Protein AF-A0A9P7C724-F1 (afdb_monomer)

Nearest PDB structures (foldseek):
  8jfl-assembly1_A  TM=8.679E-01  e=3.039E-15  Homo sapiens
  8jfk-assembly1_M  TM=8.837E-01  e=1.022E-14  Homo sapiens
  5ggl-assembly1_A  TM=8.476E-01  e=5.181E-08  Homo sapiens
  2yop-assembly1_A  TM=8.631E-01  e=8.913E-07  Mus musculus
  8c6i-assembly1_A  TM=7.353E-01  e=2.029E-05  Homo sapiens

Radius of gyration: 26.68 Å; Cα contacts (8 Å, |Δi|>4): 944; chains: 1; bounding box: 59×52×80 Å

InterPro domains:
  IPR008734 Phosphorylase kinase alpha/beta subunit [PTHR10749] (6-528)
  IPR011613 GH15-like domain [PF00723] (13-124)
  IPR039477 ILEI/PANDER domain [PF15711] (225-314)
  IPR045583 Phosphorylase b kinase regulatory subunit alpha/beta, C-terminal domain [PF19292] (360-513)

pLDDT: mean 84.74, std 14.53, range [23.88, 98.0]

Structure (mmCIF, N/CA/C/O backbone):
data_AF-A0A9P7C724-F1
#
_entry.id   AF-A0A9P7C724-F1
#
loop_
_atom_site.group_PDB
_atom_site.id
_atom_site.type_symbol
_atom_site.label_atom_id
_atom_site.label_alt_id
_atom_site.label_comp_id
_atom_site.label_asym_id
_atom_site.label_entity_id
_atom_site.label_seq_id
_atom_site.pdbx_PDB_ins_code
_atom_site.Cartn_x
_atom_site.Cartn_y
_atom_site.Cartn_z
_atom_site.occupancy
_atom_site.B_iso_or_equiv
_atom_site.auth_seq_id
_atom_site.auth_comp_id
_atom_site.auth_asym_id
_atom_site.auth_atom_id
_atom_site.pdbx_PDB_model_num
ATOM 1 N N . MET A 1 1 ? 18.311 12.605 -36.068 1.00 67.56 1 MET A N 1
ATOM 2 C CA . MET A 1 1 ? 19.503 12.811 -35.214 1.00 67.56 1 MET A CA 1
ATOM 3 C C . MET A 1 1 ? 20.821 12.925 -35.975 1.00 67.56 1 MET A C 1
ATOM 5 O O . MET A 1 1 ? 21.706 13.605 -35.483 1.00 67.56 1 MET A O 1
ATOM 9 N N . ASN A 1 2 ? 20.944 12.386 -37.192 1.00 82.69 2 ASN A N 1
ATOM 10 C CA . ASN A 1 2 ? 22.193 12.448 -37.976 1.00 82.69 2 ASN A CA 1
ATOM 11 C C . ASN A 1 2 ? 22.396 13.771 -38.742 1.00 82.69 2 ASN A C 1
ATOM 13 O O . ASN A 1 2 ? 23.100 13.805 -39.747 1.00 82.69 2 ASN A O 1
ATOM 17 N N . TYR A 1 3 ? 21.733 14.851 -38.324 1.00 91.31 3 TYR A N 1
ATOM 18 C CA . TYR A 1 3 ? 21.911 16.151 -38.965 1.00 91.31 3 TYR A CA 1
ATOM 19 C C . TYR A 1 3 ? 23.253 16.739 -38.531 1.00 91.31 3 TYR A C 1
ATOM 21 O O . TYR A 1 3 ? 23.524 16.826 -37.332 1.00 91.31 3 TYR A O 1
ATOM 29 N N . TYR A 1 4 ? 24.079 17.117 -39.503 1.00 93.69 4 TYR A N 1
ATOM 30 C CA . TYR A 1 4 ? 25.421 17.646 -39.282 1.00 93.69 4 TYR A CA 1
ATOM 31 C C . TYR A 1 4 ? 25.404 19.176 -39.269 1.00 93.69 4 TYR A C 1
ATOM 33 O O . TYR A 1 4 ? 24.882 19.803 -40.192 1.00 93.69 4 TYR A O 1
ATOM 41 N N . ILE A 1 5 ? 25.984 19.779 -38.231 1.00 92.25 5 ILE A N 1
ATOM 42 C CA . ILE A 1 5 ? 26.058 21.231 -38.058 1.00 92.25 5 ILE A CA 1
ATOM 43 C C . ILE A 1 5 ? 27.471 21.685 -38.417 1.00 92.25 5 ILE A C 1
ATOM 45 O O . ILE A 1 5 ? 28.419 21.509 -37.654 1.00 92.25 5 ILE A O 1
ATOM 49 N N . GLN A 1 6 ? 27.601 22.290 -39.597 1.00 91.62 6 GLN A N 1
ATOM 50 C CA . GLN A 1 6 ? 28.895 22.625 -40.190 1.00 91.62 6 GLN A CA 1
ATOM 51 C C . GLN A 1 6 ? 29.715 23.621 -39.351 1.00 91.62 6 GLN A C 1
ATOM 53 O O . GLN A 1 6 ? 30.934 23.526 -39.329 1.00 91.62 6 GLN A O 1
ATOM 58 N N . GLN A 1 7 ? 29.068 24.549 -38.637 1.00 92.75 7 GLN A N 1
ATOM 59 C CA . GLN A 1 7 ? 29.736 25.601 -37.857 1.00 92.75 7 GLN A CA 1
ATOM 60 C C . GLN A 1 7 ? 30.507 25.081 -36.634 1.00 92.75 7 GLN A C 1
ATOM 62 O O . GLN A 1 7 ? 31.390 25.773 -36.139 1.00 92.75 7 GLN A O 1
ATOM 67 N N . ILE A 1 8 ? 30.148 23.899 -36.131 1.00 92.38 8 ILE A N 1
ATOM 68 C CA . ILE A 1 8 ? 30.726 23.275 -34.927 1.00 92.38 8 ILE A CA 1
ATOM 69 C C . ILE A 1 8 ? 31.232 21.853 -35.204 1.00 92.38 8 ILE A C 1
ATOM 71 O O . ILE A 1 8 ? 31.504 21.100 -34.274 1.00 92.38 8 ILE A O 1
ATOM 75 N N . GLU A 1 9 ? 31.322 21.485 -36.485 1.00 93.38 9 GLU A N 1
ATOM 76 C CA . GLU A 1 9 ? 31.869 20.215 -36.976 1.00 93.38 9 GLU A CA 1
ATOM 77 C C . GLU A 1 9 ? 31.338 18.960 -36.250 1.00 93.38 9 GLU A C 1
ATOM 79 O O . GLU A 1 9 ? 32.082 18.024 -35.978 1.00 93.38 9 GLU A O 1
ATOM 84 N N . SER A 1 10 ? 30.045 18.942 -35.904 1.00 93.62 10 SER A N 1
ATOM 85 C CA . SER A 1 10 ? 29.434 17.887 -35.076 1.00 93.62 10 SER A CA 1
ATOM 86 C C . SER A 1 10 ? 28.006 17.563 -35.521 1.00 93.62 10 SER A C 1
ATOM 88 O O . SER A 1 10 ? 27.314 18.413 -36.091 1.00 93.62 10 SER A O 1
ATOM 90 N N . THR A 1 11 ? 27.526 16.344 -35.251 1.00 95.25 11 THR A N 1
ATOM 91 C CA . THR A 1 11 ? 26.108 15.994 -35.451 1.00 95.25 11 THR A CA 1
ATOM 92 C C . THR A 1 11 ? 25.255 16.353 -34.234 1.00 95.25 11 THR A C 1
ATOM 94 O O . THR A 1 11 ? 25.755 16.458 -33.118 1.00 95.25 11 THR A O 1
ATOM 97 N N . ILE A 1 12 ? 23.934 16.485 -34.416 1.00 93.56 12 ILE A N 1
ATOM 98 C CA . ILE A 1 12 ? 22.996 16.637 -33.285 1.00 93.56 12 ILE A CA 1
ATOM 99 C C . ILE A 1 12 ? 23.150 15.479 -32.284 1.00 93.56 12 ILE A C 1
ATOM 101 O O . ILE A 1 12 ? 23.068 15.702 -31.080 1.00 93.56 12 ILE A O 1
ATOM 105 N N . MET A 1 13 ? 23.398 14.258 -32.767 1.00 94.44 13 MET A N 1
ATOM 106 C CA . MET A 1 13 ? 23.637 13.095 -31.911 1.00 94.44 13 MET A CA 1
ATOM 107 C C . MET A 1 13 ? 24.878 13.281 -31.026 1.00 94.44 13 MET A C 1
ATOM 109 O O . MET A 1 13 ? 24.787 13.062 -29.822 1.00 94.44 13 MET A O 1
ATOM 113 N N . ASP A 1 14 ? 25.992 13.760 -31.592 1.00 94.62 14 ASP A N 1
ATOM 114 C CA . ASP A 1 14 ? 27.235 14.011 -30.844 1.00 94.62 14 ASP A CA 1
ATOM 115 C C . ASP A 1 14 ? 27.039 15.083 -29.761 1.00 94.62 14 ASP A C 1
ATOM 117 O O . ASP A 1 14 ? 27.524 14.947 -28.639 1.00 94.62 14 ASP A O 1
ATOM 121 N N . LEU A 1 15 ? 26.265 16.127 -30.067 1.00 95.62 15 LEU A N 1
ATOM 122 C CA . LEU A 1 15 ? 25.971 17.203 -29.117 1.00 95.62 15 LEU A CA 1
ATOM 123 C C . LEU A 1 15 ? 25.071 16.729 -27.970 1.00 95.62 15 LEU A C 1
ATOM 125 O O . LEU A 1 15 ? 25.297 17.096 -26.818 1.00 95.62 15 LEU A O 1
ATOM 129 N N . ILE A 1 16 ? 24.063 15.897 -28.252 1.00 96.44 16 ILE A N 1
ATOM 130 C CA . ILE A 1 16 ? 23.216 15.315 -27.200 1.00 96.44 16 ILE A CA 1
ATOM 131 C C . ILE A 1 16 ? 24.024 14.313 -26.362 1.00 96.44 16 ILE A C 1
ATOM 133 O O . ILE A 1 16 ? 23.841 14.261 -25.145 1.00 96.44 16 ILE A O 1
ATOM 137 N N . GLU A 1 17 ? 24.955 13.563 -26.963 1.00 97.25 17 GLU A N 1
ATOM 138 C CA . GLU A 1 17 ? 25.885 12.697 -26.224 1.00 97.25 17 GLU A CA 1
ATOM 139 C C . GLU A 1 17 ? 26.755 13.522 -25.264 1.00 97.25 17 GLU A C 1
ATOM 141 O O . GLU A 1 17 ? 26.913 13.162 -24.095 1.00 97.25 17 GLU A O 1
ATOM 146 N N . GLU A 1 18 ? 27.263 14.672 -25.712 1.00 96.56 18 GLU A N 1
ATOM 147 C CA . GLU A 1 18 ? 28.013 15.589 -24.855 1.00 96.56 18 GLU A CA 1
ATOM 148 C C . GLU A 1 18 ? 27.155 16.112 -23.690 1.00 96.56 18 GLU A C 1
ATOM 150 O O . GLU A 1 18 ? 27.615 16.119 -22.542 1.00 96.56 18 GLU A O 1
ATOM 155 N N . VAL A 1 19 ? 25.899 16.502 -23.954 1.00 97.75 19 VAL A N 1
ATOM 156 C CA . VAL A 1 19 ? 24.939 16.900 -22.910 1.00 97.75 19 VAL A CA 1
ATOM 157 C C . VAL A 1 19 ? 24.717 15.759 -21.920 1.00 97.75 19 VAL A C 1
ATOM 159 O O . VAL A 1 19 ? 24.826 15.979 -20.717 1.00 97.75 19 VAL A O 1
ATOM 162 N N . TYR A 1 20 ? 24.483 14.533 -22.393 1.00 98.00 20 TYR A N 1
ATOM 163 C CA . TYR A 1 20 ? 24.303 13.355 -21.541 1.00 98.00 20 TYR A CA 1
ATOM 164 C C . TYR A 1 20 ? 25.493 13.147 -20.591 1.00 98.00 20 TYR A C 1
ATOM 166 O O . TYR A 1 20 ? 25.314 13.006 -19.376 1.00 98.00 20 TYR A O 1
ATOM 174 N N . LEU A 1 21 ? 26.721 13.181 -21.118 1.00 97.62 21 LEU A N 1
ATOM 175 C CA . LEU A 1 21 ? 27.938 12.983 -20.327 1.00 97.62 21 LEU A CA 1
ATOM 176 C C . LEU A 1 21 ? 28.163 14.116 -19.313 1.00 97.62 21 LEU A C 1
ATOM 178 O O . LEU A 1 21 ? 28.505 13.850 -18.155 1.00 97.62 21 LEU A O 1
ATOM 182 N N . LYS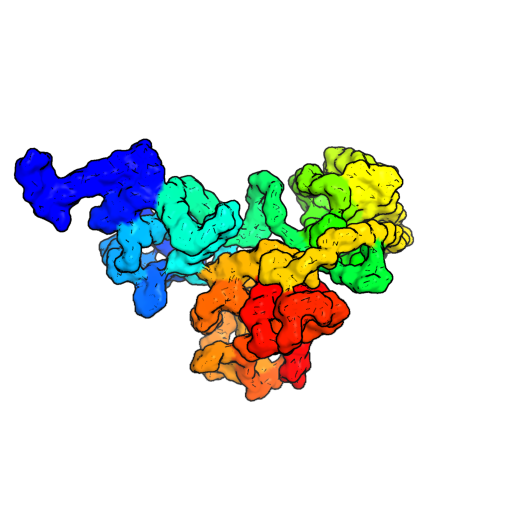 A 1 22 ? 27.946 15.377 -19.711 1.00 97.75 22 LYS A N 1
ATOM 183 C CA . LYS A 1 22 ? 28.072 16.537 -18.812 1.00 97.75 22 LYS A CA 1
ATOM 184 C C . LYS A 1 22 ? 27.015 16.520 -17.713 1.00 97.75 22 LYS A C 1
ATOM 186 O O . LYS A 1 22 ? 27.373 16.720 -16.555 1.00 97.75 22 LYS A O 1
ATOM 191 N N . SER A 1 23 ? 25.759 16.235 -18.048 1.00 97.44 23 SER A N 1
ATOM 192 C CA . SER A 1 23 ? 24.651 16.171 -17.091 1.00 97.44 23 SER A CA 1
ATOM 193 C C . SER A 1 23 ? 24.866 15.085 -16.046 1.00 97.44 23 SER A C 1
ATOM 195 O O . SER A 1 23 ? 24.665 15.343 -14.865 1.00 97.44 23 SER A O 1
ATOM 197 N N . LYS A 1 24 ? 25.392 13.912 -16.428 1.00 92.94 24 LYS A N 1
ATOM 198 C CA . LYS A 1 24 ? 25.783 12.875 -15.456 1.00 92.94 24 LYS A CA 1
ATOM 199 C C . LYS A 1 24 ? 26.879 13.339 -14.502 1.00 92.94 24 LYS A C 1
ATOM 201 O O . LYS A 1 24 ? 26.793 13.080 -13.306 1.00 92.94 24 LYS A O 1
ATOM 206 N N . ARG A 1 25 ? 27.907 14.027 -15.013 1.00 94.69 25 ARG A N 1
ATOM 207 C CA . ARG A 1 25 ? 29.010 14.548 -14.188 1.00 94.69 25 ARG A CA 1
ATOM 208 C C . ARG A 1 25 ? 28.549 15.654 -13.235 1.00 94.69 25 ARG A C 1
ATOM 210 O O . ARG A 1 25 ? 29.036 15.718 -12.114 1.00 94.69 25 ARG A O 1
ATOM 217 N N . LEU A 1 26 ? 27.639 16.513 -13.691 1.00 95.31 26 LEU A N 1
ATOM 218 C CA . LEU A 1 26 ? 27.060 17.613 -12.913 1.00 95.31 26 LEU A CA 1
ATOM 219 C C . LEU A 1 26 ? 25.840 17.191 -12.080 1.00 95.31 26 LEU A C 1
ATOM 221 O O . LEU A 1 26 ? 25.275 18.029 -11.389 1.00 95.31 26 LEU A O 1
ATOM 225 N N . GLN A 1 27 ? 25.444 15.914 -12.135 1.00 91.75 27 GLN A N 1
ATOM 226 C CA . GLN A 1 27 ? 24.295 15.352 -11.414 1.00 91.75 27 GLN A CA 1
ATOM 227 C C . GLN A 1 27 ? 22.937 15.980 -11.792 1.00 91.75 27 GLN A C 1
ATOM 229 O O . GLN A 1 27 ? 21.986 15.971 -11.016 1.00 91.75 27 GLN A O 1
ATOM 234 N N . TYR A 1 28 ? 22.801 16.478 -13.023 1.00 95.50 28 TYR A N 1
ATOM 235 C CA . TYR A 1 28 ? 21.516 16.881 -13.600 1.00 95.50 28 TYR A CA 1
ATOM 236 C C . TYR A 1 28 ? 20.794 15.664 -14.187 1.00 95.50 28 TYR A C 1
ATOM 238 O O . TYR A 1 28 ? 20.782 15.448 -15.401 1.00 95.50 28 TYR A O 1
ATOM 246 N N . TRP A 1 29 ? 20.237 14.824 -13.312 1.00 95.88 29 TRP A N 1
ATOM 247 C CA . TRP A 1 29 ? 19.670 13.524 -13.676 1.00 95.88 29 TRP A CA 1
ATOM 248 C C . TRP A 1 29 ? 18.462 13.611 -14.610 1.00 95.88 29 TRP A C 1
ATOM 250 O O . TRP A 1 29 ? 18.388 12.809 -15.537 1.00 95.88 29 TRP A O 1
ATOM 260 N N . SER A 1 30 ? 17.592 14.616 -14.461 1.00 97.06 30 SER A N 1
ATOM 261 C CA . SER A 1 30 ? 16.447 14.822 -15.366 1.00 97.06 30 SER A CA 1
ATOM 262 C C . SER A 1 30 ? 16.920 15.075 -16.800 1.00 97.06 30 SER A C 1
ATOM 264 O O . SER A 1 30 ? 16.477 14.413 -17.741 1.00 97.06 30 SER A O 1
ATOM 266 N N . ILE A 1 31 ? 17.944 15.923 -16.964 1.00 97.75 31 ILE A N 1
ATOM 267 C CA . ILE A 1 31 ? 18.575 16.194 -18.266 1.00 97.75 31 ILE A CA 1
ATOM 268 C C . ILE A 1 31 ? 19.309 14.952 -18.787 1.00 97.75 31 ILE A C 1
ATOM 270 O O . ILE A 1 31 ? 19.274 14.662 -19.982 1.00 97.75 31 ILE A O 1
ATOM 274 N N . ALA A 1 32 ? 19.974 14.193 -17.910 1.00 97.88 32 ALA A N 1
ATOM 275 C CA . ALA A 1 32 ? 20.644 12.956 -18.302 1.00 97.88 32 ALA A CA 1
ATOM 276 C C . ALA A 1 32 ? 19.646 11.906 -18.822 1.00 97.88 32 ALA A C 1
ATOM 278 O O . ALA A 1 32 ? 19.915 11.287 -19.851 1.00 97.88 32 ALA A O 1
ATOM 279 N N . ARG A 1 33 ? 18.490 11.738 -18.166 1.00 97.44 33 ARG A N 1
ATOM 280 C CA . ARG A 1 33 ? 17.395 10.871 -18.631 1.00 97.44 33 ARG A CA 1
ATOM 281 C C . ARG A 1 33 ? 16.830 11.368 -19.953 1.00 97.44 33 ARG A C 1
ATOM 283 O O . ARG A 1 33 ? 16.719 10.587 -20.888 1.00 97.44 33 ARG A O 1
ATOM 290 N N . GLN A 1 34 ? 16.582 12.669 -20.081 1.00 97.12 34 GLN A N 1
ATOM 291 C CA . GLN A 1 34 ? 16.074 13.257 -21.321 1.00 97.12 34 GLN A CA 1
ATOM 292 C C . GLN A 1 34 ? 17.023 13.006 -22.501 1.00 97.12 34 GLN A C 1
ATOM 294 O O . GLN A 1 34 ? 16.601 12.529 -23.553 1.00 97.12 34 GLN A O 1
ATOM 299 N N . ALA A 1 35 ? 18.321 13.264 -22.317 1.00 97.56 35 ALA A N 1
ATOM 300 C CA . ALA A 1 35 ? 19.332 13.011 -23.336 1.00 97.56 35 ALA A CA 1
ATOM 301 C C . ALA A 1 35 ? 19.464 11.511 -23.655 1.00 97.56 35 ALA A C 1
ATOM 303 O O . ALA A 1 35 ? 19.590 11.143 -24.820 1.00 97.56 35 ALA A O 1
ATOM 304 N N . ALA A 1 36 ? 19.390 10.634 -22.647 1.00 96.31 36 ALA A N 1
ATOM 305 C CA . ALA A 1 36 ? 19.428 9.186 -22.843 1.00 96.31 36 ALA A CA 1
ATOM 306 C C . ALA A 1 36 ? 18.225 8.663 -23.640 1.00 96.31 36 ALA A C 1
ATOM 308 O O . ALA A 1 36 ? 18.411 7.820 -24.516 1.00 96.31 36 ALA A O 1
ATOM 309 N N . GLY A 1 37 ? 17.023 9.173 -23.360 1.00 95.06 37 GLY A N 1
ATOM 310 C CA . GLY A 1 37 ? 15.802 8.813 -24.078 1.00 95.06 37 GLY A CA 1
ATOM 311 C C . GLY A 1 37 ? 15.828 9.286 -25.525 1.00 95.06 37 GLY A C 1
ATOM 312 O O . GLY A 1 37 ? 15.569 8.500 -26.432 1.00 95.06 37 GLY A O 1
ATOM 313 N N . LEU A 1 38 ? 16.261 10.532 -25.754 1.00 94.75 38 LEU A N 1
ATOM 314 C CA . LEU A 1 38 ? 16.469 11.078 -27.095 1.00 94.75 38 LEU A CA 1
ATOM 315 C C . LEU A 1 38 ? 17.455 10.213 -27.898 1.00 94.75 38 LEU A C 1
ATOM 317 O O . LEU A 1 38 ? 17.186 9.876 -29.045 1.00 94.75 38 LEU A O 1
ATOM 321 N N . LEU A 1 39 ? 18.573 9.815 -27.289 1.00 94.44 39 LEU A N 1
ATOM 322 C CA . LEU A 1 39 ? 19.587 8.958 -27.912 1.00 94.44 39 LEU A CA 1
ATOM 323 C C . LEU A 1 39 ? 19.183 7.475 -28.002 1.00 94.44 39 LEU A C 1
ATOM 325 O O . LEU A 1 39 ? 19.990 6.670 -28.468 1.00 94.44 39 LEU A O 1
ATOM 329 N N . CYS A 1 40 ? 17.990 7.101 -27.525 1.00 92.12 40 CYS A N 1
ATOM 330 C CA . CYS A 1 40 ? 17.524 5.717 -27.411 1.00 92.12 40 CYS A CA 1
ATOM 331 C C . CYS A 1 40 ? 18.579 4.794 -26.769 1.00 92.12 40 CYS A C 1
ATOM 333 O O . CYS A 1 40 ? 18.878 3.708 -27.273 1.00 92.12 40 CYS A O 1
ATOM 335 N N . LYS A 1 41 ? 19.210 5.255 -25.678 1.00 93.12 41 LYS A N 1
ATOM 336 C CA . LYS A 1 41 ? 20.235 4.478 -24.969 1.00 93.12 41 LYS A CA 1
ATOM 337 C C . LYS A 1 41 ? 19.615 3.269 -24.275 1.00 93.12 41 LYS A C 1
ATOM 339 O O . LYS A 1 41 ? 18.596 3.386 -23.598 1.00 93.12 41 LYS A O 1
ATOM 344 N N . ASN A 1 42 ? 20.319 2.142 -24.359 1.00 91.19 42 ASN A N 1
ATOM 345 C CA . ASN A 1 42 ? 19.875 0.866 -23.805 1.00 91.19 42 ASN A CA 1
ATOM 346 C C . ASN A 1 42 ? 20.824 0.372 -22.711 1.00 91.19 42 ASN A C 1
ATOM 348 O O . ASN A 1 42 ? 22.048 0.481 -22.834 1.00 91.19 42 ASN A O 1
ATOM 352 N N . VAL A 1 43 ? 20.259 -0.204 -21.652 1.00 91.50 43 VAL A N 1
ATOM 353 C CA . VAL A 1 43 ? 20.996 -0.835 -20.553 1.00 91.50 43 VAL A CA 1
ATOM 354 C C . VAL A 1 43 ? 21.314 -2.294 -20.923 1.00 91.50 43 VAL A C 1
ATOM 356 O O . VAL A 1 43 ? 20.394 -3.104 -21.036 1.00 91.50 43 VAL A O 1
ATOM 359 N N . PRO A 1 44 ? 22.595 -2.695 -21.067 1.00 87.81 44 PRO A N 1
ATOM 360 C CA . PRO A 1 44 ? 22.941 -4.045 -21.535 1.00 87.81 44 PRO A CA 1
ATOM 361 C C . PRO A 1 44 ? 22.438 -5.187 -20.638 1.00 87.81 44 PRO A C 1
ATOM 363 O O . PRO A 1 44 ? 22.165 -6.282 -21.118 1.00 87.81 44 PRO A O 1
ATOM 366 N N . SER A 1 45 ? 22.308 -4.947 -19.330 1.00 90.06 45 SER A N 1
ATOM 367 C CA . SER A 1 45 ? 21.843 -5.938 -18.350 1.00 90.06 45 SER A CA 1
ATOM 368 C C . SER A 1 45 ? 20.317 -6.052 -18.255 1.00 90.06 45 SER A C 1
ATOM 370 O O . SER A 1 45 ? 19.808 -6.847 -17.467 1.00 90.06 45 SER A O 1
ATOM 372 N N . LEU A 1 46 ? 19.556 -5.289 -19.037 1.00 94.25 46 LEU A N 1
ATOM 373 C CA . LEU A 1 46 ? 18.104 -5.235 -18.886 1.00 94.25 46 LEU A CA 1
ATOM 374 C C . LEU A 1 46 ? 17.430 -6.586 -19.166 1.00 94.25 46 LEU A C 1
ATOM 376 O O . LEU A 1 46 ? 16.571 -7.021 -18.402 1.00 94.25 46 LEU A O 1
ATOM 380 N N . THR A 1 47 ? 17.883 -7.299 -20.199 1.00 94.75 47 THR A N 1
ATOM 381 C CA . THR A 1 47 ? 17.343 -8.612 -20.575 1.00 94.75 47 THR A CA 1
ATOM 382 C C . THR A 1 47 ? 17.509 -9.656 -19.472 1.00 94.75 47 THR A C 1
ATOM 384 O O . THR A 1 47 ? 16.590 -10.439 -19.219 1.00 94.75 47 THR A O 1
ATOM 387 N N . ILE A 1 48 ? 18.658 -9.665 -18.782 1.00 95.06 48 ILE A N 1
ATOM 388 C CA . ILE A 1 48 ? 18.884 -10.607 -17.679 1.00 95.06 48 ILE A CA 1
ATOM 389 C C . ILE A 1 48 ? 18.030 -10.240 -16.460 1.00 95.06 48 ILE A C 1
ATOM 391 O O . ILE A 1 48 ? 17.439 -11.131 -15.861 1.00 95.06 48 ILE A O 1
ATOM 395 N N . ASN A 1 49 ? 17.847 -8.944 -16.175 1.00 96.25 49 ASN A N 1
ATOM 396 C CA . ASN A 1 49 ? 16.964 -8.485 -15.100 1.00 96.25 49 ASN A CA 1
ATOM 397 C C . ASN A 1 49 ? 15.491 -8.861 -15.353 1.00 96.25 49 ASN A C 1
ATOM 399 O O . ASN A 1 49 ? 14.820 -9.324 -14.436 1.00 96.25 49 ASN A O 1
ATOM 403 N N . ILE A 1 50 ? 14.989 -8.734 -16.589 1.00 96.12 50 ILE A N 1
ATOM 404 C CA . ILE A 1 50 ? 13.638 -9.212 -16.944 1.00 96.12 50 ILE A CA 1
ATOM 405 C C . ILE A 1 50 ? 13.540 -10.729 -16.817 1.00 96.12 50 ILE A C 1
ATOM 407 O O . ILE A 1 50 ? 12.559 -11.240 -16.279 1.00 96.12 50 ILE A O 1
ATOM 411 N N . THR A 1 51 ? 14.558 -11.451 -17.287 1.00 95.31 51 THR A N 1
ATOM 412 C CA . THR A 1 51 ? 14.599 -12.913 -17.174 1.00 95.31 51 THR A CA 1
ATOM 413 C C . THR A 1 51 ? 14.488 -13.336 -15.710 1.00 95.31 51 THR A C 1
ATOM 415 O O . THR A 1 51 ? 13.661 -14.186 -15.396 1.00 95.31 51 THR A O 1
ATOM 418 N N . ASP A 1 52 ? 15.236 -12.695 -14.805 1.00 95.56 52 ASP A N 1
ATOM 419 C CA . ASP A 1 52 ? 15.189 -12.959 -13.363 1.00 95.56 52 ASP A CA 1
ATOM 420 C C . ASP A 1 52 ? 13.799 -12.768 -12.739 1.00 95.56 52 ASP A C 1
ATOM 422 O O . ASP A 1 52 ? 13.419 -13.538 -11.850 1.00 95.56 52 ASP A O 1
ATOM 426 N N . LEU A 1 53 ? 13.047 -11.762 -13.191 1.00 96.50 53 LEU A N 1
ATOM 427 C CA . LEU A 1 53 ? 11.688 -11.484 -12.719 1.00 96.50 53 LEU A CA 1
ATOM 428 C C . LEU A 1 53 ? 10.704 -12.545 -13.224 1.00 96.50 53 LEU A C 1
ATOM 430 O O . LEU A 1 53 ? 9.988 -13.175 -12.443 1.00 96.50 53 LEU A O 1
ATOM 434 N N . VAL A 1 54 ? 10.728 -12.808 -14.529 1.00 95.31 54 VAL A N 1
ATOM 435 C CA . VAL A 1 54 ? 9.760 -13.684 -15.192 1.00 95.31 54 VAL A CA 1
ATOM 436 C C . VAL A 1 54 ? 9.911 -15.149 -14.775 1.00 95.31 54 VAL A C 1
ATOM 438 O O . VAL A 1 54 ? 8.905 -15.815 -14.534 1.00 95.31 54 VAL A O 1
ATOM 441 N N . ILE A 1 55 ? 11.140 -15.662 -14.619 1.00 93.94 55 ILE A N 1
ATOM 442 C CA . ILE A 1 55 ? 11.354 -17.051 -14.159 1.00 93.94 55 ILE A CA 1
ATOM 443 C C . ILE A 1 55 ? 10.868 -17.277 -12.720 1.00 93.94 55 ILE A C 1
ATOM 445 O O . ILE A 1 55 ? 10.581 -18.408 -12.342 1.00 93.94 55 ILE A O 1
ATOM 449 N N . ARG A 1 56 ? 10.740 -16.205 -11.926 1.00 93.12 56 ARG A N 1
ATOM 450 C CA . ARG A 1 56 ? 10.153 -16.207 -10.574 1.00 93.12 56 ARG A CA 1
ATOM 451 C C . ARG A 1 56 ? 8.657 -15.878 -10.594 1.00 93.12 56 ARG A C 1
ATOM 453 O O . ARG A 1 56 ? 8.107 -15.435 -9.589 1.00 93.12 56 ARG A O 1
ATOM 460 N N . GLN A 1 57 ? 8.016 -16.085 -11.747 1.00 91.94 57 GLN A N 1
ATOM 461 C CA . GLN A 1 57 ? 6.589 -15.868 -11.978 1.00 91.94 57 GLN A CA 1
ATOM 462 C C . GLN A 1 57 ? 6.137 -14.420 -11.730 1.00 91.94 57 GLN A C 1
ATOM 464 O O . GLN A 1 57 ? 4.982 -14.181 -11.384 1.00 91.94 57 GLN A O 1
ATOM 469 N N . LYS A 1 58 ? 7.033 -13.442 -11.930 1.00 94.25 58 LYS A N 1
ATOM 470 C CA . LYS A 1 58 ? 6.690 -12.016 -11.908 1.00 94.25 58 LYS A CA 1
ATOM 471 C C . LYS A 1 58 ? 6.577 -11.499 -13.337 1.00 94.25 58 LYS A C 1
ATOM 473 O O . LYS A 1 58 ? 7.580 -11.344 -14.032 1.00 94.25 58 LYS A O 1
ATOM 478 N N . GLN A 1 59 ? 5.354 -11.256 -13.790 1.00 94.75 59 GLN A N 1
ATOM 479 C CA . GLN A 1 59 ? 5.106 -10.634 -15.090 1.00 94.75 59 GLN A CA 1
ATOM 480 C C . GLN A 1 59 ? 5.453 -9.145 -15.007 1.00 94.75 59 GLN A C 1
ATOM 482 O O . GLN A 1 59 ? 5.091 -8.486 -14.039 1.00 94.75 59 GLN A O 1
ATOM 487 N N . VAL A 1 60 ? 6.140 -8.599 -16.005 1.00 96.00 60 VAL A N 1
ATOM 488 C CA . VAL A 1 60 ? 6.527 -7.175 -16.032 1.00 96.00 60 VAL A CA 1
ATOM 489 C C . VAL A 1 60 ? 5.733 -6.483 -17.126 1.00 96.00 60 VAL A C 1
ATOM 491 O O . VAL A 1 60 ? 5.667 -7.027 -18.223 1.00 96.00 60 VAL A O 1
ATOM 494 N N . SER A 1 61 ? 5.141 -5.316 -16.873 1.00 94.00 61 SER A N 1
ATOM 495 C CA . SER A 1 61 ? 4.529 -4.521 -17.946 1.00 94.00 61 SER A CA 1
ATOM 496 C C . SER A 1 61 ? 5.353 -3.294 -18.306 1.00 94.00 61 SER A C 1
ATOM 498 O O . SER A 1 61 ? 6.063 -2.756 -17.459 1.00 94.00 61 SER A O 1
ATOM 500 N N . ILE A 1 62 ? 5.268 -2.889 -19.572 1.00 94.50 62 ILE A N 1
ATOM 501 C CA . ILE A 1 62 ? 5.870 -1.671 -20.123 1.00 94.50 62 ILE A CA 1
ATOM 502 C C . ILE A 1 62 ? 4.758 -0.872 -20.803 1.00 94.50 62 ILE A C 1
ATOM 504 O O . ILE A 1 62 ? 3.909 -1.456 -21.478 1.00 94.50 62 ILE A O 1
ATOM 508 N N . GLY A 1 63 ? 4.777 0.448 -20.629 1.00 90.69 63 GLY A N 1
ATOM 509 C CA . GLY A 1 63 ? 3.739 1.352 -21.121 1.00 90.69 63 GLY A CA 1
ATOM 510 C C . GLY A 1 63 ? 2.544 1.475 -20.177 1.00 90.69 63 GLY A C 1
ATOM 511 O O . GLY A 1 63 ? 2.556 0.984 -19.044 1.00 90.69 63 GLY A O 1
ATOM 512 N N . SER A 1 64 ? 1.508 2.164 -20.647 1.00 88.00 64 SER A N 1
ATOM 513 C CA . SER A 1 64 ? 0.317 2.496 -19.868 1.00 88.00 64 SER A CA 1
ATOM 514 C C . SER A 1 64 ? -0.958 2.407 -20.714 1.00 88.00 64 SER A C 1
ATOM 516 O O . SER A 1 64 ? -0.925 2.448 -21.948 1.00 88.00 64 SER A O 1
ATOM 518 N N . GLY A 1 65 ? -2.107 2.264 -20.046 1.00 83.94 65 GLY A N 1
ATOM 519 C CA . GLY A 1 65 ? -3.414 2.269 -20.704 1.00 83.94 65 GLY A CA 1
ATOM 520 C C . GLY A 1 65 ? -3.531 1.220 -21.826 1.00 83.94 65 GLY A C 1
ATOM 521 O O . GLY A 1 65 ? -3.123 0.075 -21.637 1.00 83.94 65 GLY A O 1
ATOM 522 N N . PRO A 1 66 ? -4.083 1.574 -23.004 1.00 82.94 66 PRO A N 1
ATOM 523 C CA . PRO A 1 66 ? -4.210 0.656 -24.142 1.00 82.94 66 PRO A CA 1
ATOM 524 C C . PRO A 1 66 ? -2.878 0.194 -24.753 1.00 82.94 66 PRO A C 1
ATOM 526 O O . PRO A 1 66 ? -2.871 -0.770 -25.515 1.00 82.94 66 PRO A O 1
ATOM 529 N N . LEU A 1 67 ? -1.780 0.895 -24.455 1.00 85.31 67 LEU A N 1
ATOM 530 C CA . LEU A 1 67 ? -0.428 0.580 -24.917 1.00 85.31 67 LEU A CA 1
ATOM 531 C C . LEU A 1 67 ? 0.362 -0.214 -23.865 1.00 85.31 67 LEU A C 1
ATOM 533 O O . LEU A 1 67 ? 1.559 -0.421 -24.012 1.00 85.31 67 LEU A O 1
ATOM 537 N N . GLU A 1 68 ? -0.269 -0.664 -22.783 1.00 90.00 68 GLU A N 1
ATOM 538 C CA . GLU A 1 68 ? 0.422 -1.507 -21.820 1.00 90.00 68 GLU A CA 1
ATOM 539 C C . GLU A 1 68 ? 0.668 -2.909 -22.394 1.00 90.00 68 GLU A C 1
ATOM 541 O O . GLU A 1 68 ? -0.255 -3.612 -22.814 1.00 90.00 68 GLU A O 1
ATOM 546 N N . TYR A 1 69 ? 1.926 -3.343 -22.358 1.00 91.50 69 TYR A N 1
ATOM 547 C CA . TYR A 1 69 ? 2.344 -4.656 -22.825 1.00 91.50 69 TYR A CA 1
ATOM 548 C C . TYR A 1 69 ? 2.909 -5.502 -21.683 1.00 91.50 69 TYR A C 1
ATOM 550 O O . TYR A 1 69 ? 3.844 -5.080 -21.004 1.00 91.50 69 TYR A O 1
ATOM 558 N N . PHE A 1 70 ? 2.393 -6.724 -21.502 1.00 91.62 70 PHE A N 1
ATOM 559 C CA . PHE A 1 70 ? 2.863 -7.662 -20.478 1.00 91.62 70 PHE A CA 1
ATOM 560 C C . PHE A 1 70 ? 3.924 -8.626 -21.013 1.00 91.62 70 PHE A C 1
ATOM 562 O O . PHE A 1 70 ? 3.704 -9.392 -21.951 1.00 91.62 70 PHE A O 1
ATOM 569 N N . ILE A 1 71 ? 5.063 -8.646 -20.335 1.00 94.56 71 ILE A N 1
ATOM 570 C CA . ILE A 1 71 ? 6.169 -9.567 -20.544 1.00 94.56 71 ILE A CA 1
ATOM 571 C C . ILE A 1 71 ? 6.037 -10.719 -19.546 1.00 94.56 71 ILE A C 1
ATOM 573 O O . ILE A 1 71 ? 6.243 -10.558 -18.341 1.00 94.56 71 ILE A O 1
ATOM 577 N N . SER A 1 72 ? 5.692 -11.894 -20.067 1.00 92.94 72 SER A N 1
ATOM 578 C CA . SER A 1 72 ? 5.519 -13.140 -19.308 1.00 92.94 72 SER A CA 1
ATOM 579 C C . SER A 1 72 ? 6.548 -14.220 -19.647 1.00 92.94 72 SER A C 1
ATOM 581 O O . SER A 1 72 ? 6.537 -15.285 -19.036 1.00 92.94 72 SER A O 1
ATOM 583 N N . MET A 1 73 ? 7.442 -13.956 -20.605 1.00 92.62 73 MET A N 1
ATOM 584 C CA . MET A 1 73 ? 8.548 -14.833 -21.001 1.00 92.62 73 MET A CA 1
ATOM 585 C C . MET A 1 73 ? 9.807 -13.992 -21.261 1.00 92.62 73 MET A C 1
ATOM 587 O O . MET A 1 73 ? 9.672 -12.806 -21.562 1.00 92.62 73 MET A O 1
ATOM 591 N N . PRO A 1 74 ? 11.023 -14.564 -21.164 1.00 92.56 74 PRO A N 1
ATOM 592 C CA . PRO A 1 74 ? 12.248 -13.863 -21.543 1.00 92.56 74 PRO A CA 1
ATOM 593 C C . PRO A 1 74 ? 12.175 -13.313 -22.975 1.00 92.56 74 PRO A C 1
ATOM 595 O O . PRO A 1 74 ? 11.726 -14.001 -23.892 1.00 92.56 74 PRO A O 1
ATOM 598 N N . VAL A 1 75 ? 12.631 -12.074 -23.162 1.00 93.00 75 VAL A N 1
ATOM 599 C CA . VAL A 1 75 ? 12.539 -11.331 -24.430 1.00 93.00 75 VAL A CA 1
ATOM 600 C C . VAL A 1 75 ? 13.941 -11.030 -24.958 1.00 93.00 75 VAL A C 1
ATOM 602 O O . VAL A 1 75 ? 14.852 -10.755 -24.182 1.00 93.00 75 VAL A O 1
ATOM 605 N N . ALA A 1 76 ? 14.135 -11.068 -26.279 1.00 92.25 76 ALA A N 1
ATOM 606 C CA . ALA A 1 76 ? 15.412 -10.707 -26.894 1.00 92.25 76 ALA A CA 1
ATOM 607 C C . ALA A 1 76 ? 15.724 -9.200 -26.721 1.00 92.25 76 ALA A C 1
ATOM 609 O O . ALA A 1 76 ? 14.792 -8.393 -26.725 1.00 92.25 76 ALA A O 1
ATOM 610 N N . PRO A 1 77 ? 17.009 -8.791 -26.629 1.00 92.62 77 PRO A N 1
ATOM 611 C CA . PRO A 1 77 ? 17.387 -7.394 -26.389 1.00 92.62 77 PRO A CA 1
ATOM 612 C C . PRO A 1 77 ? 16.746 -6.391 -27.360 1.00 92.62 77 PRO A C 1
ATOM 614 O O . PRO A 1 77 ? 16.154 -5.410 -26.921 1.00 92.62 77 PRO A O 1
ATOM 617 N N . ASP A 1 78 ? 16.793 -6.655 -28.668 1.00 91.38 78 ASP A N 1
ATOM 618 C CA . ASP A 1 78 ? 16.257 -5.732 -29.681 1.00 91.38 78 ASP A CA 1
ATOM 619 C C . ASP A 1 78 ? 14.738 -5.572 -29.581 1.00 91.38 78 ASP A C 1
ATOM 621 O O . ASP A 1 78 ? 14.203 -4.474 -29.735 1.00 91.38 78 ASP A O 1
ATOM 625 N N . THR A 1 79 ? 14.036 -6.665 -29.272 1.00 92.00 79 THR A N 1
ATOM 626 C CA . THR A 1 79 ? 12.588 -6.655 -29.058 1.00 92.00 79 THR A CA 1
ATOM 627 C C . THR A 1 79 ? 12.224 -5.839 -27.823 1.00 92.00 79 THR A C 1
ATOM 629 O O . THR A 1 79 ? 11.298 -5.037 -27.883 1.00 92.00 79 THR A O 1
ATOM 632 N N . LEU A 1 80 ? 12.975 -5.991 -26.730 1.00 92.62 80 LEU A N 1
ATOM 633 C CA . LEU A 1 80 ? 12.759 -5.228 -25.504 1.00 92.62 80 LEU A CA 1
ATOM 634 C C . LEU A 1 80 ? 13.014 -3.726 -25.706 1.00 92.62 80 LEU A C 1
ATOM 636 O O . LEU A 1 80 ? 12.205 -2.902 -25.285 1.00 92.62 80 LEU A O 1
ATOM 640 N N . ASN A 1 81 ? 14.095 -3.367 -26.401 1.00 90.94 81 ASN A N 1
ATOM 641 C CA . ASN A 1 81 ? 14.413 -1.970 -26.714 1.00 90.94 81 ASN A CA 1
ATOM 642 C C . ASN A 1 81 ? 13.315 -1.323 -27.568 1.00 90.94 81 ASN A C 1
ATOM 644 O O . ASN A 1 81 ? 12.902 -0.189 -27.315 1.00 90.94 81 ASN A O 1
ATOM 648 N N . LYS A 1 82 ? 12.804 -2.068 -28.556 1.00 91.00 82 LYS A N 1
ATOM 649 C CA . LYS A 1 82 ? 11.665 -1.637 -29.363 1.00 91.00 82 LYS A CA 1
ATOM 650 C C . LYS A 1 82 ? 10.402 -1.466 -28.517 1.00 91.00 82 LYS A C 1
ATOM 652 O O . LYS A 1 82 ? 9.748 -0.442 -28.640 1.00 91.00 82 LYS A O 1
ATOM 657 N N . MET A 1 83 ? 10.094 -2.406 -27.619 1.00 91.88 83 MET A N 1
ATOM 658 C CA . MET A 1 83 ? 8.945 -2.285 -26.712 1.00 91.88 83 MET A CA 1
ATOM 659 C C . MET A 1 83 ? 9.015 -1.006 -25.872 1.00 91.88 83 MET A C 1
ATOM 661 O O . MET A 1 83 ? 8.024 -0.294 -25.788 1.00 91.88 83 MET A O 1
ATOM 665 N N . ILE A 1 84 ? 10.172 -0.678 -25.297 1.00 93.06 84 ILE A N 1
ATOM 666 C CA . ILE A 1 84 ? 10.329 0.549 -24.499 1.00 93.06 84 ILE A CA 1
ATOM 667 C C . ILE A 1 84 ? 10.156 1.795 -25.371 1.00 93.06 84 ILE A C 1
ATOM 669 O O . ILE A 1 84 ? 9.473 2.729 -24.972 1.00 93.06 84 ILE A O 1
ATOM 673 N N . THR A 1 85 ? 10.724 1.797 -26.576 1.00 89.56 85 THR A N 1
ATOM 674 C CA . THR A 1 85 ? 10.618 2.938 -27.499 1.00 89.56 85 THR A CA 1
ATOM 675 C C . THR A 1 85 ? 9.181 3.157 -27.981 1.00 89.56 85 THR A C 1
ATOM 677 O O . THR A 1 85 ? 8.734 4.296 -28.071 1.00 89.56 85 THR A O 1
ATOM 680 N N . ASP A 1 86 ? 8.455 2.075 -28.272 1.00 90.06 86 ASP A N 1
ATOM 681 C CA . ASP A 1 86 ? 7.108 2.133 -28.847 1.00 90.06 86 ASP A CA 1
ATOM 682 C C . ASP A 1 86 ? 6.022 2.428 -27.791 1.00 90.06 86 ASP A C 1
ATOM 684 O O . ASP A 1 86 ? 4.984 2.983 -28.143 1.00 90.06 86 ASP A O 1
ATOM 688 N N . HIS A 1 87 ? 6.237 2.065 -26.516 1.00 91.00 87 HIS A N 1
ATOM 689 C CA . HIS A 1 87 ? 5.204 2.148 -25.468 1.00 91.00 87 HIS A CA 1
ATOM 690 C C . HIS A 1 87 ? 5.481 3.196 -24.366 1.00 91.00 87 HIS A C 1
ATOM 692 O O . HIS A 1 87 ? 4.597 3.436 -23.548 1.00 91.00 87 HIS A O 1
ATOM 698 N N . CYS A 1 88 ? 6.659 3.836 -24.336 1.00 88.31 88 CYS A N 1
ATOM 699 C CA . CYS A 1 88 ? 6.991 4.959 -23.439 1.00 88.31 88 CYS A CA 1
ATOM 700 C C . CYS A 1 88 ? 7.091 6.280 -24.230 1.00 88.31 88 CYS A C 1
ATOM 702 O O . CYS A 1 88 ? 8.178 6.847 -24.365 1.00 88.31 88 CYS A O 1
ATOM 704 N N . SER A 1 89 ? 5.984 6.728 -24.835 1.00 80.38 89 SER A N 1
ATOM 705 C CA . SER A 1 89 ? 5.989 7.845 -25.796 1.00 80.38 89 SER A CA 1
ATOM 706 C C . SER A 1 89 ? 5.619 9.215 -25.225 1.00 80.38 89 SER A C 1
ATOM 708 O O . SER A 1 89 ? 5.863 10.219 -25.893 1.00 80.38 89 SER A O 1
ATOM 710 N N . ASP A 1 90 ? 5.013 9.271 -24.038 1.00 83.88 90 ASP A N 1
ATOM 711 C CA . ASP A 1 90 ? 4.421 10.511 -23.517 1.00 83.88 90 ASP A CA 1
ATOM 712 C C . ASP A 1 90 ? 5.485 11.477 -22.972 1.00 83.88 90 ASP A C 1
ATOM 714 O O . ASP A 1 90 ? 5.429 12.682 -23.221 1.00 83.88 90 ASP A O 1
ATOM 718 N N . ASP A 1 91 ? 6.504 10.944 -22.291 1.00 91.19 91 ASP A N 1
ATOM 719 C CA . ASP A 1 91 ? 7.687 11.678 -21.842 1.00 91.19 91 ASP A CA 1
ATOM 720 C C . ASP A 1 91 ? 8.949 10.929 -22.286 1.00 91.19 91 ASP A C 1
ATOM 722 O O . ASP A 1 91 ? 9.160 9.763 -21.954 1.00 91.19 91 ASP A O 1
ATOM 726 N N . VAL A 1 92 ? 9.849 11.617 -22.991 1.00 93.88 92 VAL A N 1
ATOM 727 C CA . VAL A 1 92 ? 11.122 11.045 -23.456 1.00 93.88 92 VAL A CA 1
ATOM 728 C C . VAL A 1 92 ? 12.006 10.520 -22.312 1.00 93.88 92 VAL A C 1
ATOM 730 O O . VAL A 1 92 ? 12.880 9.682 -22.533 1.00 93.88 92 VAL A O 1
ATOM 733 N N . ARG A 1 93 ? 11.792 10.989 -21.077 1.00 95.62 93 ARG A N 1
ATOM 734 C CA . ARG A 1 93 ? 12.491 10.534 -19.866 1.00 95.62 93 ARG A CA 1
ATOM 735 C C . ARG A 1 93 ? 11.947 9.208 -19.324 1.00 95.62 93 ARG A C 1
ATOM 737 O O . ARG A 1 93 ? 12.664 8.534 -18.582 1.00 95.62 93 ARG A O 1
ATOM 744 N N . GLU A 1 94 ? 10.730 8.812 -19.701 1.00 94.00 94 GLU A N 1
ATOM 745 C CA . GLU A 1 94 ? 10.056 7.615 -19.185 1.00 94.00 94 GLU A CA 1
ATOM 746 C C . GLU A 1 94 ? 10.794 6.329 -19.570 1.00 94.00 94 GLU A C 1
ATOM 748 O O . GLU A 1 94 ? 11.037 5.482 -18.715 1.00 94.00 94 GLU A O 1
ATOM 753 N N . GLY A 1 95 ? 11.225 6.193 -20.828 1.00 95.25 95 GLY A N 1
ATOM 754 C CA . GLY A 1 95 ? 11.949 5.003 -21.289 1.00 95.25 95 GLY A CA 1
ATOM 755 C C . GLY A 1 95 ? 13.201 4.695 -20.446 1.00 95.25 95 GLY A C 1
ATOM 756 O O . GLY A 1 95 ? 13.325 3.587 -19.918 1.00 95.25 95 GLY A O 1
ATOM 757 N N . PRO A 1 96 ? 14.127 5.655 -20.260 1.00 96.00 96 PRO A N 1
ATOM 758 C CA . PRO A 1 96 ? 15.256 5.511 -19.338 1.00 96.00 96 PRO A CA 1
ATOM 759 C C . PRO A 1 96 ? 14.843 5.172 -17.898 1.00 96.00 96 PRO A C 1
ATOM 761 O O . PRO A 1 96 ? 15.439 4.280 -17.293 1.00 96.00 96 PRO A O 1
ATOM 764 N N . MET A 1 97 ? 13.793 5.815 -17.380 1.00 95.94 97 MET A N 1
ATOM 765 C CA . MET A 1 97 ? 13.268 5.562 -16.035 1.00 95.94 97 MET A CA 1
ATOM 766 C C . MET A 1 97 ? 12.771 4.115 -15.868 1.00 95.94 97 MET A C 1
ATOM 768 O O . MET A 1 97 ? 13.094 3.445 -14.887 1.00 95.94 97 MET A O 1
ATOM 772 N N . VAL A 1 98 ? 12.039 3.594 -16.856 1.00 96.38 98 VAL A N 1
ATOM 773 C CA . VAL A 1 98 ? 11.576 2.199 -16.901 1.00 96.38 98 VAL A CA 1
ATOM 774 C C . VAL A 1 98 ? 12.761 1.229 -16.908 1.00 96.38 98 VAL A C 1
ATOM 776 O O . VAL A 1 98 ? 12.745 0.237 -16.175 1.00 96.38 98 VAL A O 1
ATOM 779 N N . GLN A 1 99 ? 13.821 1.524 -17.670 1.00 97.00 99 GLN A N 1
ATOM 780 C CA . GLN A 1 99 ? 15.037 0.701 -17.679 1.00 97.00 99 GLN A CA 1
ATOM 781 C C . GLN A 1 99 ? 15.736 0.672 -16.310 1.00 97.00 99 GLN A C 1
ATOM 783 O O . GLN A 1 99 ? 16.193 -0.392 -15.878 1.00 97.00 99 GLN A O 1
ATOM 788 N N . GLU A 1 100 ? 15.808 1.809 -15.613 1.00 96.94 100 GLU A N 1
ATOM 789 C CA . GLU A 1 100 ? 16.350 1.897 -14.250 1.00 96.94 100 GLU A CA 1
ATOM 790 C C . GLU A 1 100 ? 15.503 1.080 -13.262 1.00 96.94 100 GLU A C 1
ATOM 792 O O . GLU A 1 100 ? 16.046 0.230 -12.554 1.00 96.94 100 GLU A O 1
ATOM 797 N N . ILE A 1 101 ? 14.176 1.255 -13.274 1.00 97.31 101 ILE A N 1
ATOM 798 C CA . ILE A 1 101 ? 13.243 0.520 -12.405 1.00 97.31 101 ILE A CA 1
ATOM 799 C C . ILE A 1 101 ? 13.378 -0.990 -12.613 1.00 97.31 101 ILE A C 1
ATOM 801 O O . ILE A 1 101 ? 13.604 -1.714 -11.647 1.00 97.31 101 ILE A O 1
ATOM 805 N N . ILE A 1 102 ? 13.311 -1.484 -13.855 1.00 97.56 102 ILE A N 1
ATOM 806 C CA . ILE A 1 102 ? 13.461 -2.920 -14.154 1.00 97.56 102 ILE A CA 1
ATOM 807 C C . ILE A 1 102 ? 14.828 -3.434 -13.690 1.00 97.56 102 ILE A C 1
ATOM 809 O O . ILE A 1 102 ? 14.929 -4.537 -13.148 1.00 97.56 102 ILE A O 1
ATOM 813 N N . THR A 1 103 ? 15.882 -2.634 -13.862 1.00 97.38 103 THR A N 1
ATOM 814 C CA . THR A 1 103 ? 17.226 -2.993 -13.397 1.00 97.38 103 THR A CA 1
ATOM 815 C C . THR A 1 103 ? 17.272 -3.161 -11.881 1.00 97.38 103 THR A C 1
ATOM 817 O O . THR A 1 103 ? 17.859 -4.125 -11.382 1.00 97.38 103 THR A O 1
ATOM 820 N N . TYR A 1 104 ? 16.628 -2.265 -11.135 1.00 96.50 104 TYR A N 1
ATOM 821 C CA . TYR A 1 104 ? 16.555 -2.360 -9.681 1.00 96.50 104 TYR A CA 1
ATOM 822 C C . TYR A 1 104 ? 15.649 -3.497 -9.219 1.00 96.50 104 TYR A C 1
ATOM 824 O O . TYR A 1 104 ? 16.055 -4.240 -8.333 1.00 96.50 104 TYR A O 1
ATOM 832 N N . LEU A 1 105 ? 14.497 -3.713 -9.856 1.00 96.94 105 LEU A N 1
ATOM 833 C CA . LEU A 1 105 ? 13.619 -4.850 -9.573 1.00 96.94 105 LEU A CA 1
ATOM 834 C C . LEU A 1 105 ? 14.347 -6.185 -9.779 1.00 96.94 105 LEU A C 1
ATOM 836 O O . LEU A 1 105 ? 14.305 -7.048 -8.905 1.00 96.94 105 LEU A O 1
ATOM 840 N N . GLY A 1 106 ? 15.076 -6.341 -10.889 1.00 96.25 106 GLY A N 1
ATOM 841 C CA . GLY A 1 106 ? 15.870 -7.542 -11.164 1.00 96.25 106 GLY A CA 1
ATOM 842 C C . GLY A 1 106 ? 17.034 -7.747 -10.187 1.00 96.25 106 GLY A C 1
ATOM 843 O O . GLY A 1 106 ? 17.431 -8.881 -9.915 1.00 96.25 106 GLY A O 1
ATOM 844 N N . ASN A 1 107 ? 17.587 -6.673 -9.616 1.00 94.12 107 ASN A N 1
ATOM 845 C CA . ASN A 1 107 ? 18.549 -6.774 -8.517 1.00 94.12 107 ASN A CA 1
ATOM 846 C C . ASN A 1 107 ? 17.863 -7.193 -7.208 1.00 94.12 107 ASN A C 1
ATOM 848 O O . ASN A 1 107 ? 18.299 -8.160 -6.586 1.00 94.12 107 ASN A O 1
ATOM 852 N N . LEU A 1 108 ? 16.775 -6.514 -6.837 1.00 92.25 108 LEU A N 1
ATOM 853 C CA . LEU A 1 108 ? 16.039 -6.737 -5.595 1.00 92.25 108 LEU A CA 1
ATOM 854 C C . LEU A 1 108 ? 15.448 -8.143 -5.525 1.00 92.25 108 LEU A C 1
ATOM 856 O O . LEU A 1 108 ? 15.574 -8.784 -4.493 1.00 92.25 108 LEU A O 1
ATOM 860 N N . ILE A 1 109 ? 14.887 -8.686 -6.608 1.00 94.06 109 ILE A N 1
ATOM 861 C CA . ILE A 1 109 ? 14.315 -10.041 -6.568 1.00 94.06 109 ILE A CA 1
ATOM 862 C C . ILE A 1 109 ? 15.378 -11.127 -6.335 1.00 94.06 109 ILE A C 1
ATOM 864 O O . ILE A 1 109 ? 15.071 -12.212 -5.843 1.00 94.06 109 ILE A O 1
ATOM 868 N N . ARG A 1 110 ? 16.643 -10.848 -6.686 1.00 91.62 110 ARG A N 1
ATOM 869 C CA . ARG A 1 110 ? 17.771 -11.749 -6.421 1.00 91.62 110 ARG A CA 1
ATOM 870 C C . ARG A 1 110 ? 18.283 -11.624 -4.991 1.00 91.62 110 ARG A C 1
ATOM 872 O O . ARG A 1 110 ? 18.672 -12.634 -4.417 1.00 91.62 110 ARG A O 1
ATOM 879 N N . THR A 1 111 ? 18.327 -10.410 -4.443 1.00 88.19 111 THR A N 1
ATOM 880 C CA . THR A 1 111 ? 18.918 -10.144 -3.121 1.00 88.19 111 THR A CA 1
ATOM 881 C C . THR A 1 111 ? 17.911 -10.207 -1.974 1.00 88.19 111 THR A C 1
ATOM 883 O O . THR A 1 111 ? 18.283 -10.556 -0.862 1.00 88.19 111 THR A O 1
ATOM 886 N N . GLN A 1 112 ? 16.654 -9.850 -2.231 1.00 87.69 112 GLN A N 1
ATOM 887 C CA . GLN A 1 112 ? 15.565 -9.684 -1.264 1.00 87.69 112 GLN A CA 1
ATOM 888 C C . GLN A 1 112 ? 14.227 -10.150 -1.888 1.00 87.69 112 GLN A C 1
ATOM 890 O O . GLN A 1 112 ? 13.343 -9.337 -2.161 1.00 87.69 112 GLN A O 1
ATOM 895 N N . PRO A 1 113 ? 14.058 -11.460 -2.160 1.00 87.19 113 PRO A N 1
ATOM 896 C CA . PRO A 1 113 ? 12.867 -11.991 -2.833 1.00 87.19 113 PRO A CA 1
ATOM 897 C C . PRO A 1 113 ? 11.562 -11.778 -2.049 1.00 87.19 113 PRO A C 1
ATOM 899 O O . PRO A 1 113 ? 10.508 -11.651 -2.671 1.00 87.19 113 PRO A O 1
ATOM 902 N N . TYR A 1 114 ? 11.637 -11.688 -0.717 1.00 84.31 114 TYR A N 1
ATOM 903 C CA . TYR A 1 114 ? 10.492 -11.470 0.174 1.00 84.31 114 TYR A CA 1
ATOM 904 C C . TYR A 1 114 ? 9.724 -10.169 -0.140 1.00 84.31 114 TYR A C 1
ATOM 906 O O . TYR A 1 114 ? 8.505 -10.121 -0.029 1.00 84.31 114 TYR A O 1
ATOM 914 N N . LEU A 1 115 ? 10.399 -9.138 -0.671 1.00 84.94 115 LEU A N 1
ATOM 915 C CA . LEU A 1 115 ? 9.774 -7.866 -1.077 1.00 84.94 115 LEU A CA 1
ATOM 916 C C . LEU A 1 115 ? 8.680 -8.041 -2.146 1.00 84.94 115 LEU A C 1
ATOM 918 O O . LEU A 1 115 ? 7.810 -7.183 -2.312 1.00 84.94 115 LEU A O 1
ATOM 922 N N . PHE A 1 116 ? 8.737 -9.151 -2.886 1.00 90.94 116 PHE A N 1
ATOM 923 C CA . PHE A 1 116 ? 7.829 -9.489 -3.978 1.00 90.94 116 PHE A CA 1
ATOM 924 C C . PHE A 1 116 ? 6.731 -10.474 -3.555 1.00 90.94 116 PHE A C 1
ATOM 926 O O . PHE A 1 116 ? 5.984 -10.965 -4.412 1.00 90.94 116 PHE A O 1
ATOM 933 N N . GLU A 1 117 ? 6.634 -10.807 -2.267 1.00 85.44 117 GLU A N 1
ATOM 934 C CA . GLU A 1 117 ? 5.530 -11.606 -1.746 1.00 85.44 117 GLU A CA 1
ATOM 935 C C . GLU A 1 117 ? 4.197 -10.883 -1.960 1.00 85.44 117 GLU A C 1
ATOM 937 O O . GLU A 1 117 ? 4.083 -9.663 -1.826 1.00 85.44 117 GLU A O 1
ATOM 942 N N . GLY A 1 118 ? 3.199 -11.648 -2.404 1.00 87.38 118 GLY A N 1
ATOM 943 C CA . GLY A 1 118 ? 1.883 -11.121 -2.762 1.00 87.38 118 GLY A CA 1
ATOM 944 C C . GLY A 1 118 ? 1.818 -10.308 -4.063 1.00 87.38 118 GLY A C 1
ATOM 945 O O . GLY A 1 118 ? 0.745 -9.823 -4.392 1.00 87.38 118 GLY A O 1
ATOM 946 N N . ILE A 1 119 ? 2.906 -10.153 -4.827 1.00 91.94 119 ILE A N 1
ATOM 947 C CA . ILE A 1 119 ? 2.911 -9.404 -6.103 1.00 91.94 119 ILE A CA 1
ATOM 948 C C . ILE A 1 119 ? 3.073 -10.380 -7.272 1.00 91.94 119 ILE A C 1
ATOM 950 O O . ILE A 1 119 ? 4.073 -11.096 -7.297 1.00 91.94 119 ILE A O 1
ATOM 954 N N . LEU A 1 120 ? 2.173 -10.412 -8.266 1.00 91.88 120 LEU A N 1
ATOM 955 C CA . LEU A 1 120 ? 2.376 -11.225 -9.487 1.00 91.88 120 LEU A CA 1
ATOM 956 C C . LEU A 1 120 ? 2.791 -10.380 -10.693 1.00 91.88 120 LEU A C 1
ATOM 958 O O . LEU A 1 120 ? 3.634 -10.817 -11.480 1.00 91.88 120 LEU A O 1
ATOM 962 N N . ARG A 1 121 ? 2.229 -9.174 -10.840 1.00 92.56 121 ARG A N 1
ATOM 963 C CA . ARG A 1 121 ? 2.569 -8.237 -11.923 1.00 92.56 121 ARG A CA 1
ATOM 964 C C . ARG A 1 121 ? 3.292 -6.992 -11.420 1.00 92.56 121 ARG A C 1
ATOM 966 O O . ARG A 1 121 ? 2.795 -6.250 -10.583 1.00 92.56 121 ARG A O 1
ATOM 973 N N . LEU A 1 122 ? 4.447 -6.717 -12.014 1.00 94.88 122 LEU A N 1
ATOM 974 C CA . LEU A 1 122 ? 5.241 -5.509 -11.821 1.00 94.88 122 LEU A CA 1
ATOM 975 C C . LEU A 1 122 ? 4.953 -4.544 -12.966 1.00 94.88 122 LEU A C 1
ATOM 977 O O . LEU A 1 122 ? 5.554 -4.633 -14.039 1.00 94.88 122 LEU A O 1
ATOM 981 N N . ARG A 1 123 ? 4.000 -3.639 -12.747 1.00 93.56 123 ARG A N 1
ATOM 982 C CA . ARG A 1 123 ? 3.560 -2.687 -13.768 1.00 93.56 123 ARG A CA 1
ATOM 983 C C . ARG A 1 123 ? 4.353 -1.395 -13.653 1.00 93.56 123 ARG A C 1
ATOM 985 O O . ARG A 1 123 ? 4.126 -0.625 -12.721 1.00 93.56 123 ARG A O 1
ATOM 992 N N . THR A 1 124 ? 5.296 -1.149 -14.564 1.00 94.56 124 THR A N 1
ATOM 993 C CA . THR A 1 124 ? 6.270 -0.053 -14.397 1.00 94.56 124 THR A CA 1
ATOM 994 C C . THR A 1 124 ? 5.601 1.314 -14.326 1.00 94.56 124 THR A C 1
ATOM 996 O O . THR A 1 124 ? 6.013 2.139 -13.518 1.00 94.56 124 THR A O 1
ATOM 999 N N . HIS A 1 125 ? 4.526 1.530 -15.086 1.00 92.50 125 HIS A N 1
ATOM 1000 C CA . HIS A 1 125 ? 3.748 2.767 -15.032 1.00 92.50 125 HIS A CA 1
ATOM 1001 C C . HIS A 1 125 ? 3.143 3.024 -13.640 1.00 92.50 125 HIS A C 1
ATOM 1003 O O . HIS A 1 125 ? 3.307 4.103 -13.077 1.00 92.50 125 HIS A O 1
ATOM 1009 N N . TYR A 1 126 ? 2.515 2.015 -13.027 1.00 91.94 126 TYR A N 1
ATOM 1010 C CA . TYR A 1 126 ? 1.958 2.148 -11.676 1.00 91.94 126 TYR A CA 1
ATOM 1011 C C . TYR A 1 126 ? 3.042 2.276 -10.600 1.00 91.94 126 TYR A C 1
ATOM 1013 O O . TYR A 1 126 ? 2.839 2.976 -9.611 1.00 91.94 126 TYR A O 1
ATOM 1021 N N . ILE A 1 127 ? 4.213 1.667 -10.801 1.00 94.31 127 ILE A N 1
ATOM 1022 C CA . ILE A 1 127 ? 5.373 1.878 -9.924 1.00 94.31 127 ILE A CA 1
ATOM 1023 C C . ILE A 1 127 ? 5.845 3.337 -10.001 1.00 94.31 127 ILE A C 1
ATOM 1025 O O . ILE A 1 127 ? 6.114 3.935 -8.964 1.00 94.31 127 ILE A O 1
ATOM 1029 N N . ILE A 1 128 ? 5.901 3.936 -11.196 1.00 93.75 128 ILE A N 1
ATOM 1030 C CA . ILE A 1 128 ? 6.231 5.361 -11.373 1.00 93.75 128 ILE A CA 1
ATOM 1031 C C . ILE A 1 128 ? 5.207 6.251 -10.659 1.00 93.75 128 ILE A C 1
ATOM 1033 O O . ILE A 1 128 ? 5.605 7.181 -9.958 1.00 93.75 128 ILE A O 1
ATOM 1037 N N . ILE A 1 129 ? 3.910 5.940 -10.769 1.00 90.81 129 ILE A N 1
ATOM 1038 C CA . ILE A 1 129 ? 2.858 6.651 -10.025 1.00 90.81 129 ILE A CA 1
ATOM 1039 C C . ILE A 1 129 ? 3.106 6.542 -8.517 1.00 90.81 129 ILE A C 1
ATOM 1041 O O . ILE A 1 129 ? 3.121 7.564 -7.840 1.00 90.81 129 ILE A O 1
ATOM 1045 N N . ALA A 1 130 ? 3.367 5.346 -7.986 1.00 90.06 130 ALA A N 1
ATOM 1046 C CA . ALA A 1 130 ? 3.642 5.168 -6.559 1.00 90.06 130 ALA A CA 1
ATOM 1047 C C . ALA A 1 130 ? 4.882 5.965 -6.098 1.00 90.06 130 ALA A C 1
ATOM 1049 O O . ALA A 1 130 ? 4.834 6.637 -5.071 1.00 90.06 130 ALA A O 1
ATOM 1050 N N . LEU A 1 131 ? 5.972 5.957 -6.881 1.00 90.31 131 LEU A N 1
ATOM 1051 C CA . LEU A 1 131 ? 7.182 6.753 -6.615 1.00 90.31 131 LEU A CA 1
ATOM 1052 C C . LEU A 1 131 ? 6.874 8.254 -6.549 1.00 90.31 131 LEU A C 1
ATOM 1054 O O . LEU A 1 131 ? 7.325 8.947 -5.638 1.00 90.31 131 LEU A O 1
ATOM 1058 N N . ARG A 1 132 ? 6.080 8.753 -7.498 1.00 91.69 132 ARG A N 1
ATOM 1059 C CA . ARG A 1 132 ? 5.645 10.150 -7.541 1.00 91.69 132 ARG A CA 1
ATOM 1060 C C . ARG A 1 132 ? 4.773 10.516 -6.339 1.00 91.69 132 ARG A C 1
ATOM 1062 O O . ARG A 1 132 ? 4.994 11.558 -5.730 1.00 91.69 132 ARG A O 1
ATOM 1069 N N . GLU A 1 133 ? 3.791 9.684 -5.994 1.00 83.25 133 GLU A N 1
ATOM 1070 C CA . GLU A 1 133 ? 2.913 9.924 -4.838 1.00 83.25 133 GLU A CA 1
ATOM 1071 C C . GLU A 1 133 ? 3.713 9.963 -3.528 1.00 83.25 133 GLU A C 1
ATOM 1073 O O . GLU A 1 133 ? 3.437 10.789 -2.658 1.00 83.25 133 GLU A O 1
ATOM 1078 N N . GLU A 1 134 ? 4.742 9.122 -3.403 1.00 80.19 134 GLU A N 1
ATOM 1079 C CA . GLU A 1 134 ? 5.630 9.113 -2.241 1.00 80.19 134 GLU A CA 1
ATOM 1080 C C . GLU A 1 134 ? 6.456 10.410 -2.140 1.00 80.19 134 GLU A C 1
ATOM 1082 O O . GLU A 1 134 ? 6.578 10.989 -1.061 1.00 80.19 134 GLU A O 1
ATOM 1087 N N . ILE A 1 135 ? 6.951 10.936 -3.265 1.00 78.81 135 ILE A N 1
ATOM 1088 C CA . ILE A 1 135 ? 7.640 12.238 -3.312 1.00 78.81 135 ILE A CA 1
ATOM 1089 C C . ILE A 1 135 ? 6.693 13.380 -2.946 1.00 78.81 135 ILE A C 1
ATOM 1091 O O . ILE A 1 135 ? 7.067 14.236 -2.141 1.00 78.81 135 ILE A O 1
ATOM 1095 N N . SER A 1 136 ? 5.478 13.377 -3.505 1.00 80.44 136 SER A N 1
ATOM 1096 C CA . SER A 1 136 ? 4.440 14.369 -3.200 1.00 80.44 136 SER A CA 1
ATOM 1097 C C . SER A 1 136 ? 4.126 14.400 -1.705 1.00 80.44 136 SER A C 1
ATOM 1099 O O . SER A 1 136 ? 4.043 15.477 -1.115 1.00 80.44 136 SER A O 1
ATOM 1101 N N . ARG A 1 137 ? 4.055 13.231 -1.058 1.00 76.75 137 ARG A N 1
ATOM 1102 C CA . ARG A 1 137 ? 3.860 13.102 0.392 1.00 76.75 137 ARG A CA 1
ATOM 1103 C C . ARG A 1 137 ? 5.020 13.690 1.193 1.00 76.75 137 ARG A C 1
ATOM 1105 O O . ARG A 1 137 ? 4.783 14.467 2.113 1.00 76.75 137 ARG A O 1
ATOM 1112 N N . ILE A 1 138 ? 6.256 13.313 0.860 1.00 72.06 138 ILE A N 1
ATOM 1113 C CA . ILE A 1 138 ? 7.455 13.723 1.610 1.00 72.06 138 ILE A CA 1
ATOM 1114 C C . ILE A 1 138 ? 7.674 15.239 1.525 1.00 72.06 138 ILE A C 1
ATOM 1116 O O . ILE A 1 138 ? 8.057 15.859 2.515 1.00 72.06 138 ILE A O 1
ATOM 1120 N N . HIS A 1 139 ? 7.413 15.841 0.363 1.00 72.88 139 HIS A N 1
ATOM 1121 C CA . HIS A 1 139 ? 7.710 17.255 0.112 1.00 72.88 139 HIS A CA 1
ATOM 1122 C C . HIS A 1 139 ? 6.481 18.171 0.171 1.00 72.88 139 HIS A C 1
ATOM 1124 O O . HIS A 1 139 ? 6.637 19.389 0.113 1.00 72.88 139 HIS A O 1
ATOM 1130 N N . GLY A 1 140 ? 5.270 17.617 0.279 1.00 75.81 140 GLY A N 1
ATOM 1131 C CA . GLY A 1 140 ? 4.022 18.384 0.258 1.00 75.81 140 GLY A CA 1
ATOM 1132 C C . GLY A 1 140 ? 3.783 19.118 -1.066 1.00 75.81 140 GLY A C 1
ATOM 1133 O O . GLY A 1 140 ? 3.207 20.204 -1.058 1.00 75.81 140 GLY A O 1
ATOM 1134 N N . CYS A 1 141 ? 4.259 18.561 -2.183 1.00 81.56 141 CYS A N 1
ATOM 1135 C CA . CYS A 1 141 ? 4.207 19.187 -3.506 1.00 81.56 141 CYS A CA 1
ATOM 1136 C C . CYS A 1 141 ? 3.078 18.626 -4.383 1.00 81.56 141 CYS A C 1
ATOM 1138 O O . CYS A 1 141 ? 2.527 17.554 -4.112 1.00 81.56 141 CYS A O 1
ATOM 1140 N N . ASN A 1 142 ? 2.717 19.365 -5.435 1.00 88.50 142 ASN A N 1
ATOM 1141 C CA . ASN A 1 142 ? 1.700 18.920 -6.392 1.00 88.50 142 ASN A CA 1
ATOM 1142 C C . ASN A 1 142 ? 2.241 17.835 -7.350 1.00 88.50 142 ASN A C 1
ATOM 1144 O O . ASN A 1 142 ? 3.422 17.493 -7.335 1.00 88.50 142 ASN A O 1
ATOM 1148 N N . GLU A 1 143 ? 1.360 17.274 -8.181 1.00 88.75 143 GLU A N 1
ATOM 1149 C CA . GLU A 1 143 ? 1.689 16.170 -9.092 1.00 88.75 143 GLU A CA 1
ATOM 1150 C C . GLU A 1 143 ? 2.803 16.515 -10.094 1.00 88.75 143 GLU A C 1
ATOM 1152 O O . GLU A 1 143 ? 3.704 15.704 -10.308 1.00 88.75 143 GLU A O 1
ATOM 1157 N N . GLU A 1 144 ? 2.768 17.714 -10.677 1.00 92.25 144 GLU A N 1
ATOM 1158 C CA . GLU A 1 144 ? 3.740 18.172 -11.677 1.00 92.25 144 GLU A CA 1
ATOM 1159 C C . GLU A 1 144 ? 5.124 18.378 -11.045 1.00 92.25 144 GLU A C 1
ATOM 1161 O O . GLU A 1 144 ? 6.131 17.865 -11.536 1.00 92.25 144 GLU A O 1
ATOM 1166 N N . GLU A 1 145 ? 5.167 19.036 -9.885 1.00 93.38 145 GLU A N 1
ATOM 1167 C CA . GLU A 1 145 ? 6.389 19.220 -9.099 1.00 93.38 145 GLU A CA 1
ATOM 1168 C C . GLU A 1 145 ? 6.986 17.882 -8.649 1.00 93.38 145 GLU A C 1
ATOM 1170 O O . GLU A 1 145 ? 8.206 17.700 -8.689 1.00 93.38 145 GLU A O 1
ATOM 1175 N N . ALA A 1 146 ? 6.143 16.929 -8.242 1.00 92.12 146 ALA A N 1
ATOM 1176 C CA . ALA A 1 146 ? 6.581 15.601 -7.833 1.00 92.12 146 ALA A CA 1
ATOM 1177 C C . ALA A 1 146 ? 7.190 14.806 -8.998 1.00 92.12 146 ALA A C 1
ATOM 1179 O O . ALA A 1 146 ? 8.176 14.096 -8.794 1.00 92.12 146 ALA A O 1
ATOM 1180 N N . ILE A 1 147 ? 6.653 14.937 -10.219 1.00 94.56 147 ILE A N 1
ATOM 1181 C CA . ILE A 1 147 ? 7.226 14.310 -11.423 1.00 94.56 147 ILE A CA 1
ATOM 1182 C C . ILE A 1 147 ? 8.599 14.901 -11.734 1.00 94.56 147 ILE A C 1
ATOM 1184 O O . ILE A 1 147 ? 9.544 14.147 -11.964 1.00 94.56 147 ILE A O 1
ATOM 1188 N N . GLU A 1 148 ? 8.751 16.225 -11.703 1.00 94.75 148 GLU A N 1
ATOM 1189 C CA . GLU A 1 148 ? 10.050 16.848 -11.977 1.00 94.75 148 GLU A CA 1
ATOM 1190 C C . GLU A 1 148 ? 11.106 16.466 -10.932 1.00 94.75 148 GLU A C 1
ATOM 1192 O O . GLU A 1 148 ? 12.252 16.165 -11.282 1.00 94.75 148 GLU A O 1
ATOM 1197 N N . GLN A 1 149 ? 10.718 16.376 -9.657 1.00 92.69 149 GLN A N 1
ATOM 1198 C CA . GLN A 1 149 ? 11.594 15.863 -8.603 1.00 92.69 149 GLN A CA 1
ATOM 1199 C C . GLN A 1 149 ? 11.943 14.383 -8.808 1.00 92.69 149 GLN A C 1
ATOM 1201 O O . GLN A 1 149 ? 13.116 14.021 -8.700 1.00 92.69 149 GLN A O 1
ATOM 1206 N N . LEU A 1 150 ? 10.968 13.540 -9.171 1.00 95.19 150 LEU A N 1
ATOM 1207 C CA . LEU A 1 150 ? 11.193 12.126 -9.490 1.00 95.19 150 LEU A CA 1
ATOM 1208 C C . LEU A 1 150 ? 12.220 11.971 -10.615 1.00 95.19 150 LEU A C 1
ATOM 1210 O O . LEU A 1 150 ? 13.182 11.211 -10.490 1.00 95.19 150 LEU A O 1
ATOM 1214 N N . MET A 1 151 ? 12.050 12.737 -11.694 1.00 96.12 151 MET A N 1
ATOM 1215 C CA . MET A 1 151 ? 12.948 12.727 -12.847 1.00 96.12 151 MET A CA 1
ATOM 1216 C C . MET A 1 151 ? 14.342 13.258 -12.515 1.00 96.12 151 MET A C 1
ATOM 1218 O O . MET A 1 151 ? 15.294 12.939 -13.226 1.00 96.12 151 MET A O 1
ATOM 1222 N N . GLN A 1 152 ? 14.495 14.025 -11.437 1.00 93.25 152 GLN A N 1
ATOM 1223 C CA . GLN A 1 152 ? 15.769 14.571 -10.983 1.00 93.25 152 GLN A CA 1
ATOM 1224 C C . GLN A 1 152 ? 16.459 13.715 -9.904 1.00 93.25 152 GLN A C 1
ATOM 1226 O O . GLN A 1 152 ? 17.613 13.994 -9.579 1.00 93.25 152 GLN A O 1
ATOM 1231 N N . LEU A 1 153 ? 15.831 12.641 -9.408 1.00 90.38 153 LEU A N 1
ATOM 1232 C CA . LEU A 1 153 ? 16.464 11.735 -8.443 1.00 90.38 153 LEU A CA 1
ATOM 1233 C C . LEU A 1 153 ? 17.727 11.083 -9.010 1.00 90.38 153 LEU A C 1
ATOM 1235 O O . LEU A 1 153 ? 17.747 10.596 -10.146 1.00 90.38 153 LEU A O 1
ATOM 1239 N N . SER A 1 154 ? 18.770 10.990 -8.192 1.00 89.06 154 SER A N 1
ATOM 1240 C CA . SER A 1 154 ? 19.945 10.186 -8.513 1.00 89.06 154 SER A CA 1
ATOM 1241 C C . SER A 1 154 ? 19.607 8.687 -8.580 1.00 89.06 154 SER A C 1
ATOM 1243 O O . SER A 1 154 ? 18.619 8.240 -7.991 1.00 89.06 154 SER A O 1
ATOM 1245 N N . PRO A 1 155 ? 20.450 7.864 -9.235 1.00 86.00 155 PRO A N 1
ATOM 1246 C CA . PRO A 1 155 ? 20.271 6.409 -9.270 1.00 86.00 155 PRO A CA 1
ATOM 1247 C C . PRO A 1 155 ? 20.121 5.766 -7.879 1.00 86.00 155 PRO A C 1
ATOM 1249 O O . PRO A 1 155 ? 19.370 4.809 -7.700 1.00 86.00 155 PRO A O 1
ATOM 1252 N N . PHE A 1 156 ? 20.838 6.287 -6.877 1.00 81.06 156 PHE A N 1
ATOM 1253 C CA . PHE A 1 156 ? 20.774 5.780 -5.505 1.00 81.06 156 PHE A CA 1
ATOM 1254 C C . PHE A 1 156 ? 19.473 6.171 -4.797 1.00 81.06 156 PHE A C 1
ATOM 1256 O O . PHE A 1 156 ? 18.858 5.324 -4.147 1.00 81.06 156 PHE A O 1
ATOM 1263 N N . GLU A 1 157 ? 19.036 7.423 -4.937 1.00 81.81 157 GLU A N 1
ATOM 1264 C CA . GLU A 1 157 ? 17.770 7.894 -4.363 1.00 81.81 157 GLU A CA 1
ATOM 1265 C C . GLU A 1 157 ? 16.582 7.156 -4.978 1.00 81.81 157 GLU A C 1
ATOM 1267 O O . GLU A 1 157 ? 15.727 6.670 -4.244 1.00 81.81 157 GLU A O 1
ATOM 1272 N N . LEU A 1 158 ? 16.574 6.972 -6.304 1.00 88.75 158 LEU A N 1
ATOM 1273 C CA . LEU A 1 158 ? 15.531 6.210 -6.986 1.00 88.75 158 LEU A CA 1
ATOM 1274 C C . LEU A 1 158 ? 15.484 4.754 -6.507 1.00 88.75 158 LEU A C 1
ATOM 1276 O O . LEU A 1 158 ? 14.414 4.245 -6.173 1.00 88.75 158 LEU A O 1
ATOM 1280 N N . LYS A 1 159 ? 16.640 4.082 -6.430 1.00 83.06 159 LYS A N 1
ATOM 1281 C CA . LYS A 1 159 ? 16.714 2.716 -5.893 1.00 83.06 159 LYS A CA 1
ATOM 1282 C C . LYS A 1 159 ? 16.178 2.650 -4.460 1.00 83.06 159 LYS A C 1
ATOM 1284 O O . LYS A 1 159 ? 15.448 1.717 -4.134 1.00 83.06 159 LYS A O 1
ATOM 1289 N N . SER A 1 160 ? 16.545 3.616 -3.620 1.00 79.44 160 SER A N 1
ATOM 1290 C CA . SER A 1 160 ? 16.125 3.659 -2.215 1.00 79.44 160 SER A CA 1
ATOM 1291 C C . SER A 1 160 ? 14.617 3.862 -2.096 1.00 79.44 160 SER A C 1
ATOM 1293 O O . SER A 1 160 ? 13.960 3.095 -1.402 1.00 79.44 160 SER A O 1
ATOM 1295 N N . LEU A 1 161 ? 14.055 4.812 -2.847 1.00 82.62 161 LEU A N 1
ATOM 1296 C CA . LEU A 1 161 ? 12.619 5.082 -2.871 1.00 82.62 161 LEU A CA 1
ATOM 1297 C C . LEU A 1 161 ? 11.816 3.876 -3.383 1.00 82.62 161 LEU A C 1
ATOM 1299 O O . LEU A 1 161 ? 10.812 3.497 -2.784 1.00 82.62 161 LEU A O 1
ATOM 1303 N N . LEU A 1 162 ? 12.292 3.220 -4.448 1.00 87.88 162 LEU A N 1
ATOM 1304 C CA . LEU A 1 162 ? 11.685 1.989 -4.957 1.00 87.88 162 LEU A CA 1
ATOM 1305 C C . LEU A 1 162 ? 11.718 0.871 -3.912 1.00 87.88 162 LEU A C 1
ATOM 1307 O O . LEU A 1 162 ? 10.724 0.168 -3.738 1.00 87.88 162 LEU A O 1
ATOM 1311 N N . SER A 1 163 ? 12.840 0.719 -3.202 1.00 80.50 163 SER A N 1
ATOM 1312 C CA . SER A 1 163 ? 12.944 -0.236 -2.100 1.00 80.50 163 SER A CA 1
ATOM 1313 C C . SER A 1 163 ? 11.916 0.074 -1.015 1.00 80.50 163 SER A C 1
ATOM 1315 O O . SER A 1 163 ? 11.225 -0.842 -0.588 1.00 80.50 163 SER A O 1
ATOM 1317 N N . THR A 1 164 ? 11.751 1.338 -0.614 1.00 78.69 164 THR A N 1
ATOM 1318 C CA . THR A 1 164 ? 10.747 1.753 0.381 1.00 78.69 164 THR A CA 1
ATOM 1319 C C . THR A 1 164 ? 9.332 1.349 -0.035 1.00 78.69 164 THR A C 1
ATOM 1321 O O . THR A 1 164 ? 8.613 0.744 0.754 1.00 78.69 164 THR A O 1
ATOM 1324 N N . ILE A 1 165 ? 8.949 1.588 -1.293 1.00 84.06 165 ILE A N 1
ATOM 1325 C CA . ILE A 1 165 ? 7.615 1.231 -1.806 1.00 84.06 165 ILE A CA 1
ATOM 1326 C C . ILE A 1 165 ? 7.411 -0.289 -1.871 1.00 84.06 165 ILE A C 1
ATOM 1328 O O . ILE A 1 165 ? 6.343 -0.797 -1.529 1.00 84.06 165 ILE A O 1
ATOM 1332 N N . LEU A 1 166 ? 8.433 -1.039 -2.293 1.00 81.81 166 LEU A N 1
ATOM 1333 C CA . LEU A 1 166 ? 8.367 -2.502 -2.390 1.00 81.81 166 LEU A CA 1
ATOM 1334 C C . LEU A 1 166 ? 8.452 -3.210 -1.047 1.00 81.81 166 LEU A C 1
ATOM 1336 O O . LEU A 1 166 ? 8.040 -4.362 -0.946 1.00 81.81 166 LEU A O 1
ATOM 1340 N N . SER A 1 167 ? 8.989 -2.563 -0.027 1.00 70.31 167 SER A N 1
ATOM 1341 C CA . SER A 1 167 ? 9.173 -3.219 1.259 1.00 70.31 167 SER A CA 1
ATOM 1342 C C . SER A 1 167 ? 7.895 -3.346 2.058 1.00 70.31 167 SER A C 1
ATOM 1344 O O . SER A 1 167 ? 7.870 -4.162 2.976 1.00 70.31 167 SER A O 1
ATOM 1346 N N . GLY A 1 168 ? 6.830 -2.625 1.678 1.00 60.31 168 GLY A N 1
ATOM 1347 C CA . GLY A 1 168 ? 5.533 -2.724 2.342 1.00 60.31 168 GLY A CA 1
ATOM 1348 C C . GLY A 1 168 ? 5.697 -2.779 3.872 1.00 60.31 168 GLY A C 1
ATOM 1349 O O . GLY A 1 168 ? 6.610 -2.145 4.399 1.00 60.31 168 GLY A O 1
ATOM 1350 N N . PRO A 1 169 ? 4.891 -3.552 4.611 1.00 41.53 169 PRO A N 1
ATOM 1351 C CA . PRO A 1 169 ? 4.955 -3.595 6.077 1.00 41.53 169 PRO A CA 1
ATOM 1352 C C . PRO A 1 169 ? 6.290 -4.079 6.688 1.00 41.53 169 PRO A C 1
ATOM 1354 O O . PRO A 1 16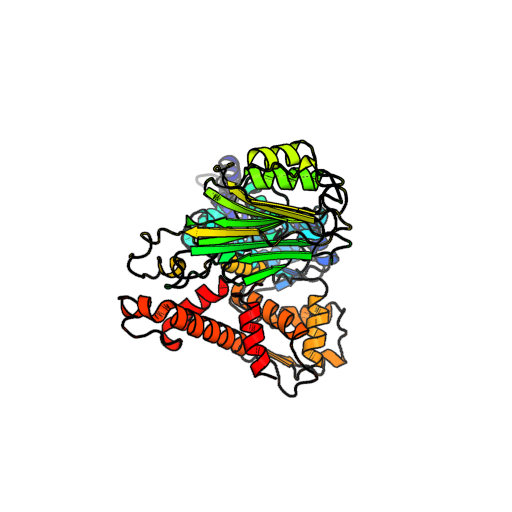9 ? 6.451 -4.005 7.903 1.00 41.53 169 PRO A O 1
ATOM 1357 N N . GLU A 1 170 ? 7.264 -4.562 5.907 1.00 36.91 170 GLU A N 1
ATOM 1358 C CA . GLU A 1 170 ? 8.506 -5.130 6.450 1.00 36.91 170 GLU A CA 1
ATOM 1359 C C . GLU A 1 170 ? 9.655 -4.119 6.600 1.00 36.91 170 GLU A C 1
ATOM 1361 O O . GLU A 1 170 ? 10.520 -4.327 7.455 1.00 36.91 170 GLU A O 1
ATOM 1366 N N . LEU A 1 171 ? 9.650 -2.971 5.903 1.00 32.62 171 LEU A N 1
ATOM 1367 C CA . LEU A 1 171 ? 10.592 -1.877 6.231 1.00 32.62 171 LEU A CA 1
ATOM 1368 C C . LEU A 1 171 ? 10.126 -0.974 7.374 1.00 32.62 171 LEU A C 1
ATOM 1370 O O . LEU A 1 171 ? 10.925 -0.183 7.862 1.00 32.62 171 LEU A O 1
ATOM 1374 N N . SER A 1 172 ? 8.901 -1.151 7.866 1.00 31.12 172 SER A N 1
ATOM 1375 C CA . SER A 1 172 ? 8.521 -0.694 9.208 1.00 31.12 172 SER A CA 1
ATOM 1376 C C . SER A 1 172 ? 9.227 -1.518 10.297 1.00 31.12 172 SER A C 1
ATOM 1378 O O . SER A 1 172 ? 9.294 -1.090 11.442 1.00 31.12 172 SER A O 1
ATOM 1380 N N . SER A 1 173 ? 9.775 -2.696 9.957 1.00 27.00 173 SER A N 1
ATOM 1381 C CA . SER A 1 173 ? 10.439 -3.585 10.920 1.00 27.00 173 SER A CA 1
ATOM 1382 C C . SER A 1 173 ? 11.972 -3.581 10.840 1.00 27.00 173 SER A C 1
ATOM 1384 O O . SER A 1 173 ? 12.622 -3.865 11.847 1.00 27.00 173 SER A O 1
ATOM 1386 N N . LYS A 1 174 ? 12.573 -3.259 9.681 1.00 25.84 174 LYS A N 1
ATOM 1387 C CA . LYS A 1 174 ? 14.038 -3.264 9.486 1.00 25.84 174 LYS A CA 1
ATOM 1388 C C . LYS A 1 174 ? 14.526 -2.203 8.484 1.00 25.84 174 LYS A C 1
ATOM 1390 O O . LYS A 1 174 ? 15.045 -2.541 7.424 1.00 25.84 174 LYS A O 1
ATOM 1395 N N . ALA A 1 175 ? 14.429 -0.921 8.830 1.00 23.88 175 ALA A N 1
ATOM 1396 C CA . ALA A 1 175 ? 15.381 0.094 8.368 1.00 23.88 175 ALA A CA 1
ATOM 1397 C C . ALA A 1 175 ? 15.463 1.243 9.379 1.00 23.88 175 ALA A C 1
ATOM 1399 O O . ALA A 1 175 ? 14.466 1.760 9.864 1.00 23.88 175 ALA A O 1
ATOM 1400 N N . THR A 1 176 ? 16.698 1.575 9.726 1.00 28.56 176 THR A N 1
ATOM 1401 C CA . THR A 1 176 ? 17.133 2.522 10.746 1.00 28.56 176 THR A CA 1
ATOM 1402 C C . THR A 1 176 ? 16.633 3.949 10.462 1.00 28.56 176 THR A C 1
ATOM 1404 O O . THR A 1 176 ? 16.656 4.386 9.314 1.00 28.56 176 THR A O 1
ATOM 1407 N N . VAL A 1 177 ? 16.307 4.673 11.544 1.00 26.17 177 VAL A N 1
ATOM 1408 C CA . VAL A 1 177 ? 15.789 6.058 11.694 1.00 26.17 177 VAL A CA 1
ATOM 1409 C C . VAL A 1 177 ? 14.260 6.123 11.934 1.00 26.17 177 VAL A C 1
ATOM 1411 O O . VAL A 1 177 ? 13.485 5.707 11.079 1.00 26.17 177 VAL A O 1
ATOM 1414 N N . PRO A 1 178 ? 13.814 6.639 13.102 1.00 27.92 178 PRO A N 1
ATOM 1415 C CA . PRO A 1 178 ? 12.429 6.556 13.553 1.00 27.92 178 PRO A CA 1
ATOM 1416 C C . PRO A 1 178 ? 11.545 7.577 12.832 1.00 27.92 178 PRO A C 1
ATOM 1418 O O . PRO A 1 178 ? 11.596 8.774 13.112 1.00 27.92 178 PRO A O 1
ATOM 1421 N N . SER A 1 179 ? 10.689 7.099 11.936 1.00 28.00 179 SER A N 1
ATOM 1422 C CA . SER A 1 179 ? 9.489 7.827 11.534 1.00 28.00 179 SER A CA 1
ATOM 1423 C C . SER A 1 179 ? 8.331 6.866 11.247 1.00 28.00 179 SER A C 1
ATOM 1425 O O . SER A 1 179 ? 8.234 6.256 10.190 1.00 28.00 179 SER A O 1
ATOM 1427 N N . GLU A 1 180 ? 7.455 6.767 12.252 1.00 34.44 180 GLU A N 1
ATOM 1428 C CA . GLU A 1 180 ? 5.992 6.679 12.141 1.00 34.44 180 GLU A CA 1
ATOM 1429 C C . GLU A 1 180 ? 5.425 5.767 11.032 1.00 34.44 180 GLU A C 1
ATOM 1431 O O . GLU A 1 180 ? 5.067 6.252 9.961 1.00 34.44 180 GLU A O 1
ATOM 1436 N N . GLN A 1 181 ? 5.231 4.470 11.307 1.00 35.94 181 GLN A N 1
ATOM 1437 C CA . GLN A 1 181 ? 4.322 3.627 10.516 1.00 35.94 181 GLN A CA 1
ATOM 1438 C C . GLN A 1 181 ? 3.820 2.437 11.333 1.00 35.94 181 GLN A C 1
ATOM 1440 O O . GLN A 1 181 ? 4.290 1.311 11.206 1.00 35.94 181 GLN A O 1
ATOM 1445 N N . ASN A 1 182 ? 2.825 2.707 12.171 1.00 36.34 182 ASN A N 1
ATOM 1446 C CA . ASN A 1 182 ? 2.189 1.709 13.013 1.00 36.34 182 ASN A CA 1
ATOM 1447 C C . ASN A 1 182 ? 0.678 1.826 12.945 1.00 36.34 182 ASN A C 1
ATOM 1449 O O . ASN A 1 182 ? 0.170 2.893 12.638 1.00 36.34 182 ASN A O 1
ATOM 1453 N N . SER A 1 183 ? -0.058 0.743 13.191 1.00 38.59 183 SER A N 1
ATOM 1454 C CA . SER A 1 183 ? -1.524 0.743 13.158 1.00 38.59 183 SER A CA 1
ATOM 1455 C C . SER A 1 183 ? -2.090 1.862 14.041 1.00 38.59 183 SER A C 1
ATOM 1457 O O . SER A 1 183 ? -2.099 1.748 15.265 1.00 38.59 183 SER A O 1
ATOM 1459 N N . TYR A 1 184 ? -2.529 2.955 13.418 1.00 46.75 184 TYR A N 1
ATOM 1460 C CA . TYR A 1 184 ? -3.185 4.059 14.105 1.00 46.75 184 TYR A CA 1
ATOM 1461 C C . TYR A 1 184 ? -4.614 3.630 14.404 1.00 46.75 184 TYR A C 1
ATOM 1463 O O . TYR A 1 184 ? -5.408 3.451 13.477 1.00 46.75 184 TYR A O 1
ATOM 1471 N N . ILE A 1 185 ? -4.929 3.441 15.685 1.00 46.25 185 ILE A N 1
ATOM 1472 C CA . ILE A 1 185 ? -6.313 3.288 16.124 1.00 46.25 185 ILE A CA 1
ATOM 1473 C C . ILE A 1 185 ? -6.713 4.624 16.729 1.00 46.25 185 ILE A C 1
ATOM 1475 O O . ILE A 1 185 ? -6.065 5.120 17.645 1.00 46.25 185 ILE A O 1
ATOM 1479 N N . PRO A 1 186 ? -7.762 5.260 16.239 1.00 48.16 186 PRO A N 1
ATOM 1480 C CA . PRO A 1 186 ? -8.208 6.508 16.830 1.00 48.16 186 PRO A CA 1
ATOM 1481 C C . PRO A 1 186 ? -8.733 6.357 18.256 1.00 48.16 186 PRO A C 1
ATOM 1483 O O . PRO A 1 186 ? -9.414 5.385 18.582 1.00 48.16 186 PRO A O 1
ATOM 1486 N N . LEU A 1 187 ? -8.518 7.365 19.100 1.00 55.19 187 LEU A N 1
ATOM 1487 C CA . LEU A 1 187 ? -9.267 7.460 20.348 1.00 55.19 187 LEU A CA 1
ATOM 1488 C C . LEU A 1 187 ? -10.604 8.131 20.064 1.00 55.19 187 LEU A C 1
ATOM 1490 O O . LEU A 1 187 ? -10.686 9.346 19.890 1.00 55.19 187 LEU A O 1
ATOM 1494 N N . VAL A 1 188 ? -11.675 7.337 20.036 1.00 50.47 188 VAL A N 1
ATOM 1495 C CA . VAL A 1 188 ? -13.033 7.884 20.044 1.00 50.47 188 VAL A CA 1
ATOM 1496 C C . VAL A 1 188 ? -13.274 8.493 21.427 1.00 50.47 188 VAL A C 1
ATOM 1498 O O . VAL A 1 188 ? -13.422 7.784 22.424 1.00 50.47 188 VAL A O 1
ATOM 1501 N N . ILE A 1 189 ? -13.263 9.824 21.488 1.00 55.31 189 ILE A N 1
ATOM 1502 C CA . ILE A 1 189 ? -13.582 10.608 22.683 1.00 55.31 189 ILE A CA 1
ATOM 1503 C C . ILE A 1 189 ? -14.985 11.181 22.482 1.00 55.31 189 ILE A C 1
ATOM 1505 O O . ILE A 1 189 ? -15.208 12.030 21.617 1.00 55.31 189 ILE A O 1
ATOM 1509 N N . THR A 1 190 ? -15.955 10.696 23.254 1.00 49.78 190 THR A N 1
ATOM 1510 C CA . THR A 1 190 ? -17.322 11.228 23.230 1.00 49.78 190 THR A CA 1
ATOM 1511 C C . THR A 1 190 ? -17.382 12.559 23.982 1.00 49.78 190 THR A C 1
ATOM 1513 O O . THR A 1 190 ? -16.598 12.809 24.894 1.00 49.78 190 THR A O 1
ATOM 1516 N N . GLN A 1 191 ? -18.342 13.429 23.647 1.00 46.84 191 GLN A N 1
ATOM 1517 C CA . GLN A 1 191 ? -18.508 14.729 24.324 1.00 46.84 191 GLN A CA 1
ATOM 1518 C C . GLN A 1 191 ? -18.778 14.615 25.838 1.00 46.84 191 GLN A C 1
ATOM 1520 O O . GLN A 1 191 ? -18.618 15.596 26.563 1.00 46.84 191 GLN A O 1
ATOM 1525 N N . GLU A 1 192 ? -19.192 13.437 26.306 1.00 47.94 192 GLU A N 1
ATOM 1526 C CA . GLU A 1 192 ? -19.469 13.150 27.715 1.00 47.94 192 GLU A CA 1
ATOM 1527 C C . GLU A 1 192 ? -18.230 12.638 28.464 1.00 47.94 192 GLU A C 1
ATOM 1529 O O . GLU A 1 192 ? -18.103 12.880 29.664 1.00 47.94 192 GLU A O 1
ATOM 1534 N N . SER A 1 193 ? -17.271 12.015 27.766 1.00 53.28 193 SER A N 1
ATOM 1535 C CA . SER A 1 193 ? -16.023 11.535 28.358 1.00 53.28 193 SER A CA 1
ATOM 1536 C C . SER A 1 193 ? -14.882 12.506 28.070 1.00 53.28 193 SER A C 1
ATOM 1538 O O . SER A 1 193 ? -14.188 12.397 27.066 1.00 53.28 193 SER A O 1
ATOM 1540 N N . LYS A 1 194 ? -14.623 13.439 28.994 1.00 64.94 194 LYS A N 1
ATOM 1541 C CA . LYS A 1 194 ? -13.383 14.248 28.991 1.00 64.94 194 LYS A CA 1
ATOM 1542 C C . LYS A 1 194 ? -12.142 13.445 29.400 1.00 64.94 194 LYS A C 1
ATOM 1544 O O . LYS A 1 194 ? -11.084 14.026 29.622 1.00 64.94 194 LYS A O 1
ATOM 1549 N N . ALA A 1 195 ? -12.273 12.130 29.530 1.00 72.31 195 ALA A N 1
ATOM 1550 C CA . ALA A 1 195 ? -11.216 11.255 29.980 1.00 72.31 195 ALA A CA 1
ATOM 1551 C C . ALA A 1 195 ? -10.988 10.107 28.998 1.00 72.31 195 ALA A C 1
ATOM 1553 O O . ALA A 1 195 ? -11.927 9.604 28.375 1.00 72.31 195 ALA A O 1
ATOM 1554 N N . VAL A 1 196 ? -9.733 9.686 28.896 1.00 77.06 196 VAL A N 1
ATOM 1555 C CA . VAL A 1 196 ? -9.348 8.409 28.303 1.00 77.06 196 VAL A CA 1
ATOM 1556 C C . VAL A 1 196 ? -9.204 7.402 29.436 1.00 77.06 196 VAL A C 1
ATOM 1558 O O . VAL A 1 196 ? -8.443 7.640 30.375 1.00 77.06 196 VAL A O 1
ATOM 1561 N N . VAL A 1 197 ? -9.951 6.303 29.357 1.00 83.06 197 VAL A N 1
ATOM 1562 C CA . VAL A 1 197 ? -9.887 5.193 30.315 1.00 83.06 197 VAL A CA 1
ATOM 1563 C C . VAL A 1 197 ? -9.112 4.057 29.668 1.00 83.06 197 VAL A C 1
ATOM 1565 O O . VAL A 1 197 ? -9.502 3.569 28.609 1.00 83.06 197 VAL A O 1
ATOM 1568 N N . ILE A 1 198 ? -8.017 3.652 30.300 1.00 89.38 198 ILE A N 1
ATOM 1569 C CA . ILE A 1 198 ? -7.110 2.609 29.824 1.00 89.38 198 ILE A CA 1
ATOM 1570 C C . ILE A 1 198 ? -7.112 1.506 30.867 1.00 89.38 198 ILE A C 1
ATOM 1572 O O . ILE A 1 198 ? -6.756 1.765 32.013 1.00 89.38 198 ILE A O 1
ATOM 1576 N N . LYS A 1 199 ? -7.463 0.285 30.482 1.00 91.88 199 LYS A N 1
ATOM 1577 C CA . LYS A 1 199 ? -7.334 -0.900 31.327 1.00 91.88 199 LYS A CA 1
ATOM 1578 C C . LYS A 1 199 ? -6.437 -1.916 30.657 1.00 91.88 199 LYS A C 1
ATOM 1580 O O . LYS A 1 199 ? -6.505 -2.066 29.445 1.00 91.88 199 LYS A O 1
ATOM 1585 N N . ALA A 1 200 ? -5.632 -2.644 31.412 1.00 95.12 200 ALA A N 1
ATOM 1586 C CA . ALA A 1 200 ? -4.759 -3.663 30.843 1.00 95.12 200 ALA A CA 1
ATOM 1587 C C . ALA A 1 200 ? -4.679 -4.893 31.745 1.00 95.12 200 ALA A C 1
ATOM 1589 O O . ALA A 1 200 ? -4.750 -4.784 32.968 1.00 95.12 200 ALA A O 1
ATOM 1590 N N . GLN A 1 201 ? -4.544 -6.068 31.131 1.00 96.50 201 GLN A N 1
ATOM 1591 C CA . GLN A 1 201 ? -4.415 -7.338 31.835 1.00 96.50 201 GLN A CA 1
ATOM 1592 C C . GLN A 1 201 ? -3.553 -8.318 31.035 1.00 96.50 201 GLN A C 1
ATOM 1594 O O . GLN A 1 201 ? -3.703 -8.442 29.817 1.00 96.50 201 GLN A O 1
ATOM 1599 N N . SER A 1 202 ? -2.698 -9.057 31.737 1.00 96.31 202 SER A N 1
ATOM 1600 C CA . SER A 1 202 ? -1.914 -10.162 31.184 1.00 96.31 202 SER A CA 1
ATOM 1601 C C . SER A 1 202 ? -2.310 -11.476 31.857 1.00 96.31 202 SER A C 1
ATOM 1603 O O . SER A 1 202 ? -2.577 -11.521 33.058 1.00 96.31 202 SER A O 1
ATOM 1605 N N . GLY A 1 203 ? -2.351 -12.545 31.071 1.00 90.00 203 GLY A N 1
ATOM 1606 C CA . GLY A 1 203 ? -2.404 -13.924 31.527 1.00 90.00 203 GLY A CA 1
ATOM 1607 C C . GLY A 1 203 ? -1.255 -14.698 30.891 1.00 90.00 203 GLY A C 1
ATOM 1608 O O . GLY A 1 203 ? -1.286 -14.976 29.692 1.00 90.00 203 GLY A O 1
ATOM 1609 N N . GLY A 1 204 ? -0.258 -15.064 31.696 1.00 78.19 204 GLY A N 1
ATOM 1610 C CA . GLY A 1 204 ? 0.854 -15.931 31.315 1.00 78.19 204 GLY A CA 1
ATOM 1611 C C . GLY A 1 204 ? 0.391 -17.312 30.840 1.00 78.19 204 GLY A C 1
ATOM 1612 O O . GLY A 1 204 ? -0.806 -17.616 30.786 1.00 78.19 204 GLY A O 1
ATOM 1613 N N . TYR A 1 205 ? 1.338 -18.184 30.490 1.00 80.62 205 TYR A N 1
ATOM 1614 C CA . TYR A 1 205 ? 1.042 -19.438 29.780 1.00 80.62 205 TYR A CA 1
ATOM 1615 C C . TYR A 1 205 ? -0.045 -20.307 30.446 1.00 80.62 205 TYR A C 1
ATOM 1617 O O . TYR A 1 205 ? -0.969 -20.769 29.777 1.00 80.62 205 TYR A O 1
ATOM 1625 N N . HIS A 1 206 ? 0.028 -20.507 31.767 1.00 82.25 206 HIS A N 1
ATOM 1626 C CA . HIS A 1 206 ? -0.943 -21.328 32.506 1.00 82.25 206 HIS A CA 1
ATOM 1627 C C . HIS A 1 206 ? -2.196 -20.554 32.954 1.00 82.25 206 HIS A C 1
ATOM 1629 O O . HIS A 1 206 ? -3.164 -21.163 33.406 1.00 82.25 206 HIS A O 1
ATOM 1635 N N . ALA A 1 207 ? -2.212 -19.233 32.777 1.00 78.56 207 ALA A N 1
ATOM 1636 C CA . ALA A 1 207 ? -3.273 -18.323 33.202 1.00 78.56 207 ALA A CA 1
ATOM 1637 C C . ALA A 1 207 ? -4.221 -17.923 32.053 1.00 78.56 207 ALA A C 1
ATOM 1639 O O . ALA A 1 207 ? -4.818 -16.849 32.066 1.00 78.56 207 ALA A O 1
ATOM 1640 N N . GLY A 1 208 ? -4.354 -18.789 31.045 1.00 81.94 208 GLY A N 1
ATOM 1641 C CA . GLY A 1 208 ? -5.195 -18.565 29.867 1.00 81.94 208 GLY A CA 1
ATOM 1642 C C . GLY A 1 208 ? -4.449 -18.025 28.645 1.00 81.94 208 GLY A C 1
ATOM 1643 O O . GLY A 1 208 ? -5.063 -17.935 27.587 1.00 81.94 208 GLY A O 1
ATOM 1644 N N . ASN A 1 209 ? -3.150 -17.722 28.769 1.00 86.94 209 ASN A N 1
ATOM 1645 C CA . ASN A 1 209 ? -2.272 -17.302 27.677 1.00 86.94 209 ASN A CA 1
ATOM 1646 C C . ASN A 1 209 ? -2.869 -16.185 26.801 1.00 86.94 209 ASN A C 1
ATOM 1648 O O . ASN A 1 209 ? -3.125 -16.360 25.606 1.00 86.94 209 ASN A O 1
ATOM 1652 N N . PHE A 1 210 ? -3.109 -15.027 27.405 1.00 85.88 210 PHE A N 1
ATOM 1653 C CA . PHE A 1 210 ? -3.665 -13.863 26.728 1.00 85.88 210 PHE A CA 1
ATOM 1654 C C . PHE A 1 210 ? -2.981 -12.589 27.212 1.00 85.88 210 PHE A C 1
ATOM 1656 O O . PHE A 1 210 ? -2.448 -12.522 28.312 1.00 85.88 210 PHE A O 1
ATOM 1663 N N . ALA A 1 211 ? -3.051 -11.540 26.409 1.00 88.44 211 ALA A N 1
ATOM 1664 C CA . ALA A 1 211 ? -2.763 -10.193 26.869 1.00 88.44 211 ALA A CA 1
ATOM 1665 C C . ALA A 1 211 ? -3.787 -9.276 26.231 1.00 88.44 211 ALA A C 1
ATOM 1667 O O . ALA A 1 211 ? -4.079 -9.431 25.044 1.00 88.44 211 ALA A O 1
ATOM 1668 N N . LYS A 1 212 ? -4.371 -8.367 27.004 1.00 87.19 212 LYS A N 1
ATOM 1669 C CA . LYS A 1 212 ? -5.408 -7.479 26.493 1.00 87.19 212 LYS A CA 1
ATOM 1670 C C . LYS A 1 212 ? -5.316 -6.095 27.101 1.00 87.19 212 LYS A C 1
ATOM 1672 O O . LYS A 1 212 ? -5.007 -5.939 28.282 1.00 87.19 212 LYS A O 1
ATOM 1677 N N . VAL A 1 213 ? -5.652 -5.107 26.290 1.00 86.56 213 VAL A N 1
ATOM 1678 C CA . VAL A 1 213 ? -5.855 -3.727 26.714 1.00 86.56 213 VAL A CA 1
ATOM 1679 C C . VAL A 1 213 ? -7.260 -3.298 26.311 1.00 86.56 213 VAL A C 1
ATOM 1681 O O . VAL A 1 213 ? -7.719 -3.606 25.218 1.00 86.56 213 VAL A O 1
ATOM 1684 N N . GLU A 1 214 ? -7.960 -2.598 27.189 1.00 80.44 214 GLU A N 1
ATOM 1685 C CA . GLU A 1 214 ? -9.241 -1.961 26.919 1.00 80.44 214 GLU A CA 1
ATOM 1686 C C . GLU A 1 214 ? -9.042 -0.445 26.973 1.00 80.44 214 GLU A C 1
ATOM 1688 O O . GLU A 1 214 ? -8.670 0.100 28.008 1.00 80.44 214 GLU A O 1
ATOM 1693 N N . ILE A 1 215 ? -9.281 0.250 25.864 1.00 77.94 215 ILE A N 1
ATOM 1694 C CA . ILE A 1 215 ? -9.173 1.709 25.783 1.00 77.94 215 ILE A CA 1
ATOM 1695 C C . ILE A 1 215 ? -10.547 2.267 25.421 1.00 77.94 215 ILE A C 1
ATOM 1697 O O . ILE A 1 215 ? -11.092 1.936 24.370 1.00 77.94 215 ILE A O 1
ATOM 1701 N N . ASN A 1 216 ? -11.130 3.092 26.296 1.00 71.12 216 ASN A N 1
ATOM 1702 C CA . ASN A 1 216 ? -12.492 3.629 26.154 1.00 71.12 216 ASN A CA 1
ATOM 1703 C C . ASN A 1 216 ? -13.544 2.543 25.825 1.00 71.12 216 ASN A C 1
ATOM 1705 O O . ASN A 1 216 ? -14.424 2.748 24.991 1.00 71.12 216 ASN A O 1
ATOM 1709 N N . GLY A 1 217 ? -13.432 1.363 26.447 1.00 64.31 217 GLY A N 1
ATOM 1710 C CA . GLY A 1 217 ? -14.327 0.221 26.217 1.00 64.31 217 GLY A CA 1
ATOM 1711 C C . GLY A 1 217 ? -13.982 -0.647 24.999 1.00 64.31 217 GLY A C 1
ATOM 1712 O O . GLY A 1 217 ? -14.573 -1.710 24.825 1.00 64.31 217 GLY A O 1
ATOM 1713 N N . THR A 1 218 ? -13.014 -0.247 24.166 1.00 61.19 218 THR A N 1
ATOM 1714 C CA . THR A 1 218 ? -12.514 -1.070 23.053 1.00 61.19 218 THR A CA 1
ATOM 1715 C C . THR A 1 218 ? -11.426 -2.012 23.542 1.00 61.19 218 THR A C 1
ATOM 1717 O O . THR A 1 218 ? -10.349 -1.553 23.913 1.00 61.19 218 THR A O 1
ATOM 1720 N N . THR A 1 219 ? -11.681 -3.320 23.498 1.00 72.25 219 THR A N 1
ATOM 1721 C CA . THR A 1 219 ? -10.685 -4.342 23.854 1.00 72.25 219 THR A CA 1
ATOM 1722 C C . THR A 1 219 ? -9.827 -4.715 22.645 1.00 72.25 219 THR A C 1
ATOM 1724 O O . THR A 1 219 ? -10.344 -5.021 21.574 1.00 72.25 219 THR A O 1
ATOM 1727 N N . MET A 1 220 ? -8.511 -4.710 22.826 1.00 72.94 220 MET A N 1
ATOM 1728 C CA . MET A 1 220 ? -7.507 -5.204 21.892 1.00 72.94 220 MET A CA 1
ATOM 1729 C C . MET A 1 220 ? -6.738 -6.333 22.566 1.00 72.94 220 MET A C 1
ATOM 1731 O O . MET A 1 220 ? -6.209 -6.154 23.661 1.00 72.94 220 MET A O 1
ATOM 1735 N N . GLU A 1 221 ? -6.651 -7.482 21.906 1.00 79.94 221 GLU A N 1
ATOM 1736 C CA . GLU A 1 221 ? -5.986 -8.673 22.438 1.00 79.94 221 GLU A CA 1
ATOM 1737 C C . GLU A 1 221 ? -4.739 -8.995 21.634 1.00 79.94 221 GLU A C 1
ATOM 1739 O O . GLU A 1 221 ? -4.773 -8.885 20.417 1.00 79.94 221 GLU A O 1
ATOM 1744 N N . ALA A 1 222 ? -3.664 -9.418 22.291 1.00 78.12 222 ALA A N 1
ATOM 1745 C CA . ALA A 1 222 ? -2.426 -9.886 21.685 1.00 78.12 222 ALA A CA 1
ATOM 1746 C C . ALA A 1 222 ? -2.614 -11.210 20.925 1.00 78.12 222 ALA A C 1
ATOM 1748 O O . ALA A 1 222 ? -3.168 -12.178 21.451 1.00 78.12 222 ALA A O 1
ATOM 1749 N N . ASN A 1 223 ? -2.056 -11.294 19.712 1.00 76.00 223 ASN A N 1
ATOM 1750 C CA . ASN A 1 223 ? -2.233 -12.451 18.824 1.00 76.00 223 ASN A CA 1
ATOM 1751 C C . ASN A 1 223 ? -1.011 -13.384 18.833 1.00 76.00 223 ASN A C 1
ATOM 1753 O O . ASN A 1 223 ? -1.170 -14.586 18.657 1.00 76.00 223 ASN A O 1
ATOM 1757 N N . SER A 1 224 ? 0.179 -12.862 19.128 1.00 79.00 224 SER A N 1
ATOM 1758 C CA . SER A 1 224 ? 1.453 -13.594 19.176 1.00 79.00 224 SER A CA 1
ATOM 1759 C C . SER A 1 224 ? 2.034 -13.653 20.594 1.00 79.00 224 SER A C 1
ATOM 1761 O O . SER A 1 224 ? 1.575 -12.946 21.489 1.00 79.00 224 SER A O 1
ATOM 1763 N N . ARG A 1 225 ? 3.035 -14.508 20.810 1.00 82.94 225 ARG A N 1
ATOM 1764 C CA . ARG A 1 225 ? 3.849 -14.549 22.037 1.00 82.94 225 ARG A CA 1
ATOM 1765 C C . ARG A 1 225 ? 4.711 -13.284 22.176 1.00 82.94 225 ARG A C 1
ATOM 1767 O O . ARG A 1 225 ? 4.994 -12.634 21.170 1.00 82.94 225 ARG A O 1
ATOM 1774 N N . GLY A 1 226 ? 5.115 -12.958 23.404 1.00 90.00 226 GLY A N 1
ATOM 1775 C CA . GLY A 1 226 ? 6.106 -11.923 23.697 1.00 90.00 226 GLY A CA 1
ATOM 1776 C C . GLY A 1 226 ? 5.536 -10.704 24.416 1.00 90.00 226 GLY A C 1
ATOM 1777 O O . GLY A 1 226 ? 4.482 -10.758 25.060 1.00 90.00 226 GLY A O 1
ATOM 1778 N N . ILE A 1 227 ? 6.253 -9.587 24.296 1.00 91.69 227 ILE A N 1
ATOM 1779 C CA . ILE A 1 227 ? 5.838 -8.270 24.786 1.00 91.69 227 ILE A CA 1
ATOM 1780 C C . ILE A 1 227 ? 4.905 -7.634 23.766 1.00 91.69 227 ILE A C 1
ATOM 1782 O O . ILE A 1 227 ? 5.286 -7.507 22.608 1.00 91.69 227 ILE A O 1
ATOM 1786 N N . HIS A 1 228 ? 3.739 -7.158 24.197 1.00 88.06 228 HIS A N 1
ATOM 1787 C CA . HIS A 1 228 ? 2.859 -6.322 23.378 1.00 88.06 228 HIS A CA 1
ATOM 1788 C C . HIS A 1 228 ? 2.792 -4.920 23.954 1.00 88.06 228 HIS A C 1
ATOM 1790 O O . HIS A 1 228 ? 2.590 -4.765 25.158 1.00 88.06 228 HIS A O 1
ATOM 1796 N N . VAL A 1 229 ? 2.954 -3.913 23.100 1.00 86.38 229 VAL A N 1
ATOM 1797 C CA . VAL A 1 229 ? 2.969 -2.507 23.497 1.00 86.38 229 VAL A CA 1
ATOM 1798 C C . VAL A 1 229 ? 1.960 -1.707 22.691 1.00 86.38 229 VAL A C 1
ATOM 1800 O O . VAL A 1 229 ? 2.003 -1.715 21.463 1.00 86.38 229 VAL A O 1
ATOM 1803 N N . TRP A 1 230 ? 1.097 -0.975 23.390 1.00 84.25 230 TRP A N 1
ATOM 1804 C CA . TRP A 1 230 ? 0.199 0.024 22.825 1.00 84.25 230 TRP A CA 1
ATOM 1805 C C . TRP A 1 230 ? 0.632 1.409 23.277 1.00 84.25 230 TRP A C 1
ATOM 1807 O O . TRP A 1 230 ? 0.773 1.650 24.476 1.00 84.25 230 TRP A O 1
ATOM 1817 N N . VAL A 1 231 ? 0.823 2.333 22.340 1.00 80.44 231 VAL A N 1
ATOM 1818 C CA . VAL A 1 231 ? 1.181 3.717 22.659 1.00 80.44 231 VAL A CA 1
ATOM 1819 C C . VAL A 1 231 ? -0.020 4.614 22.405 1.00 80.44 231 VAL A C 1
ATOM 1821 O O . VAL A 1 231 ? -0.783 4.444 21.469 1.00 80.44 231 VAL A O 1
ATOM 1824 N N . ILE A 1 232 ? -0.240 5.595 23.259 1.00 78.31 232 ILE A N 1
ATOM 1825 C CA . ILE A 1 232 ? -1.345 6.534 23.161 1.00 78.31 232 ILE A CA 1
ATOM 1826 C C . ILE A 1 232 ? -0.742 7.927 23.097 1.00 78.31 232 ILE A C 1
ATOM 1828 O O . ILE A 1 232 ? -0.127 8.411 24.049 1.00 78.31 232 ILE A O 1
ATOM 1832 N N . ASN A 1 233 ? -0.935 8.585 21.958 1.00 71.25 233 ASN A N 1
ATOM 1833 C CA . ASN A 1 233 ? -0.631 9.993 21.806 1.00 71.25 233 ASN A CA 1
ATOM 1834 C C . ASN A 1 233 ? -1.857 10.809 22.201 1.00 71.25 233 ASN A C 1
ATOM 1836 O O . ASN A 1 233 ? -2.823 10.935 21.442 1.00 71.25 233 ASN A O 1
ATOM 1840 N N . LEU A 1 234 ? -1.791 11.382 23.400 1.00 70.44 234 LEU A N 1
ATOM 1841 C CA . LEU A 1 234 ? -2.897 12.144 23.955 1.00 70.44 234 LEU A CA 1
ATOM 1842 C C . LEU A 1 234 ? -3.141 13.461 23.197 1.00 70.44 234 LEU A C 1
ATOM 1844 O O . LEU A 1 234 ? -4.287 13.861 23.025 1.00 70.44 234 LEU A O 1
ATOM 1848 N N . GLN A 1 235 ? -2.085 14.104 22.683 1.00 62.38 235 GLN A N 1
ATOM 1849 C CA . GLN A 1 235 ? -2.188 15.368 21.937 1.00 62.38 235 GLN A CA 1
ATOM 1850 C C . GLN A 1 235 ? -2.894 15.192 20.589 1.00 62.38 235 GLN A C 1
ATOM 1852 O O . GLN A 1 235 ? -3.672 16.047 20.174 1.00 62.38 235 GLN A O 1
ATOM 1857 N N . LYS A 1 236 ? -2.612 14.079 19.905 1.00 55.59 236 LYS A N 1
ATOM 1858 C CA . LYS A 1 236 ? -3.193 13.739 18.601 1.00 55.59 236 LYS A CA 1
ATOM 1859 C C . LYS A 1 236 ? -4.472 12.886 18.720 1.00 55.59 236 LYS A C 1
ATOM 1861 O O . LYS A 1 236 ? -5.024 12.512 17.692 1.00 55.59 236 LYS A O 1
ATOM 1866 N N . ALA A 1 237 ? -4.927 12.566 19.940 1.00 60.25 237 ALA A N 1
ATOM 1867 C CA . ALA A 1 237 ? -6.066 11.682 20.223 1.00 60.25 237 ALA A CA 1
ATOM 1868 C C . ALA A 1 237 ? -6.042 10.369 19.407 1.00 60.25 237 ALA A C 1
ATOM 1870 O O . ALA A 1 237 ? -7.043 9.937 18.835 1.00 60.25 237 ALA A O 1
ATOM 1871 N N . MET A 1 238 ? -4.880 9.718 19.356 1.00 59.62 238 MET A N 1
ATOM 1872 C CA . MET A 1 238 ? -4.676 8.464 18.625 1.00 59.62 238 MET A CA 1
ATOM 1873 C C . MET A 1 238 ? -3.885 7.462 19.461 1.00 59.62 238 MET A C 1
ATOM 1875 O O . MET A 1 238 ? -2.955 7.828 20.177 1.00 59.62 238 MET A O 1
ATOM 1879 N N . ILE A 1 239 ? -4.246 6.192 19.353 1.00 62.50 239 ILE A N 1
ATOM 1880 C CA . ILE A 1 239 ? -3.411 5.065 19.746 1.00 62.50 239 ILE A CA 1
ATOM 1881 C C . ILE A 1 239 ? -2.408 4.884 18.611 1.00 62.50 239 ILE A C 1
ATOM 1883 O O . ILE A 1 239 ? -2.760 4.539 17.481 1.00 62.50 239 ILE A O 1
ATOM 1887 N N . LEU A 1 240 ? -1.163 5.204 18.916 1.00 54.88 240 LEU A N 1
ATOM 1888 C CA . LEU A 1 240 ? -0.016 4.850 18.115 1.00 54.88 240 LEU A CA 1
ATOM 1889 C C . LEU A 1 240 ? 0.322 3.395 18.437 1.00 54.88 240 LEU A C 1
ATOM 1891 O O . LEU A 1 240 ? 0.722 3.092 19.550 1.00 54.88 240 LEU A O 1
ATOM 1895 N N . GLU A 1 241 ? 0.219 2.513 17.450 1.00 52.66 241 GLU A N 1
ATOM 1896 C CA . GLU A 1 241 ? 0.938 1.237 17.456 1.00 52.66 241 GLU A CA 1
ATOM 1897 C C . GLU A 1 241 ? 0.472 0.130 18.397 1.00 52.66 241 GLU A C 1
ATOM 1899 O O . GLU A 1 241 ? -0.041 0.332 19.492 1.00 52.66 241 GLU A O 1
ATOM 1904 N N . ARG A 1 242 ? 0.698 -1.084 17.901 1.00 61.91 242 ARG A N 1
ATOM 1905 C CA . ARG A 1 242 ? 0.601 -2.359 18.590 1.00 61.91 242 ARG A CA 1
ATOM 1906 C C . ARG A 1 242 ? 1.883 -3.115 18.246 1.00 61.91 242 ARG A C 1
ATOM 1908 O O . ARG A 1 242 ? 1.901 -3.926 17.324 1.00 61.91 242 ARG A O 1
ATOM 1915 N N . ALA A 1 243 ? 2.979 -2.754 18.900 1.00 65.25 243 ALA A N 1
ATOM 1916 C CA . ALA A 1 243 ? 4.264 -3.395 18.671 1.00 65.25 243 ALA A CA 1
ATOM 1917 C C . ALA A 1 243 ? 4.280 -4.728 19.418 1.00 65.25 243 ALA A C 1
ATOM 1919 O O . ALA A 1 243 ? 3.844 -4.790 20.568 1.00 65.25 243 ALA A O 1
ATOM 1920 N N . SER A 1 244 ? 4.773 -5.785 18.776 1.00 76.94 244 SER A N 1
ATOM 1921 C CA . SER A 1 244 ? 5.010 -7.065 19.440 1.00 76.94 244 SER A CA 1
ATOM 1922 C C . SER A 1 244 ? 6.469 -7.464 19.303 1.00 76.94 244 SER A C 1
ATOM 1924 O O . SER A 1 244 ? 6.983 -7.501 18.184 1.00 76.94 244 SER A O 1
ATOM 1926 N N . PHE A 1 245 ? 7.105 -7.800 20.418 1.00 82.69 245 PHE A N 1
ATOM 1927 C CA . PHE A 1 245 ? 8.499 -8.224 20.473 1.00 82.69 245 PHE A CA 1
ATOM 1928 C C . PHE A 1 245 ? 8.543 -9.634 21.047 1.00 82.69 245 PHE A C 1
ATOM 1930 O O . PHE A 1 245 ? 8.217 -9.833 22.219 1.00 82.69 245 PHE A O 1
ATOM 1937 N N . ASP A 1 246 ? 8.910 -10.616 20.223 1.00 83.25 246 ASP A N 1
ATOM 1938 C CA . ASP A 1 246 ? 8.999 -12.014 20.660 1.00 83.25 246 ASP A CA 1
ATOM 1939 C C . ASP A 1 246 ? 10.359 -12.258 21.319 1.00 83.25 246 ASP A C 1
ATOM 1941 O O . ASP A 1 246 ? 11.206 -12.983 20.811 1.00 83.25 246 ASP A O 1
ATOM 1945 N N . THR A 1 247 ? 10.587 -11.633 22.472 1.00 87.06 247 THR A N 1
ATOM 1946 C CA . THR A 1 247 ? 11.834 -11.737 23.251 1.00 87.06 247 THR A CA 1
ATOM 1947 C C . THR A 1 247 ? 12.103 -13.140 23.805 1.00 87.06 247 THR A C 1
ATOM 1949 O O . THR A 1 247 ? 13.080 -13.339 24.518 1.00 87.06 247 THR A O 1
ATOM 1952 N N . HIS A 1 248 ? 11.280 -14.128 23.457 1.00 84.69 248 HIS A N 1
ATOM 1953 C CA . HIS A 1 248 ? 11.579 -15.543 23.629 1.00 84.69 248 HIS A CA 1
ATOM 1954 C C . HIS A 1 248 ? 12.469 -16.112 22.509 1.00 84.69 248 HIS A C 1
ATOM 1956 O O . HIS A 1 248 ? 13.140 -17.113 22.725 1.00 84.69 248 HIS A O 1
ATOM 1962 N N . ILE A 1 249 ? 12.481 -15.526 21.299 1.00 69.19 249 ILE A N 1
ATOM 1963 C CA . ILE A 1 249 ? 13.186 -16.110 20.140 1.00 69.19 249 ILE A CA 1
ATOM 1964 C C . ILE A 1 249 ? 14.622 -15.602 19.961 1.00 69.19 249 ILE A C 1
ATOM 1966 O O . ILE A 1 249 ? 15.466 -16.352 19.471 1.00 69.19 249 ILE A O 1
ATOM 1970 N N . SER A 1 250 ? 14.911 -14.343 20.315 1.00 81.38 250 SER A N 1
ATOM 1971 C CA . SER A 1 250 ? 16.272 -13.798 20.259 1.00 81.38 250 SER A CA 1
ATOM 1972 C C . SER A 1 250 ? 16.449 -12.500 21.053 1.00 81.38 250 SER A C 1
ATOM 1974 O O . SER A 1 250 ? 15.500 -11.759 21.309 1.00 81.38 250 SER A O 1
ATOM 1976 N N . GLU A 1 251 ? 17.702 -12.187 21.395 1.00 87.00 251 GLU A N 1
ATOM 1977 C CA . GLU A 1 251 ? 18.086 -10.907 22.013 1.00 87.00 251 GLU A CA 1
ATOM 1978 C C . GLU A 1 251 ? 17.914 -9.715 21.054 1.00 87.00 251 GLU A C 1
ATOM 1980 O O . GLU A 1 251 ? 17.791 -8.571 21.496 1.00 87.00 251 GLU A O 1
ATOM 1985 N N . GLU A 1 252 ? 17.861 -9.956 19.739 1.00 72.94 252 GLU A N 1
ATOM 1986 C CA . GLU A 1 252 ? 17.619 -8.897 18.754 1.00 72.94 252 GLU A CA 1
ATOM 1987 C C . GLU A 1 252 ? 16.225 -8.293 18.945 1.00 72.94 252 GLU A C 1
ATOM 1989 O O . GLU A 1 252 ? 16.072 -7.079 18.842 1.00 72.94 252 GLU A O 1
ATOM 1994 N N . GLU A 1 253 ? 15.228 -9.104 19.311 1.00 77.25 253 GLU A N 1
ATOM 1995 C CA . GLU A 1 253 ? 13.886 -8.634 19.673 1.00 77.25 253 GLU A CA 1
ATOM 1996 C C . GLU A 1 253 ? 13.907 -7.717 20.896 1.00 77.25 253 GLU A C 1
ATOM 1998 O O . GLU A 1 253 ? 13.202 -6.709 20.931 1.00 77.25 253 GLU A O 1
ATOM 2003 N N . SER A 1 254 ? 14.761 -8.027 21.874 1.00 84.62 254 SER A N 1
ATOM 2004 C CA . SER A 1 254 ? 14.946 -7.195 23.063 1.00 84.62 254 SER A CA 1
ATOM 2005 C C . SER A 1 254 ? 15.593 -5.859 22.705 1.00 84.62 254 SER A C 1
ATOM 2007 O O . SER A 1 254 ? 15.186 -4.813 23.212 1.00 84.62 254 SER A O 1
ATOM 2009 N N . GLN A 1 255 ? 16.554 -5.857 21.777 1.00 74.81 255 GLN A N 1
ATOM 2010 C CA . GLN A 1 255 ? 17.132 -4.614 21.271 1.00 74.81 255 GLN A CA 1
ATOM 2011 C C . GLN A 1 255 ? 16.101 -3.791 20.486 1.00 74.81 255 GLN A C 1
ATOM 2013 O O . GLN A 1 255 ? 15.991 -2.588 20.716 1.00 74.81 255 GLN A O 1
ATOM 2018 N N . ARG A 1 256 ? 15.284 -4.430 19.632 1.00 77.38 256 ARG A N 1
ATOM 2019 C CA . ARG A 1 256 ? 14.181 -3.753 18.925 1.00 77.38 256 ARG A CA 1
ATOM 2020 C C . ARG A 1 256 ? 13.194 -3.117 19.902 1.00 77.38 256 ARG A C 1
ATOM 2022 O O . ARG A 1 256 ? 12.743 -2.002 19.658 1.00 77.38 256 ARG A O 1
ATOM 2029 N N . PHE A 1 257 ? 12.897 -3.789 21.012 1.00 83.44 257 PHE A N 1
ATOM 2030 C CA . PHE A 1 257 ? 12.047 -3.252 22.071 1.00 83.44 257 PHE A CA 1
ATOM 2031 C C . PHE A 1 257 ? 12.656 -2.009 22.744 1.00 83.44 257 PHE A C 1
ATOM 2033 O O . PHE A 1 257 ? 11.960 -1.014 22.947 1.00 83.44 257 PHE A O 1
ATOM 2040 N N . VAL A 1 258 ? 13.958 -2.018 23.042 1.00 81.69 258 VAL A N 1
ATOM 2041 C CA . VAL A 1 258 ? 14.662 -0.848 23.605 1.00 81.69 258 VAL A CA 1
ATOM 2042 C C . VAL A 1 258 ? 14.654 0.328 22.633 1.00 81.69 258 VAL A C 1
ATOM 2044 O O . VAL A 1 258 ? 14.303 1.443 23.024 1.00 81.69 258 VAL A O 1
ATOM 2047 N N . ASP A 1 259 ? 15.021 0.081 21.376 1.00 73.88 259 ASP A N 1
ATOM 2048 C CA . ASP A 1 259 ? 15.069 1.107 20.331 1.00 73.88 259 ASP A CA 1
ATOM 2049 C C . ASP A 1 259 ? 13.681 1.721 20.116 1.00 73.88 259 ASP A C 1
ATOM 2051 O O . ASP A 1 259 ? 13.539 2.939 19.974 1.00 73.88 259 ASP A O 1
ATOM 2055 N N . PHE A 1 260 ? 12.647 0.877 20.170 1.00 75.81 260 PHE A N 1
ATOM 2056 C CA . PHE A 1 260 ? 11.258 1.293 20.106 1.00 75.81 260 PHE A CA 1
ATOM 2057 C C . PHE A 1 260 ? 10.895 2.258 21.238 1.00 75.81 260 PHE A C 1
ATOM 2059 O O . PHE A 1 260 ? 10.471 3.380 20.958 1.00 75.81 260 PHE A O 1
ATOM 2066 N N . LEU A 1 261 ? 11.118 1.877 22.501 1.00 79.81 261 LEU A N 1
ATOM 2067 C CA . LEU A 1 261 ? 10.837 2.747 23.648 1.00 79.81 261 LEU A CA 1
ATOM 2068 C C . LEU A 1 261 ? 11.604 4.076 23.568 1.00 79.81 261 LEU A C 1
ATOM 2070 O O . LEU A 1 261 ? 11.047 5.130 23.876 1.00 79.81 261 LEU A O 1
ATOM 2074 N N . GLY A 1 262 ? 12.859 4.040 23.112 1.00 75.25 262 GLY A N 1
ATOM 2075 C CA . GLY A 1 262 ? 13.695 5.230 22.9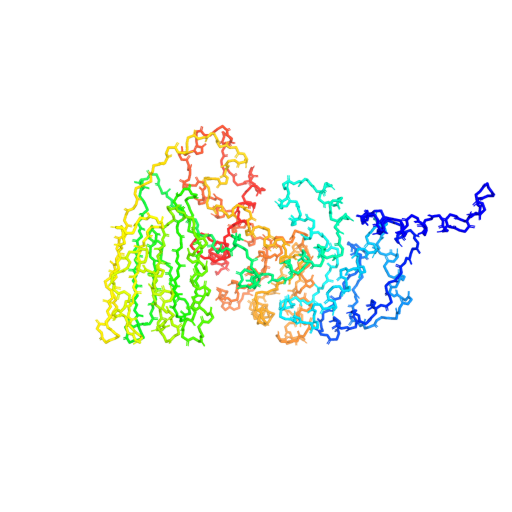37 1.00 75.25 262 GLY A CA 1
ATOM 2076 C C . GLY A 1 262 ? 13.210 6.191 21.846 1.00 75.25 262 GLY A C 1
ATOM 2077 O O . GLY A 1 262 ? 13.558 7.371 21.876 1.00 75.25 262 GLY A O 1
ATOM 2078 N N . SER A 1 263 ? 12.395 5.716 20.901 1.00 71.50 263 SER A N 1
ATOM 2079 C CA . SER A 1 263 ? 11.825 6.537 19.825 1.00 71.50 263 SER A CA 1
ATOM 2080 C C . SER A 1 263 ? 10.564 7.312 20.231 1.00 71.50 263 SER A C 1
ATOM 2082 O O . SER A 1 263 ? 10.125 8.203 19.499 1.00 71.50 263 SER A O 1
ATOM 2084 N N . LEU A 1 264 ? 9.969 6.990 21.385 1.00 72.75 264 LEU A N 1
ATOM 2085 C CA . LEU A 1 264 ? 8.684 7.546 21.800 1.00 72.75 264 LEU A CA 1
ATOM 2086 C C . LEU A 1 264 ? 8.806 8.998 22.284 1.00 72.75 264 LEU A C 1
ATOM 2088 O O . LEU A 1 264 ? 9.719 9.373 23.020 1.00 72.75 264 LEU A O 1
ATOM 2092 N N . MET A 1 265 ? 7.837 9.830 21.892 1.00 69.06 265 MET A N 1
ATOM 2093 C CA . MET A 1 265 ? 7.763 11.231 22.316 1.00 69.06 265 MET A CA 1
ATOM 2094 C C . MET A 1 265 ? 7.399 11.358 23.802 1.00 69.06 265 MET A C 1
ATOM 2096 O O . MET A 1 265 ? 6.586 10.596 24.325 1.00 69.06 265 MET A O 1
ATOM 2100 N N . GLN A 1 266 ? 7.940 12.383 24.469 1.00 76.88 266 GLN A N 1
ATOM 2101 C CA . GLN A 1 266 ? 7.540 12.729 25.837 1.00 76.88 266 GLN A CA 1
ATOM 2102 C C . GLN A 1 266 ? 6.035 13.025 25.922 1.00 76.88 266 GLN A C 1
ATOM 2104 O O . GLN A 1 266 ? 5.461 13.638 25.020 1.00 76.88 266 GLN A O 1
ATOM 2109 N N . GLY A 1 267 ? 5.400 12.584 27.009 1.00 77.38 267 GLY A N 1
ATOM 2110 C CA . GLY A 1 267 ? 3.955 12.687 27.228 1.00 77.38 267 GLY A CA 1
ATOM 2111 C C . GLY A 1 267 ? 3.117 11.624 26.505 1.00 77.38 267 GLY A C 1
ATOM 2112 O O . GLY A 1 267 ? 1.895 11.617 26.643 1.00 77.38 267 GLY A O 1
ATOM 2113 N N . ALA A 1 268 ? 3.733 10.717 25.736 1.00 80.94 268 ALA A N 1
ATOM 2114 C CA . ALA A 1 268 ? 3.040 9.537 25.228 1.00 80.94 268 ALA A CA 1
ATOM 2115 C C . ALA A 1 268 ? 2.768 8.546 26.368 1.00 80.94 268 ALA A C 1
ATOM 2117 O O . ALA A 1 268 ? 3.610 8.352 27.246 1.00 80.94 268 ALA A O 1
ATOM 2118 N N . VAL A 1 269 ? 1.608 7.893 26.345 1.00 88.38 269 VAL A N 1
ATOM 2119 C CA . VAL A 1 269 ? 1.252 6.861 27.327 1.00 88.38 269 VAL A CA 1
ATOM 2120 C C . VAL A 1 269 ? 1.513 5.496 26.716 1.00 88.38 269 VAL A C 1
ATOM 2122 O O . VAL A 1 269 ? 1.050 5.217 25.620 1.00 88.38 269 VAL A O 1
ATOM 2125 N N . VAL A 1 270 ? 2.251 4.649 27.414 1.00 90.25 270 VAL A N 1
ATOM 2126 C CA . VAL A 1 270 ? 2.661 3.319 26.971 1.00 90.25 270 VAL A CA 1
ATOM 2127 C C . VAL A 1 270 ? 1.964 2.282 27.827 1.00 90.25 270 VAL A C 1
ATOM 2129 O O . VAL A 1 270 ? 2.052 2.333 29.051 1.00 90.25 270 VAL A O 1
ATOM 2132 N N . VAL A 1 271 ? 1.295 1.334 27.184 1.00 92.88 271 VAL A N 1
ATOM 2133 C CA . VAL A 1 271 ? 0.692 0.162 27.811 1.00 92.88 271 VAL A CA 1
ATOM 2134 C C . VAL A 1 271 ? 1.440 -1.067 27.330 1.00 92.88 271 VAL A C 1
ATOM 2136 O O . VAL A 1 271 ? 1.448 -1.342 26.138 1.00 92.88 271 VAL A O 1
ATOM 2139 N N . MET A 1 272 ? 2.053 -1.812 28.239 1.00 94.00 272 MET A N 1
ATOM 2140 C CA . MET A 1 272 ? 2.730 -3.075 27.967 1.00 94.00 272 MET A CA 1
ATOM 2141 C C . MET A 1 272 ? 1.941 -4.221 28.589 1.00 94.00 272 MET A C 1
ATOM 2143 O O . MET A 1 272 ? 1.549 -4.128 29.749 1.00 94.00 272 MET A O 1
ATOM 2147 N N . ALA A 1 273 ? 1.755 -5.319 27.861 1.00 94.62 273 ALA A N 1
ATOM 2148 C CA . ALA A 1 273 ? 1.240 -6.566 28.419 1.00 94.62 273 ALA A CA 1
ATOM 2149 C C . ALA A 1 273 ? 1.967 -7.769 27.803 1.00 94.62 273 ALA A C 1
ATOM 2151 O O . ALA A 1 273 ? 2.178 -7.815 26.589 1.00 94.62 273 ALA A O 1
ATOM 2152 N N . SER A 1 274 ? 2.356 -8.744 28.625 1.00 93.88 274 SER A N 1
ATOM 2153 C CA . SER A 1 274 ? 3.011 -9.970 28.159 1.00 93.88 274 SER A CA 1
ATOM 2154 C C . SER A 1 274 ? 2.002 -11.062 27.803 1.00 93.88 274 SER A C 1
ATOM 2156 O O . SER A 1 274 ? 0.981 -11.214 28.480 1.00 93.88 274 SER A O 1
ATOM 2158 N N . LYS A 1 275 ? 2.299 -11.847 26.759 1.00 92.31 275 LYS A N 1
ATOM 2159 C CA . LYS A 1 275 ? 1.570 -13.072 26.393 1.00 92.31 275 LYS A CA 1
ATOM 2160 C C . LYS A 1 275 ? 2.545 -14.244 26.278 1.00 92.31 275 LYS A C 1
ATOM 2162 O O . LYS A 1 275 ? 3.556 -14.134 25.588 1.00 92.31 275 LYS A O 1
ATOM 2167 N N . ASP A 1 276 ? 2.189 -15.372 26.888 1.00 90.69 276 ASP A N 1
ATOM 2168 C CA . ASP A 1 276 ? 2.998 -16.597 26.979 1.00 90.69 276 ASP A CA 1
ATOM 2169 C C . ASP A 1 276 ? 4.346 -16.396 27.691 1.00 90.69 276 ASP A C 1
ATOM 2171 O O . ASP A 1 276 ? 4.425 -16.624 28.894 1.00 90.69 276 ASP A O 1
ATOM 2175 N N . GLU A 1 277 ? 5.382 -15.965 26.971 1.00 91.75 277 GLU A N 1
ATOM 2176 C CA . GLU A 1 277 ? 6.772 -15.878 27.429 1.00 91.75 277 GLU A CA 1
ATOM 2177 C C . GLU A 1 277 ? 7.437 -14.655 26.786 1.00 91.75 277 GLU A C 1
ATOM 2179 O O . GLU A 1 277 ? 7.232 -14.399 25.600 1.00 91.75 277 GLU A O 1
ATOM 2184 N N . PHE A 1 278 ? 8.206 -13.893 27.564 1.00 93.50 278 PHE A N 1
ATOM 2185 C CA . PHE A 1 278 ? 8.945 -12.732 27.061 1.00 93.50 278 PHE A CA 1
ATOM 2186 C C . PHE A 1 278 ? 10.282 -12.478 27.780 1.00 93.50 278 PHE A C 1
ATOM 2188 O O . PHE A 1 278 ? 10.966 -11.499 27.490 1.00 93.50 278 PHE A O 1
ATOM 2195 N N . THR A 1 279 ? 10.644 -13.299 28.757 1.00 95.62 279 THR A N 1
ATOM 2196 C CA . THR A 1 279 ? 11.779 -13.065 29.655 1.00 95.62 279 THR A CA 1
ATOM 2197 C C . THR A 1 279 ? 13.061 -13.752 29.191 1.00 95.62 279 THR A C 1
ATOM 2199 O O . THR A 1 279 ? 14.135 -13.311 29.586 1.00 95.62 279 THR A O 1
ATOM 2202 N N . GLU A 1 280 ? 12.985 -14.787 28.343 1.00 92.94 280 GLU A N 1
ATOM 2203 C CA . GLU A 1 280 ? 14.130 -15.663 28.031 1.00 92.94 280 GLU A CA 1
ATOM 2204 C C . GLU A 1 280 ? 15.332 -14.934 27.409 1.00 92.94 280 GLU A C 1
ATOM 2206 O O . GLU A 1 280 ? 16.468 -15.172 27.822 1.00 92.94 280 GLU A O 1
ATOM 2211 N N . HIS A 1 281 ? 15.097 -14.009 26.474 1.00 94.00 281 HIS A N 1
ATOM 2212 C CA . HIS A 1 281 ? 16.137 -13.165 25.874 1.00 94.00 281 HIS A CA 1
ATOM 2213 C C . HIS A 1 281 ? 15.932 -11.668 26.148 1.00 94.00 281 HIS A C 1
ATOM 2215 O O . HIS A 1 281 ? 16.432 -10.821 25.402 1.00 94.00 281 HIS A O 1
ATOM 2221 N N . LEU A 1 282 ? 15.206 -11.316 27.215 1.00 94.38 282 LEU A N 1
ATOM 2222 C CA . LEU A 1 282 ? 15.061 -9.924 27.634 1.00 94.38 282 LEU A CA 1
ATOM 2223 C C . LEU A 1 282 ? 16.361 -9.433 28.283 1.00 94.38 282 LEU A C 1
ATOM 2225 O O . LEU A 1 282 ? 16.773 -9.908 29.339 1.00 94.38 282 LEU A O 1
ATOM 2229 N N . THR A 1 283 ? 17.019 -8.472 27.644 1.00 95.75 283 THR A N 1
ATOM 2230 C CA . THR A 1 283 ? 18.350 -8.004 28.044 1.00 95.75 283 THR A CA 1
ATOM 2231 C C . THR A 1 283 ? 18.300 -7.046 29.237 1.00 95.75 283 THR A C 1
ATOM 2233 O O . THR A 1 283 ? 17.314 -6.343 29.460 1.00 95.75 283 THR A O 1
ATOM 2236 N N . ASP A 1 284 ? 19.412 -6.925 29.972 1.00 95.25 284 ASP A N 1
ATOM 2237 C CA . ASP A 1 284 ? 19.544 -5.953 31.073 1.00 95.25 284 ASP A CA 1
ATOM 2238 C C . ASP A 1 284 ? 19.294 -4.503 30.631 1.00 95.25 284 ASP A C 1
ATOM 2240 O O . ASP A 1 284 ? 18.812 -3.687 31.417 1.00 95.25 284 ASP A O 1
ATOM 2244 N N . VAL A 1 285 ? 19.585 -4.183 29.366 1.00 93.44 285 VAL A N 1
ATOM 2245 C CA . VAL A 1 285 ? 19.297 -2.870 28.773 1.00 93.44 285 VAL A CA 1
ATOM 2246 C C . VAL A 1 285 ? 17.786 -2.638 28.676 1.00 93.44 285 VAL A C 1
ATOM 2248 O O . VAL A 1 285 ? 17.317 -1.549 29.001 1.00 93.44 285 VAL A O 1
ATOM 2251 N N . ALA A 1 286 ? 17.012 -3.655 28.288 1.00 92.38 286 ALA A N 1
ATOM 2252 C CA . ALA A 1 286 ? 15.552 -3.582 28.252 1.00 92.38 286 ALA A CA 1
ATOM 2253 C C . ALA A 1 286 ? 14.947 -3.452 29.652 1.00 92.38 286 ALA A C 1
ATOM 2255 O O . ALA A 1 286 ? 14.083 -2.599 29.865 1.00 92.38 286 ALA A O 1
ATOM 2256 N N . LEU A 1 287 ? 15.449 -4.231 30.616 1.00 95.81 287 LEU A N 1
ATOM 2257 C CA . LEU A 1 287 ? 15.060 -4.108 32.023 1.00 95.81 287 LEU A CA 1
ATOM 2258 C C . LEU A 1 287 ? 15.312 -2.687 32.538 1.00 95.81 287 LEU A C 1
ATOM 2260 O O . LEU A 1 287 ? 14.413 -2.071 33.103 1.00 95.81 287 LEU A O 1
ATOM 2264 N N . PHE A 1 288 ? 16.498 -2.136 32.269 1.00 93.69 288 PHE A N 1
ATOM 2265 C CA . PHE A 1 288 ? 16.842 -0.773 32.663 1.00 93.69 288 PHE A CA 1
ATOM 2266 C C . PHE A 1 288 ? 15.934 0.277 32.006 1.00 93.69 288 PHE A C 1
ATOM 2268 O O . PHE A 1 288 ? 15.485 1.200 32.680 1.00 93.69 288 PHE A O 1
ATOM 2275 N N . SER A 1 289 ? 15.595 0.140 30.720 1.00 91.69 289 SER A N 1
ATOM 2276 C CA . SER A 1 289 ? 14.643 1.045 30.057 1.00 91.69 289 SER A CA 1
ATOM 2277 C C . SER A 1 289 ? 13.263 1.035 30.721 1.00 91.69 289 SER A C 1
ATOM 2279 O O . SER A 1 289 ? 12.659 2.094 30.894 1.00 91.69 289 SER A O 1
ATOM 2281 N N . LEU A 1 290 ? 12.776 -0.137 31.140 1.00 93.75 290 LEU A N 1
ATOM 2282 C CA . LEU A 1 290 ? 11.517 -0.264 31.880 1.00 93.75 290 LEU A CA 1
ATOM 2283 C C . L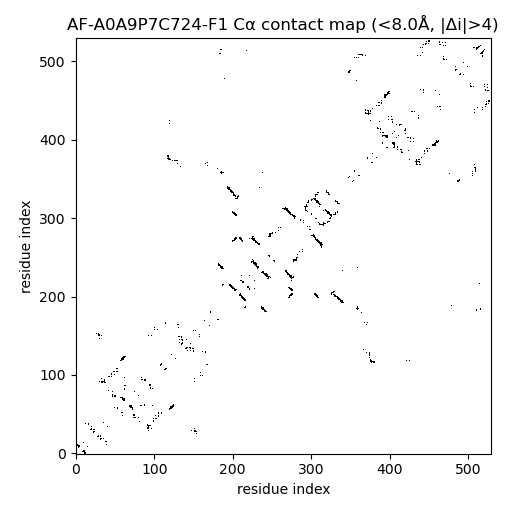EU A 1 290 ? 11.605 0.392 33.269 1.00 93.75 290 LEU A C 1
ATOM 2285 O O . LEU A 1 290 ? 10.694 1.122 33.665 1.00 93.75 290 LEU A O 1
ATOM 2289 N N . GLU A 1 291 ? 12.715 0.200 33.985 1.00 94.81 291 GLU A N 1
ATOM 2290 C CA . GLU A 1 291 ? 12.982 0.849 35.279 1.00 94.81 291 GLU A CA 1
ATOM 2291 C C . GLU A 1 291 ? 13.022 2.380 35.156 1.00 94.81 291 GLU A C 1
ATOM 2293 O O . GLU A 1 291 ? 12.444 3.087 35.981 1.00 94.81 291 GLU A O 1
ATOM 2298 N N . GLN A 1 292 ? 13.618 2.910 34.085 1.00 89.75 292 GLN A N 1
ATOM 2299 C CA . GLN A 1 292 ? 13.659 4.352 33.812 1.00 89.75 292 GLN A CA 1
ATOM 2300 C C . GLN A 1 292 ? 12.276 4.951 33.522 1.00 89.75 292 GLN A C 1
ATOM 2302 O O . GLN A 1 292 ? 12.063 6.144 33.748 1.00 89.75 292 GLN A O 1
ATOM 2307 N N . MET A 1 293 ? 11.321 4.138 33.063 1.00 88.75 293 MET A N 1
ATOM 2308 C CA . MET A 1 293 ? 9.912 4.527 32.941 1.00 88.75 293 MET A CA 1
ATOM 2309 C C . MET A 1 293 ? 9.119 4.363 34.246 1.00 88.75 293 MET A C 1
ATOM 2311 O O . MET A 1 293 ? 7.944 4.726 34.289 1.00 88.75 293 MET A O 1
ATOM 2315 N N . GLY A 1 294 ? 9.749 3.853 35.306 1.00 92.62 294 GLY A N 1
ATOM 2316 C CA . GLY A 1 294 ? 9.186 3.757 36.650 1.00 92.62 294 GLY A CA 1
ATOM 2317 C C . GLY A 1 294 ? 8.909 2.339 37.143 1.00 92.62 294 GLY A C 1
ATOM 2318 O O . GLY A 1 294 ? 8.536 2.199 38.304 1.00 92.62 294 GLY A O 1
ATOM 2319 N N . SER A 1 295 ? 9.082 1.298 36.320 1.00 95.44 295 SER A N 1
ATOM 2320 C CA . SER A 1 295 ? 8.812 -0.082 36.754 1.00 95.44 295 SER A CA 1
ATOM 2321 C C . SER A 1 295 ? 9.650 -0.462 37.981 1.00 95.44 295 SER A C 1
ATOM 2323 O O . SER A 1 295 ? 10.871 -0.312 37.988 1.00 95.44 295 SER A O 1
ATOM 2325 N N . THR A 1 296 ? 8.997 -1.042 38.983 1.00 95.31 296 THR A N 1
ATOM 2326 C CA . THR A 1 296 ? 9.604 -1.586 40.205 1.00 95.31 296 THR A CA 1
ATOM 2327 C C . THR A 1 296 ? 9.501 -3.111 40.290 1.00 95.31 296 THR A C 1
ATOM 2329 O O . THR A 1 296 ? 10.227 -3.735 41.070 1.00 95.31 296 THR A O 1
ATOM 2332 N N . MET A 1 297 ? 8.636 -3.729 39.476 1.00 96.19 297 MET A N 1
ATOM 2333 C CA . MET A 1 297 ? 8.378 -5.172 39.506 1.00 96.19 297 MET A CA 1
ATOM 2334 C C . MET A 1 297 ? 9.099 -5.954 38.405 1.00 96.19 297 MET A C 1
ATOM 2336 O O . MET A 1 297 ? 9.290 -7.153 38.581 1.00 96.19 297 MET A O 1
ATOM 2340 N N . ILE A 1 298 ? 9.557 -5.325 37.312 1.00 95.94 298 ILE A N 1
ATOM 2341 C CA . ILE A 1 298 ? 10.083 -6.056 36.139 1.00 95.94 298 ILE A CA 1
ATOM 2342 C C . ILE A 1 298 ? 11.188 -7.077 36.459 1.00 95.94 298 ILE A C 1
ATOM 2344 O O . ILE A 1 298 ? 11.185 -8.173 35.911 1.00 95.94 298 ILE A O 1
ATOM 2348 N N . ARG A 1 299 ? 12.106 -6.775 37.390 1.00 95.12 299 ARG A N 1
ATOM 2349 C CA . ARG A 1 299 ? 13.190 -7.706 37.770 1.00 95.12 299 ARG A CA 1
ATOM 2350 C C . ARG A 1 299 ? 12.720 -8.939 38.548 1.00 95.12 299 ARG A C 1
ATOM 2352 O O . ARG A 1 299 ? 13.516 -9.842 38.780 1.00 95.12 299 ARG A O 1
ATOM 2359 N N . GLN A 1 300 ? 11.468 -8.952 38.992 1.00 95.12 300 GLN A N 1
ATOM 2360 C CA . GLN A 1 300 ? 10.855 -10.051 39.740 1.00 95.12 300 GLN A CA 1
ATOM 2361 C C . GLN A 1 300 ? 10.053 -10.988 38.826 1.00 95.12 300 GLN A C 1
ATOM 2363 O O . GLN A 1 300 ? 9.617 -12.045 39.279 1.00 95.12 300 GLN A O 1
ATOM 2368 N N . VAL A 1 301 ? 9.855 -10.604 37.560 1.00 95.75 301 VAL A N 1
ATOM 2369 C CA . VAL A 1 301 ? 9.084 -11.368 36.578 1.00 95.75 301 VAL A CA 1
ATOM 2370 C C . VAL A 1 301 ? 9.916 -12.547 36.082 1.00 95.75 301 VAL A C 1
ATOM 2372 O O . VAL A 1 301 ? 11.018 -12.365 35.567 1.00 95.75 301 VAL A O 1
ATOM 2375 N N . ASN A 1 302 ? 9.387 -13.758 36.238 1.00 94.44 302 ASN A N 1
ATOM 2376 C CA . ASN A 1 302 ? 10.051 -14.997 35.845 1.00 94.44 302 ASN A CA 1
ATOM 2377 C C . ASN A 1 302 ? 9.465 -15.566 34.548 1.00 94.44 302 ASN A C 1
ATOM 2379 O O . ASN A 1 302 ? 8.481 -15.073 33.995 1.00 94.44 302 ASN A O 1
ATOM 2383 N N . TYR A 1 303 ? 10.076 -16.655 34.087 1.00 94.44 303 TYR A N 1
ATOM 2384 C CA . TYR A 1 303 ? 9.660 -17.389 32.899 1.00 94.44 303 TYR A CA 1
ATOM 2385 C C . TYR A 1 303 ? 8.158 -17.709 32.914 1.00 94.44 303 TYR A C 1
ATOM 2387 O O . TYR A 1 303 ? 7.673 -18.429 33.790 1.00 94.44 303 TYR A O 1
ATOM 2395 N N . ARG A 1 304 ? 7.445 -17.204 31.899 1.00 93.25 304 ARG A N 1
ATOM 2396 C CA . ARG A 1 304 ? 5.988 -17.345 31.684 1.00 93.25 304 ARG A CA 1
ATOM 2397 C C . ARG A 1 304 ? 5.067 -16.697 32.720 1.00 93.25 304 ARG A C 1
ATOM 2399 O O . ARG A 1 304 ? 3.871 -17.006 32.748 1.00 93.25 304 ARG A O 1
ATOM 2406 N N . ASP A 1 305 ? 5.591 -15.806 33.552 1.00 96.06 305 ASP A N 1
ATOM 2407 C CA . ASP A 1 305 ? 4.773 -15.007 34.460 1.00 96.06 305 ASP A CA 1
ATOM 2408 C C . ASP A 1 305 ? 3.883 -14.012 33.696 1.00 96.06 305 ASP A C 1
ATOM 2410 O O . ASP A 1 305 ? 4.185 -13.565 32.583 1.00 96.06 305 ASP A O 1
ATOM 2414 N N . SER A 1 306 ? 2.769 -13.642 34.324 1.00 95.75 306 SER A N 1
ATOM 2415 C CA . SER A 1 306 ? 1.866 -12.612 33.814 1.00 95.75 306 SER A CA 1
ATOM 2416 C C . SER A 1 306 ? 2.410 -11.238 34.210 1.00 95.75 306 SER A C 1
ATOM 2418 O O . SER A 1 306 ? 2.646 -10.997 35.396 1.00 95.75 306 SER A O 1
ATOM 2420 N N . TYR A 1 307 ? 2.584 -10.320 33.257 1.00 97.12 307 TYR A N 1
ATOM 2421 C CA . TYR A 1 307 ? 3.067 -8.967 33.543 1.00 97.12 307 TYR A CA 1
ATOM 2422 C C . TYR A 1 307 ? 2.373 -7.914 32.679 1.00 97.12 307 TYR A C 1
ATOM 2424 O O . TYR A 1 307 ? 2.198 -8.080 31.468 1.00 97.12 307 TYR A O 1
ATOM 2432 N N . VAL A 1 308 ? 1.977 -6.813 33.311 1.00 96.75 308 VAL A N 1
ATOM 2433 C CA . VAL A 1 308 ? 1.330 -5.677 32.657 1.00 96.75 308 VAL A CA 1
ATOM 2434 C C . VAL A 1 308 ? 1.797 -4.365 33.278 1.00 96.75 308 VAL A C 1
ATOM 2436 O O . VAL A 1 308 ? 2.048 -4.292 34.479 1.00 96.75 308 VAL A O 1
ATOM 2439 N N . PHE A 1 309 ? 1.899 -3.322 32.460 1.00 95.12 309 PHE A N 1
ATOM 2440 C CA . PHE A 1 309 ? 2.415 -2.015 32.849 1.00 95.12 309 PHE A CA 1
ATOM 2441 C C . PHE A 1 309 ? 1.744 -0.896 32.038 1.00 95.12 309 PHE A C 1
ATOM 2443 O O . PHE A 1 309 ? 1.491 -1.052 30.847 1.00 95.12 309 PHE A O 1
ATOM 2450 N N . ILE A 1 310 ? 1.460 0.244 32.668 1.00 95.62 310 ILE A N 1
ATOM 2451 C CA . ILE A 1 310 ? 0.992 1.481 32.036 1.00 95.62 310 ILE A CA 1
ATOM 2452 C C . ILE A 1 310 ? 1.858 2.634 32.553 1.00 95.62 310 ILE A C 1
ATOM 2454 O O . ILE A 1 310 ? 1.765 2.978 33.730 1.00 95.62 310 ILE A O 1
ATOM 2458 N N . ALA A 1 311 ? 2.632 3.295 31.693 1.00 92.56 311 ALA A N 1
ATOM 2459 C CA . ALA A 1 311 ? 3.403 4.488 32.056 1.00 92.56 311 ALA A CA 1
ATOM 2460 C C . ALA A 1 311 ? 3.215 5.639 31.079 1.00 92.56 311 ALA A C 1
ATOM 2462 O O . ALA A 1 311 ? 2.656 5.490 30.001 1.00 92.56 311 ALA A O 1
ATOM 2463 N N . GLU A 1 312 ? 3.690 6.810 31.477 1.00 90.19 312 GLU A N 1
ATOM 2464 C CA . GLU A 1 312 ? 3.772 7.990 30.628 1.00 90.19 312 GLU A CA 1
ATOM 2465 C C . GLU A 1 312 ? 5.246 8.368 30.442 1.00 90.19 312 GLU A C 1
ATOM 2467 O O . GLU A 1 312 ? 5.995 8.496 31.415 1.00 90.19 312 GLU A O 1
ATOM 2472 N N . ILE A 1 313 ? 5.675 8.517 29.188 1.00 84.06 313 ILE A N 1
ATOM 2473 C CA . ILE A 1 313 ? 7.066 8.814 28.841 1.00 84.06 313 ILE A CA 1
ATOM 2474 C C . ILE A 1 313 ? 7.447 10.185 29.400 1.00 84.06 313 ILE A C 1
ATOM 2476 O O . ILE A 1 313 ? 6.879 11.208 29.021 1.00 84.06 313 ILE A O 1
ATOM 2480 N N . GLY A 1 314 ? 8.441 10.204 30.290 1.00 82.06 314 GLY A N 1
ATOM 2481 C CA . GLY A 1 314 ? 8.886 11.408 30.999 1.00 82.06 314 GLY A CA 1
ATOM 2482 C C . GLY A 1 314 ? 8.208 11.646 32.355 1.00 82.06 314 GLY A C 1
ATOM 2483 O O . GLY A 1 314 ? 8.585 12.588 33.046 1.00 82.06 314 GLY A O 1
ATOM 2484 N N . ALA A 1 315 ? 7.270 10.787 32.775 1.00 87.25 315 ALA A N 1
ATOM 2485 C CA . ALA A 1 315 ? 6.584 10.875 34.067 1.00 87.25 315 ALA A CA 1
ATOM 2486 C C . ALA A 1 315 ? 6.646 9.541 34.852 1.00 87.25 315 ALA A C 1
ATOM 2488 O O . ALA A 1 315 ? 5.606 8.916 35.105 1.00 87.25 315 ALA A O 1
ATOM 2489 N N . PRO A 1 316 ? 7.847 9.108 35.295 1.00 84.12 316 PRO A N 1
ATOM 2490 C CA . PRO A 1 316 ? 8.079 7.775 35.871 1.00 84.12 316 PRO A CA 1
ATOM 2491 C C . PRO A 1 316 ? 7.327 7.509 37.184 1.00 84.12 316 PRO A C 1
ATOM 2493 O O . PRO A 1 316 ? 7.131 6.367 37.577 1.00 84.12 316 PRO A O 1
ATOM 2496 N N . HIS A 1 317 ? 6.851 8.550 37.868 1.00 85.56 317 HIS A N 1
ATOM 2497 C CA . HIS A 1 317 ? 6.080 8.417 39.111 1.00 85.56 317 HIS A CA 1
ATOM 2498 C C . HIS A 1 317 ? 4.593 8.089 38.893 1.00 85.56 317 HIS A C 1
ATOM 2500 O O . HIS A 1 317 ? 3.850 7.972 39.863 1.00 85.56 317 HIS A O 1
ATOM 2506 N N . THR A 1 318 ? 4.139 7.980 37.639 1.00 86.38 318 THR A N 1
ATOM 2507 C CA . THR A 1 318 ? 2.726 7.744 37.279 1.00 86.38 318 THR A CA 1
ATOM 2508 C C . THR A 1 318 ? 2.465 6.339 36.733 1.00 86.38 318 THR A C 1
ATOM 2510 O O . THR A 1 318 ? 1.412 6.092 36.131 1.00 86.38 318 THR A O 1
ATOM 2513 N N . VAL A 1 319 ? 3.447 5.448 36.886 1.00 92.62 319 VAL A N 1
ATOM 2514 C CA . VAL A 1 319 ? 3.369 4.069 36.419 1.00 92.62 319 VAL A CA 1
ATOM 2515 C C . VAL A 1 319 ? 2.352 3.270 37.230 1.00 92.62 319 VAL A C 1
ATOM 2517 O O . VAL A 1 319 ? 2.251 3.414 38.448 1.00 92.62 319 VAL A O 1
ATOM 2520 N N . LEU A 1 320 ? 1.612 2.410 36.542 1.00 95.94 320 LEU A N 1
ATOM 2521 C CA . LEU A 1 320 ? 0.845 1.323 37.134 1.00 95.94 320 LEU A CA 1
ATOM 2522 C C . LEU A 1 320 ? 1.409 0.020 36.590 1.00 95.94 320 LEU A C 1
ATOM 2524 O O . LEU A 1 320 ? 1.638 -0.085 35.391 1.00 95.94 320 LEU A O 1
ATOM 2528 N N . GLU A 1 321 ? 1.614 -0.972 37.438 1.00 97.06 321 GLU A N 1
ATOM 2529 C CA . GLU A 1 321 ? 2.081 -2.288 37.013 1.00 97.06 321 GLU A CA 1
ATOM 2530 C C . GLU A 1 321 ? 1.436 -3.375 37.867 1.00 97.06 321 GLU A C 1
ATOM 2532 O O . GLU A 1 321 ? 1.058 -3.136 39.015 1.00 97.06 321 GLU A O 1
ATOM 2537 N N . ALA A 1 322 ? 1.287 -4.561 37.288 1.00 97.12 322 ALA A N 1
ATOM 2538 C CA . ALA A 1 322 ? 0.868 -5.752 38.004 1.00 97.12 322 ALA A CA 1
ATOM 2539 C C . ALA A 1 322 ? 1.623 -6.973 37.476 1.00 97.12 322 ALA A C 1
ATOM 2541 O O . ALA A 1 322 ? 1.874 -7.111 36.277 1.00 97.12 322 ALA A O 1
ATOM 2542 N N . HIS A 1 323 ? 1.962 -7.868 38.396 1.00 96.38 323 HIS A N 1
ATOM 2543 C CA . HIS A 1 323 ? 2.696 -9.105 38.156 1.00 96.38 323 HIS A CA 1
ATOM 2544 C C . HIS A 1 323 ? 2.002 -10.246 38.895 1.00 96.38 323 HIS A C 1
ATOM 2546 O O . HIS A 1 323 ? 1.517 -10.054 40.010 1.00 96.38 323 HIS A O 1
ATOM 2552 N N . GLN A 1 324 ? 1.941 -11.418 38.267 1.00 96.19 324 GLN A N 1
ATOM 2553 C CA . GLN A 1 324 ? 1.552 -12.666 38.917 1.00 96.19 324 GLN A CA 1
ATOM 2554 C C . GLN A 1 324 ? 2.443 -13.804 38.437 1.00 96.19 324 GLN A C 1
ATOM 2556 O O . G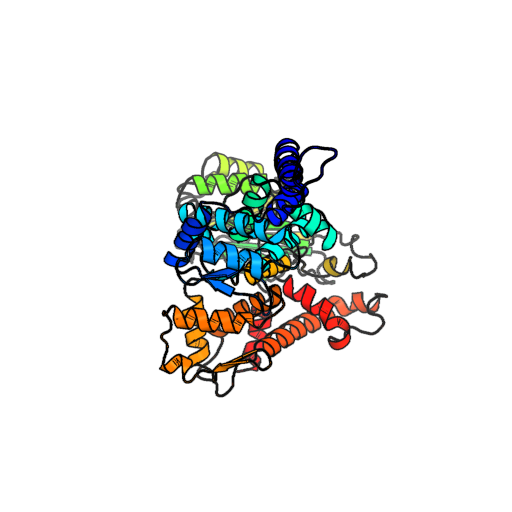LN A 1 324 ? 2.813 -13.860 37.260 1.00 96.19 324 GLN A O 1
ATOM 2561 N N . LEU A 1 325 ? 2.735 -14.738 39.343 1.00 93.94 325 LEU A N 1
ATOM 2562 C CA . LEU A 1 325 ? 3.439 -15.965 38.993 1.00 93.94 325 LEU A CA 1
ATOM 2563 C C . LEU A 1 325 ? 2.624 -16.766 37.978 1.00 93.94 325 LEU A C 1
ATOM 2565 O O . LEU A 1 325 ? 1.392 -16.772 38.018 1.00 93.94 325 LEU A O 1
ATOM 2569 N N . SER A 1 326 ? 3.309 -17.498 37.102 1.00 89.50 326 SER A N 1
ATOM 2570 C CA . SER A 1 326 ? 2.668 -18.314 36.064 1.00 89.50 326 SER A CA 1
ATOM 2571 C C . SER A 1 326 ? 1.581 -19.264 36.598 1.00 89.50 326 SER A C 1
ATOM 2573 O O . SER A 1 326 ? 0.639 -19.573 35.872 1.00 89.50 326 SER A O 1
ATOM 2575 N N . THR A 1 327 ? 1.660 -19.696 37.862 1.00 87.75 327 THR A N 1
ATOM 2576 C CA . THR A 1 327 ? 0.690 -20.589 38.520 1.00 87.75 327 THR A CA 1
ATOM 2577 C C . THR A 1 327 ? -0.489 -19.890 39.189 1.00 87.75 327 THR A C 1
ATOM 2579 O O . THR A 1 327 ? -1.489 -20.548 39.473 1.00 87.75 327 THR A O 1
ATOM 2582 N N . ASP A 1 328 ? -0.390 -18.587 39.439 1.00 90.25 328 ASP A N 1
ATOM 2583 C CA . ASP A 1 328 ? -1.289 -17.869 40.354 1.00 90.25 328 ASP A CA 1
ATOM 2584 C C . ASP A 1 328 ? -2.402 -17.114 39.610 1.00 90.25 328 ASP A C 1
ATOM 2586 O O . ASP A 1 328 ? -3.249 -16.455 40.214 1.00 90.25 328 ASP A O 1
ATOM 2590 N N . GLY A 1 329 ? -2.455 -17.286 38.286 1.00 88.19 329 GLY A N 1
ATOM 2591 C CA . GLY A 1 329 ? -3.496 -16.747 37.421 1.00 88.19 329 GLY A CA 1
ATOM 2592 C C . GLY A 1 329 ? -3.099 -15.442 36.723 1.00 88.19 329 GLY A C 1
ATOM 2593 O O . GLY A 1 329 ? -1.922 -15.069 36.681 1.00 88.19 329 GLY A O 1
ATOM 2594 N N . PRO A 1 330 ? -4.069 -14.775 36.074 1.00 93.75 330 PRO A N 1
ATOM 2595 C CA . PRO A 1 330 ? -3.815 -13.527 35.370 1.00 93.75 330 PRO A CA 1
ATOM 2596 C C . PRO A 1 330 ? -3.565 -12.389 36.362 1.00 93.75 330 PRO A C 1
ATOM 2598 O O . PRO A 1 330 ? -4.009 -12.439 37.511 1.00 93.75 330 PRO A O 1
ATOM 2601 N N . THR A 1 331 ? -2.902 -11.330 35.902 1.00 96.62 331 THR A N 1
ATOM 2602 C CA . THR A 1 331 ? -2.738 -10.110 36.697 1.00 96.62 331 THR A CA 1
ATOM 2603 C C . THR A 1 331 ? -4.096 -9.515 37.072 1.00 96.62 331 THR A C 1
ATOM 2605 O O . THR A 1 331 ? -5.112 -9.735 36.397 1.00 96.62 331 THR A O 1
ATOM 2608 N N . GLU A 1 332 ? -4.113 -8.674 38.107 1.00 94.19 332 GLU A N 1
ATOM 2609 C CA . GLU A 1 332 ? -5.214 -7.726 38.269 1.00 94.19 332 GLU A CA 1
ATOM 2610 C C . GLU A 1 332 ? -5.325 -6.838 37.017 1.00 94.19 332 GLU A C 1
ATOM 2612 O O . GLU A 1 332 ? -4.341 -6.600 36.306 1.00 94.19 332 GLU A O 1
ATOM 2617 N N . MET A 1 333 ? -6.543 -6.383 36.720 1.00 94.12 333 MET A N 1
ATOM 2618 C CA . MET A 1 333 ? -6.774 -5.442 35.631 1.00 94.12 333 MET A CA 1
ATOM 2619 C C . MET A 1 333 ? -6.443 -4.036 36.127 1.00 94.12 333 MET A C 1
ATOM 2621 O O . MET A 1 333 ? -7.217 -3.441 36.875 1.00 94.12 333 MET A O 1
ATOM 2625 N N . ILE A 1 334 ? -5.284 -3.521 35.723 1.00 96.19 334 ILE A N 1
ATOM 2626 C CA . ILE A 1 334 ? -4.853 -2.171 36.090 1.00 96.19 334 ILE A CA 1
ATOM 2627 C C . ILE A 1 334 ? -5.602 -1.141 35.245 1.00 96.19 334 ILE A C 1
ATOM 2629 O O . ILE A 1 334 ? -5.788 -1.360 34.051 1.00 96.19 334 ILE A O 1
ATOM 2633 N N . GLU A 1 335 ? -6.025 -0.028 35.851 1.00 94.38 335 GLU A N 1
ATOM 2634 C CA . GLU A 1 335 ? -6.809 1.031 35.200 1.00 94.38 335 GLU A CA 1
ATOM 2635 C C . GLU A 1 335 ? -6.156 2.409 35.391 1.00 94.38 335 GLU A C 1
ATOM 2637 O O . GLU A 1 335 ? -5.893 2.830 36.517 1.00 94.38 335 GLU A O 1
ATOM 2642 N N . LYS A 1 336 ? -5.934 3.138 34.290 1.00 91.12 336 LYS A N 1
ATOM 2643 C CA . LYS A 1 336 ? -5.474 4.533 34.275 1.00 91.12 336 LYS A CA 1
ATOM 2644 C C . LYS A 1 336 ? -6.518 5.418 33.599 1.00 91.12 336 LYS A C 1
ATOM 2646 O O . LYS A 1 336 ? -6.912 5.169 32.461 1.00 91.12 336 LYS A O 1
ATOM 2651 N N . VAL A 1 337 ? -6.924 6.484 34.286 1.00 87.94 337 VAL A N 1
ATOM 2652 C CA . VAL A 1 337 ? -7.858 7.493 33.767 1.00 87.94 337 VAL A CA 1
ATOM 2653 C C . VAL A 1 337 ? -7.107 8.799 33.542 1.00 87.94 337 VAL A C 1
ATOM 2655 O O . VAL A 1 337 ? -6.536 9.357 34.477 1.00 87.94 337 VAL A O 1
ATOM 2658 N N . ILE A 1 338 ? -7.116 9.299 32.308 1.00 83.44 338 ILE A N 1
ATOM 2659 C CA . ILE A 1 338 ? -6.375 10.499 31.906 1.00 83.44 338 ILE A CA 1
ATOM 2660 C C . ILE A 1 338 ? -7.354 11.567 31.443 1.00 83.44 338 ILE A C 1
ATOM 2662 O O . ILE A 1 338 ? -8.085 11.358 30.479 1.00 83.44 338 ILE A O 1
ATOM 2666 N N . GLN A 1 339 ? -7.366 12.715 32.119 1.00 77.44 339 GLN A N 1
ATOM 2667 C CA . GLN A 1 339 ? -8.205 13.854 31.741 1.00 77.44 339 GLN A CA 1
ATOM 2668 C C . GLN A 1 339 ? -7.587 14.602 30.554 1.00 77.44 339 GLN A C 1
ATOM 2670 O O . GLN A 1 339 ? -6.406 14.938 30.574 1.00 77.44 339 GLN A O 1
ATOM 2675 N N . MET A 1 340 ? -8.397 14.886 29.538 1.00 65.62 340 MET A N 1
ATOM 2676 C CA . MET A 1 340 ? -8.003 15.622 28.338 1.00 65.62 340 MET A CA 1
ATOM 2677 C C . MET A 1 340 ? -8.451 17.079 28.431 1.00 65.62 340 MET A C 1
ATOM 2679 O O . MET A 1 340 ? -9.642 17.366 28.587 1.00 65.62 340 MET A O 1
ATOM 2683 N N . ASP A 1 341 ? -7.514 18.009 28.258 1.00 53.91 341 ASP A N 1
ATOM 2684 C CA . ASP A 1 341 ? -7.840 19.418 28.043 1.00 53.91 341 ASP A CA 1
ATOM 2685 C C . ASP A 1 341 ? -8.180 19.638 26.556 1.00 53.91 341 ASP A C 1
ATOM 2687 O O . ASP A 1 341 ? -7.318 19.847 25.706 1.00 53.91 341 ASP A O 1
ATOM 2691 N N . LEU A 1 342 ? -9.464 19.512 26.211 1.00 51.72 342 LEU A N 1
ATOM 2692 C CA . LEU A 1 342 ? -9.971 19.576 24.830 1.00 51.72 342 LEU A CA 1
ATOM 2693 C C . LEU A 1 342 ? -10.022 21.000 24.233 1.00 51.72 342 LEU A C 1
ATOM 2695 O O . LEU A 1 342 ? -10.640 21.200 23.181 1.00 51.72 342 LEU A O 1
ATOM 2699 N N . THR A 1 343 ? -9.370 21.989 24.854 1.00 46.41 343 THR A N 1
ATOM 2700 C CA . THR A 1 343 ? -9.326 23.393 24.392 1.00 46.41 343 THR A CA 1
ATOM 2701 C C . THR A 1 343 ? -8.782 23.573 22.964 1.00 46.41 343 THR A C 1
ATOM 2703 O O . THR A 1 343 ? -8.990 24.618 22.352 1.00 46.41 343 THR A O 1
ATOM 2706 N N . VAL A 1 344 ? -8.176 22.542 22.367 1.00 45.19 344 VAL A N 1
ATOM 2707 C CA . VAL A 1 344 ? -7.697 22.528 20.971 1.00 45.19 344 VAL A CA 1
ATOM 2708 C C . VAL A 1 344 ? -8.836 22.458 19.925 1.00 45.19 344 VAL A C 1
ATOM 2710 O O . VAL A 1 344 ? -8.600 22.724 18.747 1.00 45.19 344 VAL A O 1
ATOM 2713 N N . THR A 1 345 ? -10.082 22.151 20.311 1.00 48.53 345 THR A N 1
ATOM 2714 C CA . THR A 1 345 ? -11.130 21.690 19.367 1.00 48.53 345 THR A CA 1
ATOM 2715 C C . THR A 1 345 ? -12.285 22.658 19.047 1.00 48.53 345 THR A C 1
ATOM 2717 O O . THR A 1 345 ? -13.319 22.217 18.540 1.00 48.53 345 THR A O 1
ATOM 2720 N N . ASP A 1 346 ? -12.102 23.964 19.273 1.00 49.97 346 ASP A N 1
ATOM 2721 C CA . ASP A 1 346 ? -13.028 25.035 18.838 1.00 49.97 346 ASP A CA 1
ATOM 2722 C C . ASP A 1 346 ? -12.562 25.744 17.540 1.00 49.97 346 ASP A C 1
ATOM 2724 O O . ASP A 1 346 ? -12.900 26.899 17.280 1.00 49.97 346 ASP A O 1
ATOM 2728 N N . LYS A 1 347 ? -11.764 25.074 16.697 1.00 56.62 347 LYS A N 1
ATOM 2729 C CA . LYS A 1 347 ? -11.409 25.592 15.362 1.00 56.62 347 LYS A CA 1
ATOM 2730 C C . LYS A 1 347 ? -12.524 25.292 14.355 1.00 56.62 347 LYS A C 1
ATOM 2732 O O . LYS A 1 347 ? -13.128 24.223 14.396 1.00 56.62 347 LYS A O 1
ATOM 2737 N N . GLU A 1 348 ? -12.775 26.213 13.427 1.00 69.19 348 GLU A N 1
ATOM 2738 C CA . GLU A 1 348 ? -13.743 26.012 12.341 1.00 69.19 348 GLU A CA 1
ATOM 2739 C C . GLU A 1 348 ? -13.414 24.731 11.548 1.00 69.19 348 GLU A C 1
ATOM 2741 O O . GLU A 1 348 ? -12.245 24.435 11.275 1.00 69.19 348 GLU A O 1
ATOM 2746 N N . ILE A 1 349 ? -14.438 23.932 11.230 1.00 75.88 349 ILE A N 1
ATOM 2747 C CA . ILE A 1 349 ? -14.273 22.736 10.397 1.00 75.88 349 ILE A CA 1
ATOM 2748 C C . ILE A 1 349 ? -14.102 23.200 8.953 1.00 75.88 349 ILE A C 1
ATOM 2750 O O . ILE A 1 349 ? -15.006 23.808 8.388 1.00 75.88 349 ILE A O 1
ATOM 2754 N N . THR A 1 350 ? -12.956 22.878 8.369 1.00 75.69 350 THR A N 1
ATOM 2755 C CA . THR A 1 350 ? -12.600 23.113 6.967 1.00 75.69 350 THR A CA 1
ATOM 2756 C C . THR A 1 350 ? -12.141 21.788 6.345 1.00 75.69 350 THR A C 1
ATOM 2758 O O . THR A 1 350 ? -11.883 20.836 7.090 1.00 75.69 350 THR A O 1
ATOM 2761 N N . PRO A 1 351 ? -11.999 21.684 5.011 1.00 69.19 351 PRO A N 1
ATOM 2762 C CA . PRO A 1 351 ? -11.447 20.488 4.365 1.00 69.19 351 PRO A CA 1
ATOM 2763 C C . PRO A 1 351 ? -10.092 20.037 4.935 1.00 69.19 351 PRO A C 1
ATOM 2765 O O . PRO A 1 351 ? -9.795 18.847 4.970 1.00 69.19 351 PRO A O 1
ATOM 2768 N N . GLU A 1 352 ? -9.278 20.973 5.422 1.00 65.94 352 GLU A N 1
ATOM 2769 C CA . GLU A 1 352 ? -7.953 20.709 5.986 1.00 65.94 352 GLU A CA 1
ATOM 2770 C C . GLU A 1 352 ? -8.014 20.296 7.458 1.00 65.94 352 GLU A C 1
ATOM 2772 O O . GLU A 1 352 ? -7.154 19.552 7.923 1.00 65.94 352 GLU A O 1
ATOM 2777 N N . THR A 1 353 ? -9.006 20.780 8.212 1.00 71.38 353 THR A N 1
ATOM 2778 C CA . THR A 1 353 ? -9.122 20.499 9.651 1.00 71.38 353 THR A CA 1
ATOM 2779 C C . THR A 1 353 ? -10.074 19.355 9.964 1.00 71.38 353 THR A C 1
ATOM 2781 O O . THR A 1 353 ? -10.050 18.853 11.087 1.00 71.38 353 THR A O 1
ATOM 2784 N N . ILE A 1 354 ? -10.885 18.917 8.995 1.00 73.25 354 ILE A N 1
ATOM 2785 C CA . ILE A 1 354 ? -11.893 17.872 9.182 1.00 73.25 354 ILE A CA 1
ATOM 2786 C C . ILE A 1 354 ? -11.296 16.555 9.672 1.00 73.25 354 ILE A C 1
ATOM 2788 O O . ILE A 1 354 ? -11.906 15.869 10.493 1.00 73.25 354 ILE A O 1
ATOM 2792 N N . CYS A 1 355 ? -10.074 16.246 9.235 1.00 63.34 355 CYS A N 1
ATOM 2793 C CA . CYS A 1 355 ? -9.357 15.065 9.676 1.00 63.34 355 CYS A CA 1
ATOM 2794 C C . CYS A 1 355 ? -9.167 15.074 11.198 1.00 63.34 355 CYS A C 1
ATOM 2796 O O . CYS A 1 355 ? -9.347 14.028 11.800 1.00 63.34 355 CYS A O 1
ATOM 2798 N N . HIS A 1 356 ? -8.935 16.215 11.860 1.00 62.19 356 HIS A N 1
ATOM 2799 C CA . HIS A 1 356 ? -8.769 16.284 13.324 1.00 62.19 356 HIS A CA 1
ATOM 2800 C C . HIS A 1 356 ? -10.018 15.875 14.119 1.00 62.19 356 HIS A C 1
ATOM 2802 O O . HIS A 1 356 ? -9.929 15.579 15.308 1.00 62.19 356 HIS A O 1
ATOM 2808 N N . TYR A 1 357 ? -11.188 15.880 13.480 1.00 62.94 357 TYR A N 1
ATOM 2809 C CA . TYR A 1 357 ? -12.464 15.470 14.074 1.00 62.94 357 TYR A CA 1
ATOM 2810 C C . TYR A 1 357 ? -12.823 14.020 13.745 1.00 62.94 357 TYR A C 1
ATOM 2812 O O . TYR A 1 357 ? -13.924 13.543 14.032 1.00 62.94 357 TYR A O 1
ATOM 2820 N N . PHE A 1 358 ? -11.882 13.323 13.128 1.00 61.00 358 PHE A N 1
ATOM 2821 C CA . PHE A 1 358 ? -11.976 11.939 12.756 1.00 61.00 358 PHE A CA 1
ATOM 2822 C C . PHE A 1 358 ? -10.714 11.204 13.226 1.00 61.00 358 PHE A C 1
ATOM 2824 O O . PHE A 1 358 ? -9.621 11.768 13.264 1.00 61.00 358 PHE A O 1
ATOM 2831 N N . PRO A 1 359 ? -10.858 9.925 13.564 1.00 52.69 359 PRO A N 1
ATOM 2832 C CA . PRO A 1 359 ? -9.823 8.919 13.482 1.00 52.69 359 PRO A CA 1
ATOM 2833 C C . PRO A 1 359 ? -8.807 8.870 12.321 1.00 52.69 359 PRO A C 1
ATOM 2835 O O . PRO A 1 359 ? -8.658 7.826 11.694 1.00 52.69 359 PRO A O 1
ATOM 2838 N N . ASN A 1 360 ? -8.102 9.938 11.976 1.00 55.84 360 ASN A N 1
ATOM 2839 C CA . ASN A 1 360 ? -7.234 9.900 10.803 1.00 55.84 360 ASN A CA 1
ATOM 2840 C C . ASN A 1 360 ? -5.849 9.320 11.129 1.00 55.84 360 ASN A C 1
ATOM 2842 O O . ASN A 1 360 ? -5.293 9.550 12.204 1.00 55.84 360 ASN A O 1
ATOM 2846 N N . SER A 1 361 ? -5.262 8.626 10.156 1.00 59.66 361 SER A N 1
ATOM 2847 C CA . SER A 1 361 ? -3.855 8.218 10.190 1.00 59.66 361 SER A CA 1
ATOM 2848 C C . SER A 1 361 ? -2.962 9.223 9.460 1.00 59.66 361 SER A C 1
ATOM 2850 O O . SER A 1 361 ? -1.908 8.875 8.944 1.00 59.66 361 SER A O 1
ATOM 2852 N N . ASN A 1 362 ? -3.394 10.483 9.360 1.00 64.62 362 ASN A N 1
ATOM 2853 C CA . ASN A 1 362 ? -2.794 11.517 8.520 1.00 64.62 362 ASN A CA 1
ATOM 2854 C C . ASN A 1 362 ? -2.530 11.035 7.081 1.00 64.62 362 ASN A C 1
ATOM 2856 O O . ASN A 1 362 ? -1.472 11.311 6.518 1.00 64.62 362 ASN A O 1
ATOM 2860 N N . LYS A 1 363 ? -3.495 10.326 6.474 1.00 71.88 363 LYS A N 1
ATOM 2861 C CA . LYS A 1 363 ? -3.407 9.743 5.121 1.00 71.88 363 LYS A CA 1
ATOM 2862 C C . LYS A 1 363 ? -2.462 8.540 4.994 1.00 71.88 363 LYS A C 1
ATOM 2864 O O . LYS A 1 363 ? -2.301 8.041 3.882 1.00 71.88 363 LYS A O 1
ATOM 2869 N N . LEU A 1 364 ? -1.827 8.053 6.065 1.00 71.62 364 LEU A N 1
ATOM 2870 C CA . LEU A 1 364 ? -0.849 6.958 5.984 1.00 71.62 364 LEU A CA 1
ATOM 2871 C C . LEU A 1 364 ? -1.469 5.666 5.438 1.00 71.62 364 LEU A C 1
ATOM 2873 O O . LEU A 1 364 ? -0.885 5.044 4.548 1.00 71.62 364 LEU A O 1
ATOM 2877 N N . TRP A 1 365 ? -2.663 5.290 5.899 1.00 80.62 365 TRP A N 1
ATOM 2878 C CA . TRP A 1 365 ? -3.380 4.126 5.372 1.00 80.62 365 TRP A CA 1
ATOM 2879 C C . TRP A 1 365 ? -3.813 4.328 3.925 1.00 80.62 365 TRP A C 1
ATOM 2881 O O . TRP A 1 365 ? -3.644 3.421 3.108 1.00 80.62 365 TRP A O 1
ATOM 2891 N N . LEU A 1 366 ? -4.293 5.524 3.580 1.00 82.56 366 LEU A N 1
ATOM 2892 C CA . LEU A 1 366 ? -4.627 5.855 2.195 1.00 82.56 366 LEU A CA 1
ATOM 2893 C C . LEU A 1 366 ? -3.402 5.714 1.275 1.00 82.56 366 LEU A C 1
ATOM 2895 O O . LEU A 1 366 ? -3.492 5.093 0.215 1.00 82.56 366 LEU A O 1
ATOM 2899 N N . HIS A 1 367 ? -2.248 6.248 1.680 1.00 78.19 367 HIS A N 1
ATOM 2900 C CA . HIS A 1 367 ? -0.996 6.138 0.927 1.00 78.19 367 HIS A CA 1
ATOM 2901 C C . HIS A 1 367 ? -0.535 4.686 0.796 1.00 78.19 367 HIS A C 1
ATOM 2903 O O . HIS A 1 367 ? -0.171 4.250 -0.296 1.00 78.19 367 HIS A O 1
ATOM 2909 N N . ARG A 1 368 ? -0.623 3.906 1.875 1.00 80.50 368 ARG A N 1
ATOM 2910 C CA . ARG A 1 368 ? -0.312 2.476 1.839 1.00 80.50 368 ARG A CA 1
ATOM 2911 C C . ARG A 1 368 ? -1.192 1.734 0.837 1.00 80.50 368 ARG A C 1
ATOM 2913 O O . ARG A 1 368 ? -0.668 1.012 -0.005 1.00 80.50 368 ARG A O 1
ATOM 2920 N N . ARG A 1 369 ? -2.507 1.966 0.859 1.00 88.50 369 ARG A N 1
ATOM 2921 C CA . ARG A 1 369 ? -3.444 1.366 -0.103 1.00 88.50 369 ARG A CA 1
ATOM 2922 C C . ARG A 1 369 ? -3.149 1.787 -1.538 1.00 88.50 369 ARG A C 1
ATOM 2924 O O . ARG A 1 369 ? -3.227 0.958 -2.438 1.00 88.50 369 ARG A O 1
ATOM 2931 N N . LYS A 1 370 ? -2.753 3.042 -1.770 1.00 87.75 370 LYS A N 1
ATOM 2932 C CA . LYS A 1 370 ? -2.292 3.484 -3.094 1.00 87.75 370 LYS A CA 1
ATOM 2933 C C . LYS A 1 370 ? -1.055 2.709 -3.559 1.00 87.75 370 LYS A C 1
ATOM 2935 O O . LYS A 1 370 ? -1.022 2.263 -4.707 1.00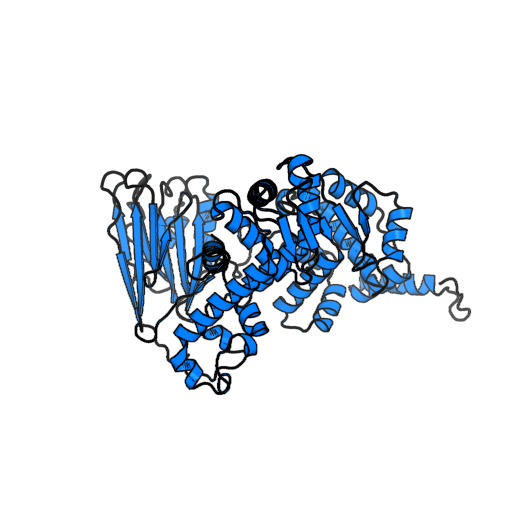 87.75 370 LYS A O 1
ATOM 2940 N N . ASN A 1 371 ? -0.067 2.523 -2.684 1.00 85.25 371 ASN A N 1
ATOM 2941 C CA . ASN A 1 371 ? 1.173 1.810 -2.998 1.00 85.25 371 ASN A CA 1
ATOM 2942 C C . ASN A 1 371 ? 0.912 0.323 -3.258 1.00 85.25 371 ASN A C 1
ATOM 2944 O O . ASN A 1 371 ? 1.219 -0.182 -4.340 1.00 85.25 371 ASN A O 1
ATOM 2948 N N . ASP A 1 372 ? 0.271 -0.361 -2.311 1.00 87.81 372 ASP A N 1
ATOM 2949 C CA . ASP A 1 372 ? -0.061 -1.779 -2.439 1.00 87.81 372 ASP A CA 1
ATOM 2950 C C . ASP A 1 372 ? -1.008 -2.008 -3.623 1.00 87.81 372 ASP A C 1
ATOM 2952 O O . ASP A 1 372 ? -0.886 -2.993 -4.346 1.00 87.81 372 ASP A O 1
ATOM 2956 N N . GLY A 1 373 ? -1.930 -1.085 -3.891 1.00 90.88 373 GLY A N 1
ATOM 2957 C CA . GLY A 1 373 ? -2.827 -1.139 -5.041 1.00 90.88 373 GLY A CA 1
ATOM 2958 C C . GLY A 1 373 ? -2.110 -0.971 -6.366 1.00 90.88 373 GLY A C 1
ATOM 2959 O O . GLY A 1 373 ? -2.434 -1.662 -7.325 1.00 90.88 373 GLY A O 1
ATOM 2960 N N . SER A 1 374 ? -1.100 -0.107 -6.422 1.00 89.88 374 SER A N 1
ATOM 2961 C CA . SER A 1 374 ? -0.278 0.105 -7.618 1.00 89.88 374 SER A CA 1
ATOM 2962 C C . SER A 1 374 ? 0.549 -1.138 -7.951 1.00 89.88 374 SER A C 1
ATOM 2964 O O . SER A 1 374 ? 0.751 -1.454 -9.122 1.00 89.88 374 SER A O 1
ATOM 2966 N N . LEU A 1 375 ? 0.963 -1.875 -6.918 1.00 89.00 375 LEU A N 1
ATOM 2967 C CA . LEU A 1 375 ? 1.671 -3.151 -7.024 1.00 89.00 375 LEU A CA 1
ATOM 2968 C C . LEU A 1 375 ? 0.739 -4.370 -7.138 1.00 89.00 375 LEU A C 1
ATOM 2970 O O . LEU A 1 375 ? 1.233 -5.476 -7.331 1.00 89.00 375 LEU A O 1
ATOM 2974 N N . ASN A 1 376 ? -0.581 -4.197 -6.985 1.00 88.50 376 ASN A N 1
ATOM 2975 C CA . ASN A 1 376 ? -1.541 -5.289 -6.764 1.00 88.50 376 ASN A CA 1
ATOM 2976 C C . ASN A 1 376 ? -1.092 -6.278 -5.668 1.00 88.50 376 ASN A C 1
ATOM 2978 O O . ASN A 1 376 ? -1.317 -7.481 -5.784 1.00 88.50 376 ASN A O 1
ATOM 2982 N N . ARG A 1 377 ? -0.436 -5.785 -4.612 1.00 89.62 377 ARG A N 1
ATOM 2983 C CA . ARG A 1 377 ? 0.062 -6.624 -3.519 1.00 89.62 377 ARG A CA 1
ATOM 2984 C C . ARG A 1 377 ? -1.112 -7.229 -2.748 1.00 89.62 377 ARG A C 1
ATOM 2986 O O . ARG A 1 377 ? -1.991 -6.499 -2.302 1.00 89.62 377 ARG A O 1
ATOM 2993 N N . VAL A 1 378 ? -1.112 -8.545 -2.563 1.00 89.38 378 VAL A N 1
ATOM 2994 C CA . VAL A 1 378 ? -2.120 -9.262 -1.764 1.00 89.38 378 VAL A CA 1
ATOM 2995 C C . VAL A 1 378 ? -1.572 -9.635 -0.376 1.00 89.38 378 VAL A C 1
ATOM 2997 O O . VAL A 1 378 ? -0.360 -9.812 -0.240 1.00 89.38 378 VAL A O 1
ATOM 3000 N N . PRO A 1 379 ? -2.423 -9.756 0.664 1.00 81.19 379 PRO A N 1
ATOM 3001 C CA . PRO A 1 379 ? -1.980 -9.836 2.063 1.00 81.19 379 PRO A CA 1
ATOM 3002 C C . PRO A 1 379 ? -1.366 -11.181 2.469 1.00 81.19 379 PRO A C 1
ATOM 3004 O O . PRO A 1 379 ? -0.662 -11.250 3.471 1.00 81.19 379 PRO A O 1
ATOM 3007 N N . SER A 1 380 ? -1.646 -12.262 1.738 1.00 78.69 380 SER A N 1
ATOM 3008 C CA . SER A 1 380 ? -1.109 -13.587 2.049 1.00 78.69 380 SER A CA 1
ATOM 3009 C C . SER A 1 380 ? -0.920 -14.429 0.792 1.00 78.69 380 SER A C 1
ATOM 3011 O O . SER A 1 380 ? -1.588 -14.228 -0.225 1.00 78.69 380 SER A O 1
ATOM 3013 N N . THR A 1 381 ? -0.052 -15.435 0.878 1.00 74.62 381 THR A N 1
ATOM 3014 C CA . THR A 1 381 ? 0.114 -16.461 -0.164 1.00 74.62 381 THR A CA 1
ATOM 3015 C C . THR A 1 381 ? -1.164 -17.276 -0.396 1.00 74.62 381 THR A C 1
ATOM 3017 O O . THR A 1 381 ? -1.370 -17.796 -1.491 1.00 74.62 381 THR A O 1
ATOM 3020 N N . HIS A 1 382 ? -2.057 -17.337 0.595 1.00 85.81 382 HIS A N 1
ATOM 3021 C CA . HIS A 1 382 ? -3.345 -18.025 0.514 1.00 85.81 382 HIS A CA 1
ATOM 3022 C C . HIS A 1 382 ? -4.482 -17.153 -0.029 1.00 85.81 382 HIS A C 1
ATOM 3024 O O . HIS A 1 382 ? -5.587 -17.661 -0.209 1.00 85.81 382 HIS A O 1
ATOM 3030 N N . PHE A 1 383 ? -4.231 -15.879 -0.345 1.00 92.94 383 PHE A N 1
ATOM 3031 C CA . PHE A 1 383 ? -5.265 -14.970 -0.836 1.00 92.94 383 PHE A CA 1
ATOM 3032 C C . PHE A 1 383 ? -5.984 -15.511 -2.081 1.00 92.94 383 PHE A C 1
ATOM 3034 O O . PHE A 1 383 ? -7.210 -15.541 -2.121 1.00 92.94 383 PHE A O 1
ATOM 3041 N N . PHE A 1 384 ? -5.261 -15.996 -3.095 1.00 94.62 384 PHE A N 1
ATOM 3042 C CA . PHE A 1 384 ? -5.911 -16.532 -4.298 1.00 94.62 384 PHE A CA 1
ATOM 3043 C C . PHE A 1 384 ? -6.745 -17.791 -3.998 1.00 94.62 384 PHE A C 1
ATOM 3045 O O . PHE A 1 384 ? -7.918 -17.806 -4.374 1.00 94.62 384 PHE A O 1
ATOM 3052 N N . PRO A 1 385 ? -6.248 -18.791 -3.244 1.00 94.31 385 PRO A N 1
ATOM 3053 C CA . PRO A 1 385 ? -7.095 -19.885 -2.770 1.00 94.31 385 PRO A CA 1
ATOM 3054 C C . PRO A 1 385 ? -8.348 -19.447 -1.988 1.00 94.31 385 PRO A C 1
ATOM 3056 O O . PRO A 1 385 ? -9.429 -20.024 -2.149 1.00 94.31 385 PRO A O 1
ATOM 3059 N N . GLN A 1 386 ? -8.238 -18.399 -1.170 1.00 94.62 386 GLN A N 1
ATOM 3060 C CA . GLN A 1 386 ? -9.375 -17.819 -0.451 1.00 94.62 386 GLN A CA 1
ATOM 3061 C C . GLN A 1 386 ? -10.396 -17.214 -1.422 1.00 94.62 386 GLN A C 1
ATOM 3063 O O . GLN A 1 386 ? -11.590 -17.503 -1.317 1.00 94.62 386 GLN A O 1
ATOM 3068 N N . VAL A 1 387 ? -9.938 -16.451 -2.420 1.00 95.56 387 VAL A N 1
ATOM 3069 C CA . VAL A 1 387 ? -10.794 -15.893 -3.478 1.00 95.56 387 VAL A CA 1
ATOM 3070 C C . VAL A 1 387 ? -11.468 -16.997 -4.289 1.00 95.56 387 VAL A C 1
ATOM 3072 O O . VAL A 1 387 ? -12.653 -16.880 -4.591 1.00 95.56 387 VAL A O 1
ATOM 3075 N N . TRP A 1 388 ? -10.766 -18.090 -4.600 1.00 96.00 388 TRP A N 1
ATOM 3076 C CA . TRP A 1 388 ? -11.366 -19.259 -5.251 1.00 96.00 388 TRP A CA 1
ATOM 3077 C C . TRP A 1 388 ? -12.533 -19.809 -4.425 1.00 96.00 388 TRP A C 1
ATOM 3079 O O . TRP A 1 388 ? -13.615 -20.050 -4.954 1.00 96.00 388 TRP A O 1
ATOM 3089 N N . SER A 1 389 ? -12.351 -19.912 -3.107 1.00 93.56 389 SER A N 1
ATOM 3090 C CA . SER A 1 389 ? -13.391 -20.384 -2.186 1.00 93.56 389 SER A CA 1
ATOM 3091 C C . SER A 1 389 ? -14.577 -19.416 -2.101 1.00 93.56 389 SER A C 1
ATOM 3093 O O . SER A 1 389 ? -15.721 -19.842 -1.959 1.00 93.56 389 SER A O 1
ATOM 3095 N N . VAL A 1 390 ? -14.339 -18.103 -2.173 1.00 94.00 390 VAL A N 1
ATOM 3096 C CA . VAL A 1 390 ? -15.407 -17.088 -2.282 1.00 94.00 390 VAL A CA 1
ATOM 3097 C C . VAL A 1 390 ? -16.154 -17.223 -3.615 1.00 94.00 390 VAL A C 1
ATOM 3099 O O . VAL A 1 390 ? -17.383 -17.126 -3.663 1.00 94.00 390 VAL A O 1
ATOM 3102 N N . LEU A 1 391 ? -15.428 -17.487 -4.701 1.00 94.25 391 LEU A N 1
ATOM 3103 C CA . LEU A 1 391 ? -15.992 -17.655 -6.035 1.00 94.25 391 LEU A CA 1
ATOM 3104 C C . LEU A 1 391 ? -16.856 -18.921 -6.136 1.00 94.25 391 LEU A C 1
ATOM 3106 O O . LEU A 1 391 ? -17.948 -18.861 -6.692 1.00 94.25 391 LEU A O 1
ATOM 3110 N N . ASP A 1 392 ? -16.427 -20.042 -5.549 1.00 92.94 392 ASP A N 1
ATOM 3111 C CA . ASP A 1 392 ? -17.220 -21.279 -5.516 1.00 92.94 392 ASP A CA 1
ATOM 3112 C C . ASP A 1 392 ? -18.517 -21.128 -4.696 1.00 92.94 392 ASP A C 1
ATOM 3114 O O . ASP A 1 392 ? -19.553 -21.7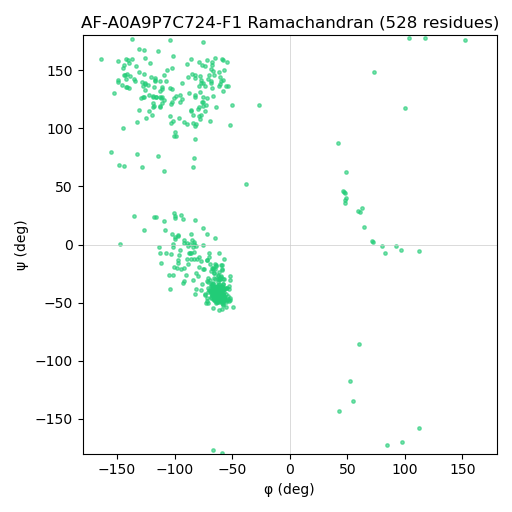20 -5.019 1.00 92.94 392 ASP A O 1
ATOM 3118 N N . ARG A 1 393 ? -18.493 -20.248 -3.687 1.00 91.50 393 ARG A N 1
ATOM 3119 C CA . ARG A 1 393 ? -19.647 -19.883 -2.854 1.00 91.50 393 ARG A CA 1
ATOM 3120 C C . ARG A 1 393 ? -20.556 -18.808 -3.465 1.00 91.50 393 ARG A C 1
ATOM 3122 O O . ARG A 1 393 ? -21.522 -18.430 -2.812 1.00 91.50 393 ARG A O 1
ATOM 3129 N N . SER A 1 394 ? -20.315 -18.311 -4.678 1.00 91.62 394 SER A N 1
ATOM 3130 C CA . SER A 1 394 ? -21.142 -17.268 -5.321 1.00 91.62 394 SER A CA 1
ATOM 3131 C C . SER A 1 394 ? -21.402 -17.571 -6.803 1.00 91.62 394 SER A C 1
ATOM 3133 O O . SER A 1 394 ? -20.897 -18.552 -7.337 1.00 91.62 394 SER A O 1
ATOM 3135 N N . LYS A 1 395 ? -22.194 -16.759 -7.522 1.00 91.38 395 LYS A N 1
ATOM 3136 C CA . LYS A 1 395 ? -22.287 -16.888 -9.000 1.00 91.38 395 LYS A CA 1
ATOM 3137 C C . LYS A 1 395 ? -21.110 -16.251 -9.745 1.00 91.38 395 LYS A C 1
ATOM 3139 O O . LYS A 1 395 ? -20.959 -16.459 -10.950 1.00 91.38 395 LYS A O 1
ATOM 3144 N N . GLY A 1 396 ? -20.283 -15.480 -9.050 1.00 94.25 396 GLY A N 1
ATOM 3145 C CA . GLY A 1 396 ? -19.204 -14.706 -9.642 1.00 94.25 396 GLY A CA 1
ATOM 3146 C C . GLY A 1 396 ? -18.873 -13.463 -8.829 1.00 94.25 396 GLY A C 1
ATOM 3147 O O . GLY A 1 396 ? -19.566 -13.122 -7.871 1.00 94.25 396 GLY A O 1
ATOM 3148 N N . LEU A 1 397 ? -17.844 -12.752 -9.264 1.00 96.50 397 LEU A N 1
ATOM 3149 C CA . LEU A 1 397 ? -17.497 -11.413 -8.799 1.00 96.50 397 LEU A CA 1
ATOM 3150 C C . LEU A 1 397 ? -17.793 -10.406 -9.913 1.00 96.50 397 LEU A C 1
ATOM 3152 O O . LEU A 1 397 ? -17.612 -10.728 -11.089 1.00 96.50 397 LEU A O 1
ATOM 3156 N N . MET A 1 398 ? -18.213 -9.191 -9.562 1.00 96.50 398 MET A N 1
ATOM 3157 C CA . MET A 1 398 ? -18.482 -8.113 -10.518 1.00 96.50 398 MET A CA 1
ATOM 3158 C C . MET A 1 398 ? -17.754 -6.820 -10.153 1.00 96.50 398 MET A C 1
ATOM 3160 O O . MET A 1 398 ? -17.691 -6.429 -8.987 1.00 96.50 398 MET A O 1
ATOM 3164 N N . ILE A 1 399 ? -17.226 -6.152 -11.180 1.00 96.38 399 ILE A N 1
ATOM 3165 C CA . ILE A 1 399 ? -16.712 -4.781 -11.145 1.00 96.38 399 ILE A CA 1
ATOM 3166 C C . ILE A 1 399 ? -17.308 -4.060 -12.355 1.00 96.38 399 ILE A C 1
ATOM 3168 O O . ILE A 1 399 ? -16.879 -4.279 -13.491 1.00 96.38 399 ILE A O 1
ATOM 3172 N N . LYS A 1 400 ? -18.297 -3.187 -12.130 1.00 90.62 400 LYS A N 1
ATOM 3173 C CA . LYS A 1 400 ? -19.036 -2.498 -13.205 1.00 90.62 400 LYS A CA 1
ATOM 3174 C C . LYS A 1 400 ? -19.582 -3.516 -14.227 1.00 90.62 400 LYS A C 1
ATOM 3176 O O . LYS A 1 400 ? -20.366 -4.383 -13.866 1.00 90.62 400 LYS A O 1
ATOM 3181 N N . ASN A 1 401 ? -19.133 -3.444 -15.482 1.00 91.00 401 ASN A N 1
ATOM 3182 C CA . ASN A 1 401 ? -19.554 -4.336 -16.568 1.00 91.00 401 ASN A CA 1
ATOM 3183 C C . ASN A 1 401 ? -18.650 -5.575 -16.727 1.00 91.00 401 ASN A C 1
ATOM 3185 O O . ASN A 1 401 ? -18.824 -6.342 -17.672 1.00 91.00 401 ASN A O 1
ATOM 3189 N N . HIS A 1 402 ? -17.664 -5.759 -15.847 1.00 94.50 402 HIS A N 1
ATOM 3190 C CA . HIS A 1 402 ? -16.722 -6.874 -15.888 1.00 94.50 402 HIS A CA 1
ATOM 3191 C C . HIS A 1 402 ? -17.084 -7.905 -14.828 1.00 94.50 402 HIS A C 1
ATOM 3193 O O . HIS A 1 402 ? -17.343 -7.557 -13.676 1.00 94.50 402 HIS A O 1
ATOM 3199 N N . SER A 1 403 ? -17.066 -9.181 -15.206 1.00 94.81 403 SER A N 1
ATOM 3200 C CA . SER A 1 403 ? -17.383 -10.287 -14.306 1.00 94.81 403 SER A CA 1
ATOM 3201 C C . SER A 1 403 ? -16.287 -11.343 -14.315 1.00 94.81 403 SER A C 1
ATOM 3203 O O . SER A 1 403 ? -15.850 -11.757 -15.391 1.00 94.81 403 SER A O 1
ATOM 3205 N N . LEU A 1 404 ? -15.922 -11.842 -13.136 1.00 96.75 404 LEU A N 1
ATOM 3206 C CA . LEU A 1 404 ? -15.234 -13.119 -12.978 1.00 96.75 404 LEU A CA 1
ATOM 3207 C C . LEU A 1 404 ? -16.291 -14.163 -12.581 1.00 96.75 404 LEU A C 1
ATOM 3209 O O . LEU A 1 404 ? -16.682 -14.203 -11.414 1.00 96.75 404 LEU A O 1
ATOM 3213 N N . PRO A 1 405 ? -16.835 -14.950 -13.526 1.00 95.50 405 PRO A N 1
ATOM 3214 C CA . PRO A 1 405 ? -17.924 -15.875 -13.229 1.00 95.50 405 PRO A CA 1
ATOM 3215 C C . PRO A 1 405 ? -17.417 -17.086 -12.442 1.00 95.50 405 PRO A C 1
ATOM 3217 O O . PRO A 1 405 ? -16.256 -17.475 -12.590 1.00 95.50 405 PRO A O 1
ATOM 3220 N N . ARG A 1 406 ? -18.295 -17.724 -11.655 1.00 94.31 406 ARG A N 1
ATOM 3221 C CA . ARG A 1 406 ? -17.979 -19.012 -11.015 1.00 94.31 406 ARG A CA 1
ATOM 3222 C C . ARG A 1 406 ? -17.699 -20.078 -12.062 1.00 94.31 406 ARG A C 1
ATOM 3224 O O . ARG A 1 406 ? -16.623 -20.658 -12.067 1.00 94.31 406 ARG A O 1
ATOM 3231 N N . ASP A 1 407 ? -18.644 -20.301 -12.967 1.00 92.19 407 ASP A N 1
ATOM 3232 C CA . ASP A 1 407 ? -18.502 -21.268 -14.050 1.00 92.19 407 ASP A CA 1
ATOM 3233 C C . ASP A 1 407 ? -18.180 -20.529 -15.366 1.00 92.19 407 ASP A C 1
ATOM 3235 O O . ASP A 1 407 ? -18.830 -19.527 -15.669 1.00 92.19 407 ASP A O 1
ATOM 3239 N N . PRO A 1 408 ? -17.187 -20.980 -16.154 1.00 92.12 408 PRO A N 1
ATOM 3240 C CA . PRO A 1 408 ? -16.422 -22.212 -15.972 1.00 92.12 408 PRO A CA 1
ATOM 3241 C C . PRO A 1 408 ? -15.159 -22.056 -15.101 1.00 92.12 408 PRO A C 1
ATOM 3243 O O . PRO A 1 408 ? -14.449 -23.035 -14.911 1.00 92.12 408 PRO A O 1
ATOM 3246 N N . THR A 1 409 ? -14.861 -20.870 -14.554 1.00 93.62 409 THR A N 1
ATOM 3247 C CA . THR A 1 409 ? -13.601 -20.578 -13.836 1.00 93.62 409 THR A CA 1
ATOM 3248 C C . THR A 1 409 ? -13.249 -21.616 -12.768 1.00 93.62 409 THR A C 1
ATOM 3250 O O . THR A 1 409 ? -12.162 -22.171 -12.809 1.00 93.62 409 THR A O 1
ATOM 3253 N N . VAL A 1 410 ? -14.162 -21.906 -11.845 1.00 91.81 410 VAL A N 1
ATOM 3254 C CA . VAL A 1 410 ? -13.995 -22.864 -10.740 1.00 91.81 410 VAL A CA 1
ATOM 3255 C C . VAL A 1 410 ? -13.983 -24.315 -11.237 1.00 91.81 410 VAL A C 1
ATOM 3257 O O . VAL A 1 410 ? -13.340 -25.164 -10.630 1.00 91.81 410 VAL A O 1
ATOM 3260 N N . LEU A 1 411 ? -14.663 -24.611 -12.352 1.00 90.94 411 LEU A N 1
ATOM 3261 C CA . LEU A 1 411 ? -14.681 -25.952 -12.958 1.00 90.94 411 LEU A CA 1
ATOM 3262 C C . LEU A 1 411 ? -13.385 -26.274 -13.704 1.00 90.94 411 LEU A C 1
ATOM 3264 O O . LEU A 1 411 ? -12.976 -27.430 -13.761 1.00 90.94 411 LEU A O 1
ATOM 3268 N N . GLU A 1 412 ? -12.768 -25.262 -14.306 1.00 92.94 412 GLU A N 1
ATOM 3269 C CA . GLU A 1 412 ? -11.585 -25.413 -15.152 1.00 92.94 412 GLU A CA 1
ATOM 3270 C C . GLU A 1 412 ? -10.277 -25.112 -14.420 1.00 92.94 412 GLU A C 1
ATOM 3272 O O . GLU A 1 412 ? -9.221 -25.511 -14.909 1.00 92.94 412 GLU A O 1
ATOM 3277 N N . LYS A 1 413 ? -10.328 -24.377 -13.302 1.00 92.38 413 LYS A N 1
ATOM 3278 C CA . LYS A 1 413 ? -9.150 -23.873 -12.588 1.00 92.38 413 LYS A CA 1
ATOM 3279 C C . LYS A 1 413 ? -9.157 -24.284 -11.130 1.00 92.38 413 LYS A C 1
ATOM 3281 O O . LYS A 1 413 ? -10.174 -24.198 -10.443 1.00 92.38 413 LYS A O 1
ATOM 3286 N N . THR A 1 414 ? -7.989 -24.671 -10.642 1.00 91.19 414 THR A N 1
ATOM 3287 C CA . THR A 1 414 ? -7.755 -25.029 -9.241 1.00 91.19 414 THR A CA 1
ATOM 3288 C C . THR A 1 414 ? -7.361 -23.810 -8.401 1.00 91.19 414 THR A C 1
ATOM 3290 O O . THR A 1 414 ? -6.835 -22.826 -8.913 1.00 91.19 414 THR A O 1
ATOM 3293 N N . ALA A 1 415 ? -7.613 -23.866 -7.092 1.00 89.62 415 ALA A N 1
ATOM 3294 C CA . ALA A 1 415 ? -7.393 -22.753 -6.164 1.00 89.62 415 ALA A CA 1
ATOM 3295 C C . ALA A 1 415 ? -5.924 -22.283 -6.075 1.00 89.62 415 ALA A C 1
ATOM 3297 O O . ALA A 1 415 ? -5.664 -21.109 -5.818 1.00 89.62 415 ALA A O 1
ATOM 3298 N N . GLU A 1 416 ? -4.973 -23.193 -6.300 1.00 88.94 416 GLU A N 1
ATOM 3299 C CA . GLU A 1 416 ? -3.531 -22.948 -6.154 1.00 88.94 416 GLU A CA 1
ATOM 3300 C C . GLU A 1 416 ? -2.810 -22.711 -7.489 1.00 88.94 416 GLU A C 1
ATOM 3302 O O . GLU A 1 416 ? -1.603 -22.464 -7.507 1.00 88.94 416 GLU A O 1
ATOM 3307 N N . GLU A 1 417 ? -3.504 -22.782 -8.630 1.00 91.31 417 GLU A N 1
ATOM 3308 C CA . GLU A 1 417 ? -2.828 -22.602 -9.912 1.00 91.31 417 GLU A CA 1
ATOM 3309 C C . GLU A 1 417 ? -2.539 -21.130 -10.229 1.00 91.31 417 GLU A C 1
ATOM 3311 O O . GLU A 1 417 ? -3.346 -20.222 -10.011 1.00 91.31 417 GLU A O 1
ATOM 3316 N N . PHE A 1 418 ? -1.399 -20.905 -10.879 1.00 89.31 418 PHE A N 1
ATOM 3317 C CA . PHE A 1 418 ? -0.963 -19.571 -11.283 1.00 89.31 418 PHE A CA 1
ATOM 3318 C C . PHE A 1 418 ? -1.939 -18.883 -12.256 1.00 89.31 418 PHE A C 1
ATOM 3320 O O . PHE A 1 418 ? -2.157 -17.676 -12.174 1.00 89.31 418 PHE A O 1
ATOM 3327 N N . ASN A 1 419 ? -2.580 -19.638 -13.154 1.00 90.44 419 ASN A N 1
ATOM 3328 C CA . ASN A 1 419 ? -3.535 -19.084 -14.121 1.00 90.44 419 ASN A CA 1
ATOM 3329 C C . ASN A 1 419 ? -4.808 -18.537 -13.460 1.00 90.44 419 ASN A C 1
ATOM 3331 O O . ASN A 1 419 ? -5.361 -17.545 -13.939 1.00 90.44 419 ASN A O 1
ATOM 3335 N N . PHE A 1 420 ? -5.265 -19.150 -12.364 1.00 95.12 420 PHE A N 1
ATOM 3336 C CA . PHE A 1 420 ? -6.370 -18.624 -11.569 1.00 95.12 420 PHE A CA 1
ATOM 3337 C C . PHE A 1 420 ? -5.971 -17.308 -10.902 1.00 95.12 420 PHE A C 1
ATOM 3339 O O . PHE A 1 420 ? -6.691 -16.316 -11.016 1.00 95.12 420 PHE A O 1
ATOM 3346 N N . ALA A 1 421 ? -4.786 -17.271 -10.290 1.00 93.38 421 ALA A N 1
ATOM 3347 C CA . ALA A 1 421 ? -4.261 -16.068 -9.656 1.00 93.38 421 ALA A CA 1
ATOM 3348 C C . ALA A 1 421 ? -4.151 -14.892 -10.651 1.00 93.38 421 ALA A C 1
ATOM 3350 O O . ALA A 1 421 ? -4.601 -13.783 -10.362 1.00 93.38 421 ALA A O 1
ATOM 3351 N N . LEU A 1 422 ? -3.671 -15.151 -11.875 1.00 92.00 422 LEU A N 1
ATOM 3352 C CA . LEU A 1 422 ? -3.640 -14.155 -12.952 1.00 92.00 422 LEU A CA 1
ATOM 3353 C C . LEU A 1 422 ? -5.035 -13.669 -13.368 1.00 92.00 422 LEU A C 1
ATOM 3355 O O . LEU A 1 422 ? -5.181 -12.488 -13.687 1.00 92.00 422 LEU A O 1
ATOM 3359 N N . ALA A 1 423 ? -6.045 -14.548 -13.381 1.00 94.50 423 ALA A N 1
ATOM 3360 C CA . ALA A 1 423 ? -7.422 -14.182 -13.712 1.00 94.50 423 ALA A CA 1
ATOM 3361 C C . ALA A 1 423 ? -8.033 -13.260 -12.646 1.00 94.50 423 ALA A C 1
ATOM 3363 O O . ALA A 1 423 ? -8.639 -12.245 -12.995 1.00 94.50 423 ALA A O 1
ATOM 3364 N N . VAL A 1 424 ? -7.816 -13.564 -11.361 1.00 95.44 424 VAL A N 1
ATOM 3365 C CA . VAL A 1 424 ? -8.221 -12.699 -10.240 1.00 95.44 424 VAL A CA 1
ATOM 3366 C C . VAL A 1 424 ? -7.511 -11.350 -10.316 1.00 95.44 424 VAL A C 1
ATOM 3368 O O . VAL A 1 424 ? -8.154 -10.309 -10.214 1.00 95.44 424 VAL A O 1
ATOM 3371 N N . GLU A 1 425 ? -6.200 -11.338 -10.554 1.00 92.56 425 GLU A N 1
ATOM 3372 C CA . GLU A 1 425 ? -5.437 -10.091 -10.634 1.00 92.56 425 GLU A CA 1
ATOM 3373 C C . GLU A 1 425 ? -5.848 -9.237 -11.848 1.00 92.56 425 GLU A C 1
ATOM 3375 O O . GLU A 1 425 ? -5.986 -8.019 -11.736 1.00 92.56 425 GLU A O 1
ATOM 3380 N N . SER A 1 426 ? -6.111 -9.862 -13.002 1.00 91.75 426 SER A N 1
ATOM 3381 C CA . SER A 1 426 ? -6.658 -9.170 -14.177 1.00 91.75 426 SER A CA 1
ATOM 3382 C C . SER A 1 426 ? -8.051 -8.604 -13.907 1.00 91.75 426 SER A C 1
ATOM 3384 O O . SER A 1 426 ? -8.358 -7.504 -14.360 1.00 91.75 426 SER A O 1
ATOM 3386 N N . PHE A 1 427 ? -8.881 -9.325 -13.150 1.00 95.38 427 PHE A N 1
ATOM 3387 C CA . PHE A 1 427 ? -10.192 -8.848 -12.727 1.00 95.38 427 PHE A CA 1
ATOM 3388 C C . PHE A 1 427 ? -10.079 -7.630 -11.792 1.00 95.38 427 PHE A C 1
ATOM 3390 O O . PHE A 1 427 ? -10.686 -6.598 -12.065 1.00 95.38 427 PHE A O 1
ATOM 3397 N N . LEU A 1 428 ? -9.233 -7.687 -10.758 1.00 94.88 428 LEU A N 1
ATOM 3398 C CA . LEU A 1 428 ? -8.971 -6.548 -9.863 1.00 94.88 428 LEU A CA 1
ATOM 3399 C C . LEU A 1 428 ? -8.344 -5.347 -10.595 1.00 94.88 428 LEU A C 1
ATOM 3401 O O . LEU A 1 428 ? -8.546 -4.197 -10.202 1.00 94.88 428 LEU A O 1
ATOM 3405 N N . GLY A 1 429 ? -7.632 -5.588 -11.698 1.00 90.25 429 GLY A N 1
ATOM 3406 C CA . GLY A 1 429 ? -7.067 -4.552 -12.562 1.00 90.25 429 GLY A CA 1
ATOM 3407 C C . GLY A 1 429 ? -8.089 -3.578 -13.166 1.00 90.25 429 GLY A C 1
ATOM 3408 O O . GLY A 1 429 ? -7.687 -2.491 -13.575 1.00 90.25 429 GLY A O 1
ATOM 3409 N N . TRP A 1 430 ? -9.388 -3.913 -13.180 1.00 92.69 430 TRP A N 1
ATOM 3410 C CA . TRP A 1 430 ? -10.459 -3.019 -13.647 1.00 92.69 430 TRP A CA 1
ATOM 3411 C C . TRP A 1 430 ? -10.765 -1.850 -12.697 1.00 92.69 430 TRP A C 1
ATOM 3413 O O . TRP A 1 430 ? -11.431 -0.892 -13.101 1.00 92.69 430 TRP A O 1
ATOM 3423 N N . PHE A 1 431 ? -10.268 -1.880 -11.456 1.00 92.56 431 PHE A N 1
ATOM 3424 C CA . PHE A 1 431 ? -10.263 -0.698 -10.595 1.00 92.56 431 PHE A CA 1
ATOM 3425 C C . PHE A 1 431 ? -9.213 0.298 -11.085 1.00 92.56 431 PHE A C 1
ATOM 3427 O O . PHE A 1 431 ? -8.027 -0.027 -11.134 1.00 92.56 431 PHE A O 1
ATOM 3434 N N . ALA A 1 432 ? -9.642 1.510 -11.439 1.00 89.06 432 ALA A N 1
ATOM 3435 C CA . ALA A 1 432 ? -8.740 2.567 -11.896 1.00 89.06 432 ALA A CA 1
ATOM 3436 C C . ALA A 1 432 ? -7.930 3.167 -10.737 1.00 89.06 432 ALA A C 1
ATOM 3438 O O . ALA A 1 432 ? -6.727 3.373 -10.882 1.00 89.06 432 ALA A O 1
ATOM 3439 N N . ASP A 1 433 ? -8.583 3.400 -9.594 1.00 91.44 433 ASP A N 1
ATOM 3440 C CA . ASP A 1 433 ? -7.955 3.901 -8.372 1.00 91.44 433 ASP A CA 1
ATOM 3441 C C . ASP A 1 433 ? -7.230 2.757 -7.636 1.00 91.44 433 ASP A C 1
ATOM 3443 O O . ASP A 1 433 ? -7.881 1.794 -7.209 1.00 91.44 433 ASP A O 1
ATOM 3447 N N . PRO A 1 434 ? -5.897 2.838 -7.459 1.00 91.81 434 PRO A N 1
ATOM 3448 C CA . PRO A 1 434 ? -5.140 1.855 -6.695 1.00 91.81 434 PRO A CA 1
ATOM 3449 C C . PRO A 1 434 ? -5.651 1.663 -5.260 1.00 91.81 434 PRO A C 1
ATOM 3451 O O . PRO A 1 434 ? -5.683 0.533 -4.777 1.00 91.81 434 PRO A O 1
ATOM 3454 N N . ALA A 1 435 ? -6.093 2.728 -4.583 1.00 93.00 435 ALA A N 1
ATOM 3455 C CA . ALA A 1 435 ? -6.572 2.611 -3.207 1.00 93.00 435 ALA A CA 1
ATOM 3456 C C . ALA A 1 435 ? -7.874 1.801 -3.129 1.00 93.00 435 ALA A C 1
ATOM 3458 O O . ALA A 1 435 ? -7.999 0.904 -2.299 1.00 93.00 435 ALA A O 1
ATOM 3459 N N . GLU A 1 436 ? -8.810 2.050 -4.046 1.00 95.94 436 GLU A N 1
ATOM 3460 C CA . GLU A 1 436 ? -10.056 1.282 -4.160 1.00 95.94 436 GLU A CA 1
ATOM 3461 C C . GLU A 1 436 ? -9.796 -0.180 -4.523 1.00 95.94 436 GLU A C 1
ATOM 3463 O O . GLU A 1 436 ? -10.448 -1.079 -3.992 1.00 95.94 436 GLU A O 1
ATOM 3468 N N . ARG A 1 437 ? -8.792 -0.433 -5.371 1.00 95.25 437 ARG A N 1
ATOM 3469 C CA . ARG A 1 437 ? -8.342 -1.790 -5.681 1.00 95.25 437 ARG A CA 1
ATOM 3470 C C . ARG A 1 437 ? -7.885 -2.539 -4.427 1.00 95.25 437 ARG A C 1
ATOM 3472 O O . ARG A 1 437 ? -8.200 -3.718 -4.296 1.00 95.25 437 ARG A O 1
ATOM 3479 N N . GLN A 1 438 ? -7.191 -1.874 -3.502 1.00 94.44 438 GLN A N 1
ATOM 3480 C CA . GLN A 1 438 ? -6.819 -2.489 -2.222 1.00 94.44 438 GLN A CA 1
ATOM 3481 C C . GLN A 1 438 ? -8.006 -2.707 -1.296 1.00 94.44 438 GLN A C 1
ATOM 3483 O O . GLN A 1 438 ? -8.116 -3.773 -0.700 1.00 94.44 438 GLN A O 1
ATOM 3488 N N . ILE A 1 439 ? -8.960 -1.777 -1.242 1.00 96.75 439 ILE A N 1
ATOM 3489 C CA . ILE A 1 439 ? -10.205 -2.031 -0.509 1.00 96.75 439 ILE A CA 1
ATOM 3490 C C . ILE A 1 439 ? -10.931 -3.256 -1.091 1.00 96.75 439 ILE A C 1
ATOM 3492 O O . ILE A 1 439 ? -11.471 -4.058 -0.339 1.00 96.75 439 ILE A O 1
ATOM 3496 N N . ALA A 1 440 ? -10.903 -3.477 -2.408 1.00 97.06 440 ALA A N 1
ATOM 3497 C CA . ALA A 1 440 ? -11.475 -4.685 -3.006 1.00 97.06 440 ALA A CA 1
ATOM 3498 C C . ALA A 1 440 ? -10.753 -5.980 -2.568 1.00 97.06 440 ALA A C 1
ATOM 3500 O O . ALA A 1 440 ? -11.405 -7.006 -2.365 1.00 97.06 440 ALA A O 1
ATOM 3501 N N . VAL A 1 441 ? -9.429 -5.938 -2.377 1.00 95.56 441 VAL A N 1
ATOM 3502 C CA . VAL A 1 441 ? -8.645 -7.042 -1.787 1.00 95.56 441 VAL A CA 1
ATOM 3503 C C . VAL A 1 441 ? -9.067 -7.298 -0.334 1.00 95.56 441 VAL A C 1
ATOM 3505 O O . VAL A 1 441 ? -9.265 -8.453 0.054 1.00 95.56 441 VAL A O 1
ATOM 3508 N N . GLU A 1 442 ? -9.276 -6.241 0.455 1.00 94.19 442 GLU A N 1
ATOM 3509 C CA . GLU A 1 442 ? -9.789 -6.331 1.829 1.00 94.19 442 GLU A CA 1
ATOM 3510 C C . GLU A 1 442 ? -11.220 -6.901 1.857 1.00 94.19 442 GLU A C 1
ATOM 3512 O O . GLU A 1 442 ? -11.520 -7.772 2.676 1.00 94.19 442 GLU A O 1
ATOM 3517 N N . VAL A 1 443 ? -12.085 -6.499 0.915 1.00 95.75 443 VAL A N 1
ATOM 3518 C CA . VAL A 1 443 ? -13.445 -7.047 0.757 1.00 95.75 443 VAL A CA 1
ATOM 3519 C C . VAL A 1 443 ? -13.401 -8.544 0.491 1.00 95.75 443 VAL A C 1
ATOM 3521 O O . VAL A 1 443 ? -14.130 -9.290 1.137 1.00 95.75 443 VAL A O 1
ATOM 3524 N N . LEU A 1 444 ? -12.552 -9.002 -0.430 1.00 95.00 444 LEU A N 1
ATOM 3525 C CA . LEU A 1 444 ? -12.432 -10.426 -0.750 1.00 95.00 444 LEU A CA 1
ATOM 3526 C C . LEU A 1 444 ? -11.862 -11.245 0.415 1.00 95.00 444 LEU A C 1
ATOM 3528 O O . LEU A 1 444 ? -12.355 -12.341 0.677 1.00 95.00 444 LEU A O 1
ATOM 3532 N N . SER A 1 445 ? -10.875 -10.702 1.131 1.00 91.81 445 SER A N 1
ATOM 3533 C CA . SER A 1 445 ? -10.314 -11.338 2.333 1.00 91.81 445 SER A CA 1
ATOM 3534 C C . SER A 1 445 ? -11.376 -11.471 3.429 1.00 91.81 445 SER A C 1
ATOM 3536 O O . SER A 1 445 ? -11.559 -12.542 3.995 1.00 91.81 445 SER A O 1
ATOM 3538 N N . THR A 1 446 ? -12.158 -10.413 3.650 1.00 91.25 446 THR A N 1
ATOM 3539 C CA . THR A 1 446 ? -13.255 -10.405 4.630 1.00 91.25 446 THR A CA 1
ATOM 3540 C C . THR A 1 446 ? -14.388 -11.349 4.214 1.00 91.25 446 THR A C 1
ATOM 3542 O O . THR A 1 446 ? -14.911 -12.116 5.017 1.00 91.25 446 THR A O 1
ATOM 3545 N N . ALA A 1 447 ? -14.750 -11.352 2.929 1.00 91.75 447 ALA A N 1
ATOM 3546 C CA . ALA A 1 447 ? -15.762 -12.252 2.390 1.00 91.75 447 ALA A CA 1
ATOM 3547 C C . ALA A 1 447 ? -15.355 -13.722 2.520 1.00 91.75 447 ALA A C 1
ATOM 3549 O O . ALA A 1 447 ? -16.219 -14.582 2.660 1.00 91.75 447 ALA A O 1
ATOM 3550 N N . TYR A 1 448 ? -14.062 -14.046 2.498 1.00 90.81 448 TYR A N 1
ATOM 3551 C CA . TYR A 1 448 ? -13.635 -15.416 2.745 1.00 90.81 448 TYR A CA 1
ATOM 3552 C C . TYR A 1 448 ? -14.060 -15.909 4.137 1.00 90.81 448 TYR A C 1
ATOM 3554 O O . TYR A 1 448 ? -14.583 -17.027 4.221 1.00 90.81 448 TYR A O 1
ATOM 3562 N N . GLU A 1 449 ? -13.889 -15.071 5.164 1.00 86.19 449 GLU A N 1
ATOM 3563 C CA . GLU A 1 449 ? -14.227 -15.358 6.565 1.00 86.19 449 GLU A CA 1
ATOM 3564 C C . GLU A 1 449 ? -15.738 -15.376 6.817 1.00 86.19 449 GLU A C 1
ATOM 3566 O O . GLU A 1 449 ? -16.244 -16.301 7.448 1.00 86.19 449 GLU A O 1
ATOM 3571 N N . ASP A 1 450 ? -16.456 -14.376 6.300 1.00 83.75 450 ASP A N 1
ATOM 3572 C CA . ASP A 1 450 ? -17.819 -14.068 6.753 1.00 83.75 450 ASP A CA 1
ATOM 3573 C C . ASP A 1 450 ? -18.924 -14.448 5.750 1.00 83.75 450 ASP A C 1
ATOM 3575 O O . ASP A 1 450 ? -20.113 -14.359 6.068 1.00 83.75 450 ASP A O 1
ATOM 3579 N N . LEU A 1 451 ? -18.584 -14.873 4.525 1.00 80.06 451 LEU A N 1
ATOM 3580 C CA . LEU A 1 451 ? -19.601 -15.285 3.554 1.00 80.06 451 LEU A CA 1
ATOM 3581 C C . LEU A 1 451 ? -20.166 -16.679 3.919 1.00 80.06 451 LEU A C 1
ATOM 3583 O O . LEU A 1 451 ? -19.394 -17.646 3.958 1.00 80.06 451 LEU A O 1
ATOM 3587 N N . PRO A 1 452 ? -21.495 -16.810 4.127 1.00 70.56 452 PRO A N 1
ATOM 3588 C CA . PRO A 1 452 ? -22.159 -18.068 4.487 1.00 70.56 452 PRO A CA 1
ATOM 3589 C C . PRO A 1 452 ? -22.096 -19.106 3.351 1.00 70.56 452 PRO A C 1
ATOM 3591 O O . PRO A 1 452 ? -21.503 -18.868 2.294 1.00 70.56 452 PRO A O 1
ATOM 3594 N N . GLU A 1 453 ? -22.731 -20.267 3.551 1.00 73.38 453 GLU A N 1
ATOM 3595 C CA . GLU A 1 453 ? -22.889 -21.271 2.492 1.00 73.38 453 GLU A CA 1
ATOM 3596 C C . GLU A 1 453 ? -23.557 -20.690 1.223 1.00 73.38 453 GLU A C 1
ATOM 3598 O O . GLU A 1 453 ? -24.218 -19.651 1.241 1.00 73.38 453 GLU A O 1
ATOM 3603 N N . ARG A 1 454 ? -23.308 -21.369 0.098 1.00 74.69 454 ARG A N 1
ATOM 3604 C CA . ARG A 1 454 ? -23.495 -20.954 -1.305 1.00 74.69 454 ARG A CA 1
ATOM 3605 C C . ARG A 1 454 ? -24.581 -19.891 -1.576 1.00 74.69 454 ARG A C 1
ATOM 3607 O O . ARG A 1 454 ? -25.772 -20.142 -1.417 1.00 74.69 454 ARG A O 1
ATOM 3614 N N . LYS A 1 455 ? -24.173 -18.752 -2.146 1.00 75.00 455 LYS A N 1
ATOM 3615 C CA . LYS A 1 455 ? -25.046 -17.675 -2.640 1.00 75.00 455 LYS A CA 1
ATOM 3616 C C . LYS A 1 455 ? -25.371 -17.796 -4.126 1.00 75.00 455 LYS A C 1
ATOM 3618 O O . LYS A 1 455 ? -24.504 -18.021 -4.968 1.00 75.00 455 LYS A O 1
ATOM 3623 N N . GLU A 1 456 ? -26.630 -17.522 -4.466 1.00 77.25 456 GLU A N 1
ATOM 3624 C CA . GLU A 1 456 ? -27.119 -17.514 -5.851 1.00 77.25 456 GLU A CA 1
ATOM 3625 C C . GLU A 1 456 ? -26.914 -16.183 -6.599 1.00 77.25 456 GLU A C 1
ATOM 3627 O O . GLU A 1 456 ? -27.433 -16.012 -7.707 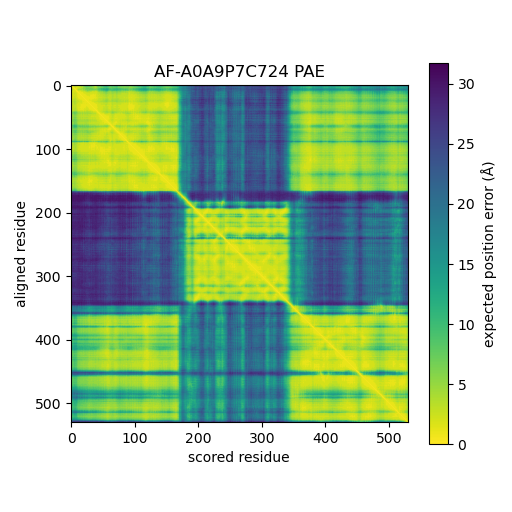1.00 77.25 456 GLU A O 1
ATOM 3632 N N . GLN A 1 457 ? -26.172 -15.238 -6.023 1.00 86.00 457 GLN A N 1
ATOM 3633 C CA . GLN A 1 457 ? -25.892 -13.929 -6.616 1.00 86.00 457 GLN A CA 1
ATOM 3634 C C . GLN A 1 457 ? -24.386 -13.716 -6.776 1.00 86.00 457 GLN A C 1
ATOM 3636 O O . GLN A 1 457 ? -23.576 -14.364 -6.108 1.00 86.00 457 GLN A O 1
ATOM 3641 N N . ALA A 1 458 ? -24.014 -12.839 -7.706 1.00 91.19 458 ALA A N 1
ATOM 3642 C CA . ALA A 1 458 ? -22.636 -12.399 -7.856 1.00 91.19 458 ALA A CA 1
ATOM 3643 C C . ALA A 1 458 ? -22.330 -11.283 -6.845 1.00 91.19 458 ALA A C 1
ATOM 3645 O O . ALA A 1 458 ? -23.204 -10.475 -6.533 1.00 91.19 458 ALA A O 1
ATOM 3646 N N . LEU A 1 459 ? -21.098 -11.237 -6.341 1.00 93.31 459 LEU A N 1
ATOM 3647 C CA . LEU A 1 459 ? -20.650 -10.187 -5.428 1.00 93.31 459 LEU A CA 1
ATOM 3648 C C . LEU A 1 459 ? -20.205 -8.963 -6.230 1.00 93.31 459 LEU A C 1
ATOM 3650 O O . LEU A 1 459 ? -19.187 -9.001 -6.920 1.00 93.31 459 LEU A O 1
ATOM 3654 N N . ASP A 1 460 ? -20.970 -7.880 -6.136 1.00 95.00 460 ASP A N 1
ATOM 3655 C CA . ASP A 1 460 ? -20.620 -6.583 -6.715 1.00 95.00 460 ASP A CA 1
ATOM 3656 C C . ASP A 1 460 ? -19.669 -5.843 -5.768 1.00 95.00 460 ASP A C 1
ATOM 3658 O O . ASP A 1 460 ? -20.085 -5.317 -4.732 1.00 95.00 460 ASP A O 1
ATOM 3662 N N . LEU A 1 461 ? -18.373 -5.854 -6.098 1.00 96.50 461 LEU A N 1
ATOM 3663 C CA . LEU A 1 461 ? -17.348 -5.279 -5.228 1.00 96.50 461 LEU A CA 1
ATOM 3664 C C . LEU A 1 461 ? -17.508 -3.754 -5.087 1.00 96.50 461 LEU A C 1
ATOM 3666 O O . LEU A 1 461 ? -17.528 -3.296 -3.945 1.00 96.50 461 LEU A O 1
ATOM 3670 N N . PRO A 1 462 ? -17.686 -2.959 -6.166 1.00 96.88 462 PRO A N 1
ATOM 3671 C CA . PRO A 1 462 ? -17.973 -1.528 -6.038 1.00 96.88 462 PRO A CA 1
ATOM 3672 C C . PRO A 1 462 ? -19.173 -1.213 -5.138 1.00 96.88 462 PRO A C 1
ATOM 3674 O O . PRO A 1 462 ? -19.072 -0.335 -4.282 1.00 96.88 462 PRO A O 1
ATOM 3677 N N . MET A 1 463 ? -20.282 -1.952 -5.269 1.00 95.25 463 MET A N 1
ATOM 3678 C CA . MET A 1 463 ? -21.460 -1.733 -4.424 1.00 95.25 463 MET A CA 1
ATOM 3679 C C . MET A 1 463 ? -21.174 -2.036 -2.945 1.00 95.25 463 MET A C 1
ATOM 3681 O O . MET A 1 463 ? -21.637 -1.303 -2.069 1.00 95.25 463 MET A O 1
ATOM 3685 N N . ILE A 1 464 ? -20.429 -3.107 -2.647 1.00 95.75 464 ILE A N 1
ATOM 3686 C CA . ILE A 1 464 ? -20.034 -3.441 -1.268 1.00 95.75 464 ILE A CA 1
ATOM 3687 C C . ILE A 1 464 ? -19.165 -2.322 -0.680 1.00 95.75 464 ILE A C 1
ATOM 3689 O O . ILE A 1 464 ? -19.410 -1.888 0.445 1.00 95.75 464 ILE A O 1
ATOM 3693 N N . ILE A 1 465 ? -18.194 -1.819 -1.448 1.00 97.12 465 ILE A N 1
ATOM 3694 C CA . ILE A 1 465 ? -17.315 -0.720 -1.028 1.00 97.12 465 ILE A CA 1
ATOM 3695 C C . ILE A 1 465 ? -18.131 0.546 -0.745 1.00 97.12 465 ILE A C 1
ATOM 3697 O O . ILE A 1 465 ? -18.001 1.124 0.331 1.00 97.12 465 ILE A O 1
ATOM 3701 N N . GLU A 1 466 ? -19.015 0.955 -1.659 1.00 96.75 466 GLU A N 1
ATOM 3702 C CA . GLU A 1 466 ? -19.843 2.155 -1.486 1.00 96.75 466 GLU A CA 1
ATOM 3703 C C . GLU A 1 466 ? -20.737 2.062 -0.241 1.00 96.75 466 GLU A C 1
ATOM 3705 O O . GLU A 1 466 ? -20.826 3.012 0.540 1.00 96.75 466 GLU A O 1
ATOM 3710 N N . ARG A 1 467 ? -21.362 0.902 -0.005 1.00 96.38 467 ARG A N 1
ATOM 3711 C CA . ARG A 1 467 ? -22.184 0.673 1.193 1.00 96.38 467 ARG A CA 1
ATOM 3712 C C . ARG A 1 467 ? -21.362 0.722 2.478 1.00 96.38 467 ARG A C 1
ATOM 3714 O O . ARG A 1 467 ? -21.831 1.303 3.456 1.00 96.38 467 ARG A O 1
ATOM 3721 N N . ALA A 1 468 ? -20.147 0.174 2.478 1.00 96.75 468 ALA A N 1
ATOM 3722 C CA . ALA A 1 468 ? -19.252 0.256 3.628 1.00 96.75 468 ALA A CA 1
ATOM 3723 C C . ALA A 1 468 ? -18.861 1.713 3.933 1.00 96.75 468 ALA A C 1
ATOM 3725 O O . ALA A 1 468 ? -18.956 2.138 5.087 1.00 96.75 468 ALA A O 1
ATOM 3726 N N . ILE A 1 469 ? -18.522 2.504 2.903 1.00 96.88 469 ILE A N 1
ATOM 3727 C CA . ILE A 1 469 ? -18.235 3.942 3.042 1.00 96.88 469 ILE A CA 1
ATOM 3728 C C . ILE A 1 469 ? -19.460 4.681 3.599 1.00 96.88 469 ILE A C 1
ATOM 3730 O O . ILE A 1 469 ? -19.325 5.492 4.514 1.00 96.88 469 ILE A O 1
ATOM 3734 N N . ARG A 1 470 ? -20.661 4.394 3.085 1.00 96.75 470 ARG A N 1
ATOM 3735 C CA . ARG A 1 470 ? -21.910 5.014 3.550 1.00 96.75 470 ARG A CA 1
ATOM 3736 C C . ARG A 1 470 ? -22.181 4.726 5.026 1.00 96.75 470 ARG A C 1
ATOM 3738 O O . ARG A 1 470 ? -22.437 5.660 5.778 1.00 96.75 470 ARG A O 1
ATOM 3745 N N . LYS A 1 471 ? -22.072 3.464 5.457 1.00 94.56 471 LYS A N 1
ATOM 3746 C CA . LYS A 1 471 ? -22.250 3.075 6.870 1.00 94.56 471 LYS A CA 1
ATOM 3747 C C . LYS A 1 471 ? -21.260 3.783 7.786 1.00 94.56 471 LYS A C 1
ATOM 3749 O O . LYS A 1 471 ? -21.632 4.251 8.860 1.00 94.56 471 LYS A O 1
ATOM 3754 N N . PHE A 1 472 ? -20.005 3.865 7.349 1.00 93.19 472 PHE A N 1
ATOM 3755 C CA . PHE A 1 472 ? -18.984 4.645 8.033 1.00 93.19 472 PHE A CA 1
ATOM 3756 C C . PHE A 1 472 ? -19.395 6.116 8.162 1.00 93.19 472 PHE A C 1
ATOM 3758 O O . PHE A 1 472 ? -19.388 6.659 9.266 1.00 93.19 472 PHE A O 1
ATOM 3765 N N . TRP A 1 473 ? -19.791 6.743 7.054 1.00 93.12 473 TRP A N 1
ATOM 3766 C CA . TRP A 1 473 ? -20.163 8.152 7.016 1.00 93.12 473 TRP A CA 1
ATOM 3767 C C . TRP A 1 473 ? -21.347 8.465 7.934 1.00 93.12 473 TRP A C 1
ATOM 3769 O O . TRP A 1 473 ? -21.270 9.388 8.741 1.00 93.12 473 TRP A O 1
ATOM 3779 N N . GLU A 1 474 ? -22.415 7.671 7.863 1.00 92.12 474 GLU A N 1
ATOM 3780 C CA . GLU A 1 474 ? -23.620 7.840 8.682 1.00 92.12 474 GLU A CA 1
ATOM 3781 C C . GLU A 1 474 ? -23.295 7.777 10.178 1.00 92.12 474 GLU A C 1
ATOM 3783 O O . GLU A 1 474 ? -23.626 8.703 10.924 1.00 92.12 474 GLU A O 1
ATOM 3788 N N . LYS A 1 475 ? -22.562 6.739 10.600 1.00 88.50 475 LYS A N 1
ATOM 3789 C CA . LYS A 1 475 ? -22.124 6.578 11.990 1.00 88.50 475 LYS A CA 1
ATOM 3790 C C . LYS A 1 475 ? -21.213 7.725 12.436 1.00 88.50 475 LYS A C 1
ATOM 3792 O O . LYS A 1 475 ? -21.367 8.257 13.535 1.00 88.50 475 LYS A O 1
ATOM 3797 N N . TRP A 1 476 ? -20.270 8.143 11.591 1.00 85.38 476 TRP A N 1
ATOM 3798 C CA . TRP A 1 476 ? -19.352 9.238 11.909 1.00 85.38 476 TRP A CA 1
ATOM 3799 C C . TRP A 1 476 ? -20.070 10.589 12.046 1.00 85.38 476 TRP A C 1
ATOM 3801 O O . TRP A 1 476 ? -19.778 11.358 12.973 1.00 85.38 476 TRP A O 1
ATOM 3811 N N . CYS A 1 477 ? -21.038 10.869 11.170 1.00 87.06 477 CYS A N 1
ATOM 3812 C CA . CYS A 1 477 ? -21.877 12.062 11.242 1.00 87.06 477 CYS A CA 1
ATOM 3813 C C . CYS A 1 477 ? -22.786 12.066 12.472 1.00 87.06 477 CYS A C 1
ATOM 3815 O O . CYS A 1 477 ? -22.948 13.120 13.086 1.00 87.06 477 CYS A O 1
ATOM 3817 N N . GLU A 1 478 ? -23.337 10.916 12.865 1.00 84.75 478 GLU A N 1
ATOM 3818 C CA . GLU A 1 478 ? -24.142 10.779 14.082 1.00 84.75 478 GLU A CA 1
ATOM 3819 C C . GLU A 1 478 ? -23.324 11.131 15.334 1.00 84.75 478 GLU A C 1
ATOM 3821 O O . GLU A 1 478 ? -23.725 11.990 16.124 1.00 84.75 478 GLU A O 1
ATOM 3826 N N . ILE A 1 479 ? -22.119 10.565 15.461 1.00 78.50 479 ILE A N 1
ATOM 3827 C CA . ILE A 1 479 ? -21.205 10.832 16.585 1.00 78.50 479 ILE A CA 1
ATOM 3828 C C . ILE A 1 479 ? -20.854 12.329 16.686 1.00 78.50 479 ILE A C 1
ATOM 3830 O O . ILE A 1 479 ? -20.724 12.875 17.786 1.00 78.50 479 ILE A O 1
ATOM 3834 N N . ASN A 1 480 ? -20.730 13.021 15.549 1.00 77.50 480 ASN A N 1
ATOM 3835 C CA . ASN A 1 480 ? -20.303 14.422 15.478 1.00 77.50 480 ASN A CA 1
ATOM 3836 C C . ASN A 1 480 ? -21.442 15.431 15.247 1.00 77.50 480 ASN A C 1
ATOM 3838 O O . ASN A 1 480 ? -21.180 16.625 15.064 1.00 77.50 480 ASN A O 1
ATOM 3842 N N . GLN A 1 481 ? -22.706 15.003 15.312 1.00 80.94 481 GLN A N 1
ATOM 3843 C CA . GLN A 1 481 ? -23.869 15.798 14.902 1.00 80.94 481 GLN A CA 1
ATOM 3844 C C . GLN A 1 481 ? -23.915 17.193 15.551 1.00 80.94 481 GLN A C 1
ATOM 3846 O O . GLN A 1 481 ? -24.061 18.207 14.866 1.00 80.94 481 GLN A O 1
ATOM 3851 N N . LYS A 1 482 ? -23.718 17.267 16.875 1.00 78.81 482 LYS A N 1
ATOM 3852 C CA . LYS A 1 482 ? -23.722 18.531 17.640 1.00 78.81 482 LYS A CA 1
ATOM 3853 C C . LYS A 1 482 ? -22.626 19.509 17.196 1.00 78.81 482 LYS A C 1
ATOM 3855 O O . LYS A 1 482 ? -22.789 20.719 17.345 1.00 78.81 482 LYS A O 1
ATOM 3860 N N . ARG A 1 483 ? -21.494 18.999 16.698 1.00 75.62 483 ARG A N 1
ATOM 3861 C CA . ARG A 1 483 ? -20.367 19.804 16.206 1.00 75.62 483 ARG A CA 1
ATOM 3862 C C . ARG A 1 483 ? -20.623 20.260 14.770 1.00 75.62 483 ARG A C 1
ATOM 3864 O O . ARG A 1 483 ? -20.426 21.432 14.465 1.00 75.62 483 ARG A O 1
ATOM 3871 N N . PHE A 1 484 ? -21.139 19.377 13.919 1.00 82.00 484 PHE A N 1
ATOM 3872 C CA . PHE A 1 484 ? -21.432 19.689 12.517 1.00 82.00 484 PHE A CA 1
ATOM 3873 C C . PHE A 1 484 ? -22.569 20.697 12.358 1.00 82.00 484 PHE A C 1
ATOM 3875 O O . PHE A 1 484 ? -22.465 21.580 11.516 1.00 82.00 484 PHE A O 1
ATOM 3882 N N . GLN A 1 485 ? -23.571 20.681 13.240 1.00 80.19 485 GLN A N 1
ATOM 3883 C CA . GLN A 1 485 ? -24.628 21.705 13.268 1.00 80.19 485 GLN A CA 1
ATOM 3884 C C . GLN A 1 485 ? -24.108 23.132 13.500 1.00 80.19 485 GLN A C 1
ATOM 3886 O O . GLN A 1 485 ? -24.746 24.095 13.085 1.00 80.19 485 GLN A O 1
ATOM 3891 N N . LYS A 1 486 ? -22.963 23.284 14.177 1.00 79.44 486 LYS A N 1
ATOM 3892 C CA . LYS A 1 486 ? -22.327 24.588 14.419 1.00 79.44 486 LYS A CA 1
ATOM 3893 C C . LYS A 1 486 ? -21.354 24.985 13.307 1.00 79.44 486 LYS A C 1
ATOM 3895 O O . LYS A 1 486 ? -20.902 26.126 13.279 1.00 79.44 486 LYS A O 1
ATOM 3900 N N . SER A 1 487 ? -21.011 24.048 12.426 1.00 80.44 487 SER A N 1
ATOM 3901 C CA . SER A 1 487 ? -20.045 24.247 11.354 1.00 80.44 487 SER A CA 1
ATOM 3902 C C . SER A 1 487 ? -20.649 25.034 10.199 1.00 80.44 487 SER A C 1
ATOM 3904 O O . SER A 1 487 ? -21.792 24.816 9.802 1.00 80.44 487 SER A O 1
ATOM 3906 N N . THR A 1 488 ? -19.850 25.914 9.606 1.00 83.19 488 THR A N 1
ATOM 3907 C CA . THR A 1 488 ? -20.180 26.567 8.338 1.00 83.19 488 THR A CA 1
ATOM 3908 C C . THR A 1 488 ? -20.090 25.603 7.155 1.00 83.19 488 THR A C 1
ATOM 3910 O O . THR A 1 488 ? -20.878 25.734 6.222 1.00 83.19 488 THR A O 1
ATOM 3913 N N . PHE A 1 489 ? -19.196 24.616 7.229 1.00 83.62 489 PHE A N 1
ATOM 3914 C CA . PHE A 1 489 ? -18.951 23.619 6.189 1.00 83.62 489 PHE A CA 1
ATOM 3915 C C . PHE A 1 489 ? -20.140 22.671 5.977 1.00 83.62 489 PHE A C 1
ATOM 3917 O O . PHE A 1 489 ? -20.483 22.361 4.846 1.00 83.62 489 PHE A O 1
ATOM 3924 N N . PHE A 1 490 ? -20.834 22.280 7.052 1.00 86.19 490 PHE A N 1
ATOM 3925 C CA . PHE A 1 490 ? -21.980 21.357 6.998 1.00 86.19 490 PHE A CA 1
ATOM 3926 C C . PHE A 1 490 ? -23.348 22.059 7.045 1.00 86.19 490 PHE A C 1
ATOM 3928 O O . PHE A 1 490 ? -24.353 21.453 7.421 1.00 86.19 490 PHE A O 1
ATOM 3935 N N . LYS A 1 491 ? -23.416 23.343 6.665 1.00 82.44 491 LYS A N 1
ATOM 3936 C CA . LYS A 1 491 ? -24.672 24.121 6.667 1.00 82.44 491 LYS A CA 1
ATOM 3937 C C . LYS A 1 491 ? -25.769 23.505 5.799 1.00 82.44 491 LYS A C 1
ATOM 3939 O O . LYS A 1 491 ? -26.940 23.597 6.152 1.00 82.44 491 LYS A O 1
ATOM 3944 N N . GLU A 1 492 ? -25.391 22.881 4.687 1.00 82.25 492 GLU A N 1
ATOM 3945 C CA . GLU A 1 492 ? -26.316 22.242 3.740 1.00 82.25 492 GLU A CA 1
ATOM 3946 C C . GLU A 1 492 ? -26.692 20.802 4.145 1.00 82.25 492 GLU A C 1
ATOM 3948 O O . GLU A 1 492 ? -27.439 20.123 3.443 1.00 82.25 492 GLU A O 1
ATOM 3953 N N . GLY A 1 493 ? -26.222 20.346 5.310 1.00 86.75 493 GLY A N 1
ATOM 3954 C CA . GLY A 1 493 ? -26.473 19.017 5.858 1.00 86.75 493 GLY A CA 1
ATOM 3955 C C . GLY A 1 493 ? -25.286 18.068 5.707 1.00 86.75 493 GLY A C 1
ATOM 3956 O O . GLY A 1 493 ? -24.248 18.405 5.150 1.00 86.75 493 GLY A O 1
ATOM 3957 N N . THR A 1 494 ? -25.452 16.855 6.232 1.00 89.62 494 THR A N 1
ATOM 3958 C CA . THR A 1 494 ? -24.420 15.803 6.274 1.00 89.62 494 THR A CA 1
ATOM 3959 C C . THR A 1 494 ? -24.824 14.576 5.452 1.00 89.62 494 THR A C 1
ATOM 3961 O O . THR A 1 494 ? -24.392 13.462 5.743 1.00 89.62 494 THR A O 1
ATOM 3964 N N . GLN A 1 495 ? -25.707 14.758 4.464 1.00 92.06 495 GLN A N 1
ATOM 3965 C CA . GLN A 1 495 ? -26.152 13.681 3.575 1.00 92.06 495 GLN A CA 1
ATOM 3966 C C . GLN A 1 495 ? -24.946 13.097 2.829 1.00 92.06 495 GLN A C 1
ATOM 3968 O O . GLN A 1 495 ? -24.037 13.832 2.434 1.00 92.06 495 GLN A O 1
ATOM 3973 N N . PHE A 1 496 ? -24.930 11.777 2.653 1.00 92.81 496 PHE A N 1
ATOM 3974 C CA . PHE A 1 496 ? -23.811 11.080 2.019 1.00 92.81 496 PHE A CA 1
ATOM 3975 C C . PHE A 1 496 ? -23.626 11.517 0.561 1.00 92.81 496 PHE A C 1
ATOM 3977 O O . PHE A 1 496 ? -22.507 11.761 0.121 1.00 92.81 496 PHE A O 1
ATOM 3984 N N . GLU A 1 497 ? -24.728 11.693 -0.168 1.00 93.81 497 GLU A N 1
ATOM 3985 C CA . GLU A 1 497 ? -24.744 12.036 -1.593 1.00 93.81 497 GLU A CA 1
ATOM 3986 C C . GLU A 1 497 ? -24.041 13.365 -1.895 1.00 93.81 497 GLU A C 1
ATOM 3988 O O . GLU A 1 497 ? -23.497 13.531 -2.983 1.00 93.81 497 GLU A O 1
ATOM 3993 N N . SER A 1 498 ? -24.018 14.304 -0.943 1.00 90.88 498 SER A N 1
ATOM 3994 C CA . SER A 1 498 ? -23.318 15.584 -1.096 1.00 90.88 498 SER A CA 1
ATOM 3995 C C . SER A 1 498 ? -21.842 15.541 -0.686 1.00 90.88 498 SER A C 1
ATOM 3997 O O . SER A 1 498 ? -21.128 16.511 -0.922 1.00 90.88 498 SER A O 1
ATOM 3999 N N . HIS A 1 499 ? -21.365 14.435 -0.102 1.00 91.62 499 HIS A N 1
ATOM 4000 C CA . HIS A 1 499 ? -20.024 14.326 0.485 1.00 91.62 499 HIS A CA 1
ATOM 4001 C C . HIS A 1 499 ? -19.295 13.023 0.114 1.00 91.62 499 HIS A C 1
ATOM 4003 O O . HIS A 1 499 ? -18.401 12.593 0.841 1.00 91.62 499 HIS A O 1
ATOM 4009 N N . VAL A 1 500 ? -19.645 12.395 -1.013 1.00 93.12 500 VAL A N 1
ATOM 4010 C CA . VAL A 1 500 ? -19.119 11.076 -1.418 1.00 93.12 500 VAL A CA 1
ATOM 4011 C C . VAL A 1 500 ? -17.588 11.041 -1.458 1.00 93.12 500 VAL A C 1
ATOM 4013 O O . VAL A 1 500 ? -16.987 10.138 -0.878 1.00 93.12 500 VAL A O 1
ATOM 4016 N N . ASP A 1 501 ? -16.944 12.031 -2.082 1.00 91.50 501 ASP A N 1
ATOM 4017 C CA . ASP A 1 501 ? -15.479 12.063 -2.224 1.00 91.50 501 ASP A CA 1
ATOM 4018 C C . ASP A 1 501 ? -14.767 12.191 -0.873 1.00 91.50 501 ASP A C 1
ATOM 4020 O O . ASP A 1 501 ? -13.777 11.509 -0.603 1.00 91.50 501 ASP A O 1
ATOM 4024 N N . LEU A 1 502 ? -15.312 13.028 0.008 1.00 89.69 502 LEU A N 1
ATOM 4025 C CA . LEU A 1 502 ? -14.794 13.234 1.354 1.00 89.69 502 LEU A CA 1
ATOM 4026 C C . LEU A 1 502 ? -14.985 11.984 2.219 1.00 89.69 502 LEU A C 1
ATOM 4028 O O . LEU A 1 502 ? -14.051 11.548 2.891 1.00 89.69 502 LEU A O 1
ATOM 4032 N N . ALA A 1 503 ? -16.170 11.374 2.166 1.00 92.44 503 ALA A N 1
ATOM 4033 C CA . ALA A 1 503 ? -16.463 10.124 2.855 1.00 92.44 503 ALA A CA 1
ATOM 4034 C C . ALA A 1 503 ? -15.519 9.007 2.395 1.00 92.44 503 ALA A C 1
AT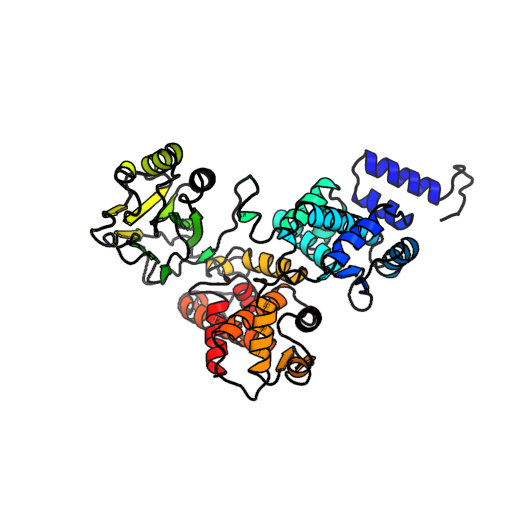OM 4036 O O . ALA A 1 503 ? -14.941 8.307 3.226 1.00 92.44 503 ALA A O 1
ATOM 4037 N N . ARG A 1 504 ? -15.303 8.886 1.078 1.00 93.94 504 ARG A N 1
ATOM 4038 C CA . ARG A 1 504 ? -14.360 7.937 0.474 1.00 93.94 504 ARG A CA 1
ATOM 4039 C C . ARG A 1 504 ? -12.935 8.187 0.956 1.00 93.94 504 ARG A C 1
ATOM 4041 O O . ARG A 1 504 ? -12.267 7.243 1.365 1.00 93.94 504 ARG A O 1
ATOM 4048 N N . GLN A 1 505 ? -12.480 9.439 0.955 1.00 89.62 505 GLN A N 1
ATOM 4049 C CA . GLN A 1 505 ? -11.131 9.791 1.395 1.00 89.62 505 GLN A CA 1
ATOM 4050 C C . GLN A 1 505 ? -10.893 9.440 2.869 1.00 89.62 505 GLN A C 1
ATOM 4052 O O . GLN A 1 505 ? -9.848 8.880 3.195 1.00 89.62 505 GLN A O 1
ATOM 4057 N N . LEU A 1 506 ? -11.849 9.751 3.750 1.00 88.19 506 LEU A N 1
ATOM 4058 C CA . LEU A 1 506 ? -11.751 9.427 5.175 1.00 88.19 506 LEU A CA 1
ATOM 4059 C C . LEU A 1 506 ? -11.831 7.913 5.413 1.00 88.19 506 LEU A C 1
ATOM 4061 O O . LEU A 1 506 ? -11.040 7.375 6.183 1.00 88.19 506 LEU A O 1
ATOM 4065 N N . PHE A 1 507 ? -12.720 7.209 4.704 1.00 92.81 507 PHE A N 1
ATOM 4066 C CA . PHE A 1 507 ? -12.841 5.752 4.790 1.00 92.81 507 PHE A CA 1
ATOM 4067 C C . PHE A 1 507 ? -11.559 5.043 4.343 1.00 92.81 507 PHE A C 1
ATOM 4069 O O . PHE A 1 507 ? -11.087 4.129 5.012 1.00 92.81 507 PHE A O 1
ATOM 4076 N N . PHE A 1 508 ? -10.950 5.489 3.240 1.00 91.75 508 PHE A N 1
ATOM 4077 C CA . PHE A 1 508 ? -9.701 4.915 2.729 1.00 91.75 508 PHE A CA 1
ATOM 4078 C C . PHE A 1 508 ? -8.493 5.234 3.612 1.00 91.75 508 PHE A C 1
ATOM 4080 O O . PHE A 1 508 ? -7.419 4.686 3.367 1.00 91.75 508 PHE A O 1
ATOM 4087 N N . ASP A 1 509 ? -8.645 6.082 4.631 1.00 84.75 509 ASP A N 1
ATOM 4088 C CA . ASP A 1 509 ? -7.620 6.339 5.640 1.00 84.75 509 ASP A CA 1
ATOM 4089 C C . ASP A 1 509 ? -7.853 5.600 6.969 1.00 84.75 509 ASP A C 1
ATOM 4091 O O . ASP A 1 509 ? -7.047 5.709 7.893 1.00 84.75 509 ASP A O 1
ATOM 4095 N N . LEU A 1 510 ? -8.932 4.816 7.072 1.00 80.44 510 LEU A N 1
ATOM 4096 C CA . LEU A 1 510 ? -9.152 3.933 8.214 1.00 80.44 510 LEU A CA 1
ATOM 4097 C C . LEU A 1 510 ? -8.132 2.788 8.229 1.00 80.44 510 LEU A C 1
ATOM 4099 O O . LEU A 1 510 ? -7.739 2.307 7.161 1.00 80.44 510 LEU A O 1
ATOM 4103 N N . PRO A 1 511 ? -7.772 2.253 9.404 1.00 75.44 511 PRO A N 1
ATOM 4104 C CA . PRO A 1 511 ? -7.001 1.021 9.476 1.00 75.44 511 PRO A CA 1
ATOM 4105 C C . PRO A 1 511 ? -7.703 -0.155 8.781 1.00 75.44 511 PRO A C 1
ATOM 4107 O O . PRO A 1 511 ? -8.918 -0.138 8.543 1.00 75.44 511 PRO A O 1
ATOM 4110 N N . SER A 1 512 ? -6.922 -1.176 8.416 1.00 75.88 512 SER A N 1
ATOM 4111 C CA . SER A 1 512 ? -7.454 -2.423 7.849 1.00 75.88 512 SER A CA 1
ATOM 4112 C C . SER A 1 512 ? -8.262 -3.211 8.885 1.00 75.88 512 SER A C 1
ATOM 4114 O O . SER A 1 512 ? -9.341 -3.714 8.587 1.00 75.88 512 SER A O 1
ATOM 4116 N N . GLU A 1 513 ? -7.789 -3.248 10.132 1.00 71.00 513 GLU A N 1
ATOM 4117 C CA . GLU A 1 513 ? -8.390 -3.981 11.252 1.00 71.00 513 GLU A CA 1
ATOM 4118 C C . GLU A 1 513 ? -8.647 -3.078 12.466 1.00 71.00 513 GLU A C 1
ATOM 4120 O O . GLU A 1 513 ? -8.064 -2.002 12.596 1.00 71.00 513 GLU A O 1
ATOM 4125 N N . GLY A 1 514 ? -9.535 -3.518 13.363 1.00 64.06 514 GLY A N 1
ATOM 4126 C CA . GLY A 1 514 ? -9.931 -2.786 14.572 1.00 64.06 514 GLY A CA 1
ATOM 4127 C C . GLY A 1 514 ? -11.415 -2.416 14.595 1.00 64.06 514 GLY A C 1
ATOM 4128 O O . GLY A 1 514 ? -12.153 -2.683 13.647 1.00 64.06 514 GLY A O 1
ATOM 4129 N N . THR A 1 515 ? -11.872 -1.795 15.681 1.00 62.38 515 THR A N 1
ATOM 4130 C CA . THR A 1 515 ? -13.296 -1.465 15.895 1.00 62.38 515 THR A CA 1
ATOM 4131 C C . THR A 1 515 ? -13.826 -0.402 14.939 1.00 62.38 515 THR A C 1
ATOM 4133 O O . THR A 1 515 ? -14.959 -0.494 14.482 1.00 62.38 515 THR A O 1
ATOM 4136 N N . GLU A 1 516 ? -12.992 0.571 14.585 1.00 73.25 516 GLU A N 1
ATOM 4137 C CA . GLU A 1 516 ? -13.267 1.570 13.554 1.00 73.25 516 GLU A CA 1
ATOM 4138 C C . GLU A 1 516 ? -12.287 1.351 12.405 1.00 73.25 516 GLU A C 1
ATOM 4140 O O . GLU A 1 516 ? -11.274 2.035 12.282 1.00 73.25 516 GLU A O 1
ATOM 4145 N N . SER A 1 517 ? -12.557 0.323 11.606 1.00 80.06 517 SER A N 1
ATOM 4146 C CA . SER A 1 517 ? -11.695 -0.103 10.510 1.00 80.06 517 SER A CA 1
ATOM 4147 C C . SER A 1 517 ? -12.507 -0.427 9.270 1.00 80.06 517 SER A C 1
ATOM 4149 O O . SER A 1 517 ? -13.705 -0.711 9.336 1.00 80.06 517 SER A O 1
ATOM 4151 N N . THR A 1 518 ? -11.830 -0.413 8.132 1.00 89.19 518 THR A N 1
ATOM 4152 C CA . THR A 1 518 ? -12.398 -0.854 6.854 1.00 89.19 518 THR A CA 1
ATOM 4153 C C . THR A 1 518 ? -12.990 -2.260 6.943 1.00 89.19 518 THR A C 1
ATOM 4155 O O . THR A 1 518 ? -14.149 -2.424 6.563 1.00 89.19 518 THR A O 1
ATOM 4158 N N . SER A 1 519 ? -12.282 -3.239 7.529 1.00 86.88 519 SER A N 1
ATOM 4159 C CA . SER A 1 519 ? -12.828 -4.591 7.726 1.00 86.88 519 SER A CA 1
ATOM 4160 C C . SER A 1 519 ? -14.125 -4.570 8.532 1.00 86.88 519 SER A C 1
ATOM 4162 O O . SER A 1 519 ? -15.096 -5.172 8.093 1.00 86.88 519 SER A O 1
ATOM 4164 N N . THR A 1 520 ? -14.222 -3.814 9.630 1.00 87.25 520 THR A N 1
ATOM 4165 C CA . THR A 1 520 ? -15.467 -3.728 10.418 1.00 87.25 520 THR A CA 1
ATOM 4166 C C . THR A 1 520 ? -16.661 -3.262 9.582 1.00 87.25 520 THR A C 1
ATOM 4168 O O . THR A 1 520 ? -17.723 -3.886 9.606 1.00 87.25 520 THR A O 1
ATOM 4171 N N . TYR A 1 521 ? -16.504 -2.200 8.791 1.00 93.19 521 TYR A N 1
ATOM 4172 C CA . TYR A 1 521 ? -17.588 -1.694 7.942 1.00 93.19 521 TYR A CA 1
ATOM 4173 C C . TYR A 1 521 ? -17.902 -2.615 6.756 1.00 93.19 521 TYR A C 1
ATOM 4175 O O . TYR A 1 521 ? -19.065 -2.734 6.353 1.00 93.19 521 TYR A O 1
ATOM 4183 N N . ILE A 1 522 ? -16.894 -3.309 6.226 1.00 94.62 522 ILE A N 1
ATOM 4184 C CA . ILE A 1 522 ? -17.074 -4.351 5.214 1.00 94.62 522 ILE A CA 1
ATOM 4185 C C . ILE A 1 522 ? -17.861 -5.529 5.806 1.00 94.62 522 ILE A C 1
ATOM 4187 O O . ILE A 1 522 ? -18.832 -5.956 5.187 1.00 94.62 522 ILE A O 1
ATOM 4191 N N . LYS A 1 523 ? -17.526 -6.009 7.013 1.00 91.94 523 LYS A N 1
ATOM 4192 C CA . LYS A 1 523 ? -18.241 -7.094 7.714 1.00 91.94 523 LYS A CA 1
ATOM 4193 C C . LYS A 1 523 ? -19.711 -6.753 7.927 1.00 91.94 523 LYS A C 1
ATOM 4195 O O . LYS A 1 523 ? -20.585 -7.533 7.554 1.00 91.94 523 LYS A O 1
ATOM 4200 N N . LEU A 1 524 ? -19.987 -5.551 8.439 1.00 91.50 524 LEU A N 1
ATOM 4201 C CA . LEU A 1 524 ? -21.355 -5.043 8.602 1.00 91.50 524 LEU A CA 1
ATOM 4202 C C . LEU A 1 524 ? -22.123 -5.021 7.279 1.00 91.50 524 LEU A C 1
ATOM 4204 O O . LEU A 1 524 ? -23.313 -5.312 7.246 1.00 91.50 524 LEU A O 1
ATOM 4208 N N . THR A 1 525 ? -21.445 -4.678 6.186 1.00 92.75 525 THR A N 1
ATOM 4209 C CA . THR A 1 525 ? -22.048 -4.653 4.854 1.00 92.75 525 THR A CA 1
ATOM 4210 C C . THR A 1 525 ? -22.316 -6.064 4.341 1.00 92.75 525 THR A C 1
ATOM 4212 O O . THR A 1 525 ? -23.425 -6.343 3.902 1.00 92.75 525 THR A O 1
ATOM 4215 N N . LEU A 1 526 ? -21.339 -6.970 4.422 1.00 89.31 526 LEU A N 1
ATOM 4216 C CA . LEU A 1 526 ? -21.460 -8.358 3.967 1.00 89.31 526 LEU A CA 1
ATOM 4217 C C . LEU A 1 526 ? -22.551 -9.130 4.718 1.00 89.31 526 LEU A C 1
ATOM 4219 O O . LEU A 1 526 ? -23.233 -9.944 4.093 1.00 89.31 526 LEU A O 1
ATOM 4223 N N . ALA A 1 527 ? -22.756 -8.835 6.005 1.00 85.50 527 ALA A N 1
ATOM 4224 C CA . ALA A 1 527 ? -23.830 -9.405 6.816 1.00 85.50 527 ALA A CA 1
ATOM 4225 C C . ALA A 1 527 ? -25.234 -9.090 6.271 1.00 85.50 527 ALA A C 1
ATOM 4227 O O . ALA A 1 527 ? -26.135 -9.899 6.425 1.00 85.50 527 ALA A O 1
ATOM 4228 N N . GLU A 1 528 ? -25.427 -7.960 5.585 1.00 80.81 528 GLU A N 1
ATOM 4229 C CA . GLU A 1 528 ? -26.711 -7.605 4.951 1.00 80.81 528 GLU A CA 1
ATOM 4230 C C . GLU A 1 528 ? -26.927 -8.289 3.600 1.00 80.81 528 GLU A C 1
ATOM 4232 O O . GLU A 1 528 ? -28.019 -8.239 3.035 1.00 80.81 528 GLU A O 1
ATOM 4237 N N . PHE A 1 529 ? -25.874 -8.891 3.046 1.00 68.06 529 PHE A N 1
ATOM 4238 C CA . PHE A 1 529 ? -25.996 -9.744 1.871 1.00 68.06 529 PHE A CA 1
ATOM 4239 C C . PHE A 1 529 ? -26.341 -11.190 2.250 1.00 68.06 529 PHE A C 1
ATOM 4241 O O . PHE A 1 529 ? -26.572 -11.982 1.331 1.00 68.06 529 PHE A O 1
ATOM 4248 N N . ILE A 1 530 ? -26.234 -11.573 3.533 1.00 56.91 530 ILE A N 1
ATOM 4249 C CA . ILE A 1 530 ? -26.672 -12.868 4.097 1.00 56.91 530 ILE A CA 1
ATOM 4250 C C . ILE A 1 530 ? -28.193 -12.848 4.205 1.00 56.91 530 ILE A C 1
ATOM 4252 O O . ILE A 1 530 ? -28.796 -13.866 3.801 1.00 56.91 530 ILE A O 1
#

Foldseek 3Di:
DQCADPVVRDGPLVVLVVQLVVCVVVLQQLSVLLSCLVNLPDDPCLLVLCQLQLVVQEWEWEADDPLIDIDNHRDDRVVVSVSLNVRVPPGSSLSVQLSLLSVLNSVCCVVPVVLCAQFNYHYSVLLLVLLLVVQCVVPVDDSVVSNSVLSSDDSVRVSVSSCVLSCFVNVVPDDDDDDDDAAKDAQPAFPVALKWKKKWKWAFDLQVQKTWMAIPNFIDIDDDAAKWKWKADQVLRITGHTDGQNQVPELVSLVSLLVVLVSDDAQIKMKIWGGHFYPNNNDPSSVVSVVVQQDPCPVVADGRKTKIKIGGHPCNVQMDIWTDGNPGHMTDIDMDMGRHPVPVPPDFDDLVCVCSLDSFSVCSLVSSLSSCLSSVRADHLQLQLLLLVLQCQEQFADEPPDTGGSPPLNVVDDSNDPVSVVVVSVRLVVDPRSLLSSLLSLLSVLCSVQPDGHDHHYHYSVVLQQQLLQVLQVVSCVSCVVVLCPHPVQVVHSDCVVCVVVSSSRLSRADSDGPNHSSVSSNVSSVVVD

Solvent-accessible surface area (backbone atoms only — not comparable to full-atom values): 28111 Å² total; per-residue (Å²): 100,87,55,72,42,77,94,72,77,42,33,53,49,56,53,40,50,50,48,24,56,50,21,57,76,70,61,39,31,39,57,22,28,34,31,34,29,74,67,64,63,78,67,88,63,42,46,59,20,50,33,57,34,25,80,70,63,27,30,39,34,46,33,53,80,96,52,47,44,80,41,70,60,78,59,57,65,71,60,49,54,48,50,40,62,74,30,34,70,90,44,54,38,45,35,41,48,49,55,50,49,46,42,47,50,28,48,39,55,73,78,47,50,73,50,49,61,38,39,48,50,50,37,47,49,38,50,51,51,39,55,28,54,51,46,18,64,78,68,73,46,55,73,70,59,14,46,55,50,57,47,40,42,48,77,65,55,48,50,50,52,51,48,59,66,45,31,54,84,55,46,72,75,68,60,92,75,95,73,92,77,55,66,49,44,51,53,83,68,53,97,85,44,58,48,50,42,39,33,38,30,7,9,3,50,76,28,74,46,33,16,39,38,30,50,70,84,47,74,49,70,60,91,64,61,5,41,35,34,39,31,34,35,68,91,77,45,27,29,44,30,72,50,70,29,44,8,58,80,37,51,65,32,22,48,51,48,41,56,52,62,71,66,58,58,76,67,26,33,40,36,39,25,24,13,33,39,40,52,82,26,51,41,72,68,39,53,49,56,44,40,70,39,37,51,85,57,70,91,74,63,53,86,24,26,5,33,27,38,38,30,32,40,92,40,33,90,63,46,45,72,37,69,26,53,30,87,75,28,46,26,67,74,49,77,49,77,44,78,57,84,67,83,82,71,85,63,80,54,42,92,84,47,45,49,80,80,45,63,60,44,85,49,49,41,31,52,48,26,31,40,36,24,35,37,56,48,44,97,43,90,57,48,49,38,38,45,42,55,41,29,72,30,24,49,13,40,32,52,93,96,45,69,52,48,20,76,60,48,61,81,77,41,56,50,84,40,68,71,45,44,51,50,55,51,59,57,52,60,71,45,86,51,26,38,59,34,33,50,48,53,52,48,46,58,49,40,46,77,70,54,68,82,72,41,92,49,57,48,47,48,62,62,49,52,52,48,17,34,47,55,49,44,54,55,54,48,61,80,40,40,83,60,41,75,72,26,79,73,37,69,92,53,84,58,61,90,84,38,51,70,60,37,46,56,56,46,47,14,28,30,68,65,60,92,78,12,46,45,44,34,39,51,62,43,55,59,76,74,106

Organism: Rhizopus oryzae (NCBI:txid64495)

Secondary structure (DSSP, 8-state):
---EEGGGTEEHHHHHHHHHHHHHHTT-HHHHHHHHHHTT---TTHHHHHHHHHTTT-EEEES-GGG-EEE-S---HHHHHHHHHHH--S-TTHHHHHHHHHHHHHHHHHH-GGGGTT--EEEHHHHHHHHHHHHHHHHT--HHHHHHHHHH--HHHHHHHHHHHHHGGGTTTSSSS----S-EEE----TT--EEEEEEEEEBGGGTSEEEEEETTEEEE--SSEEEEEEEETTTTEEEEEEEE-TTT-HHHHHHHHHHHHHPPTT-EEEEEEEB---TT--HHHHHHHHHTT-SSGGG--TT-EEEEEEETT-GGG-EEEEE-TTS-SPP-EEEEEE--GGGG-SPP-TTTGGGGTT--TTHHHHHHHHHHHTT--S-TTHHHHHHHHHHTSSEEEETTEEEESTTHHHH--TT-HHHHHHHHHHHTT-SSHHHHHHHHHHHHHHHHH--S--SS-EEHHHHHHHHHHHHHHHHHHHTHHHHTT-STTTT---GGGSHHHHHHHHTTS-SSSTTSHHHHHHHHHHTT-

Sequence (530 aa):
MNYYIQQIESTIMDLIEEVYLKSKRLQYWSIARQAAGLLCKNVPSLTINITDLVIRQKQVSIGSGPLEYFISMPVAPDTLNKMITDHCSDDVREGPMVQEIITYLGNLIRTQPYLFEGILRLRTHYIIIALREEISRIHGCNEEEAIEQLMQLSPFELKSLLSTILSGPELSSKATVPSEQNSYIPLVITQESKAVVIKAQSGGYHAGNFAKVEINGTTMEANSRGIHVWVINLQKAMILERASFDTHISEEESQRFVDFLGSLMQGAVVVMASKDEFTEHLTDVALFSLEQMGSTMIRQVNYRDSYVFIAEIGAPHTVLEAHQLSTDGPTEMIEKVIQMDLTVTDKEITPETICHYFPNSNKLWLHRRKNDGSLNRVPSTHFFPQVWSVLDRSKGLMIKNHSLPRDPTVLEKTAEEFNFALAVESFLGWFADPAERQIAVEVLSTAYEDLPERKEQALDLPMIIERAIRKFWEKWCEINQKRFQKSTFFKEGTQFESHVDLARQLFFDLPSEGTESTSTYIKLTLAEFI

Mean predicted aligned error: 12.91 Å